Protein AF-A0A538R4C5-F1 (afdb_monomer)

Mean predicted aligned error: 5.04 Å

Sequence (490 aa):
MTSPDLPAESLTAAAAGTTAGPIAASTIDDRAAACARDPRVVVGAVTVDTCVGADLFFREPFGGNGRTCATCHRVERNLTIDPAFIATLPSTDPLFIAENDTALQLLEKPPQMHQFSLILENVDGLEDPTHKFVLRTVPHTLSLSTSVTRPPNGVNPPADRTGWSGDGAPGAGALRDFMNGAIRQHYTQQLRRKAGVDFVFATDTELDRIDQFMRRVGRSNELTLTSVAMSDAGASAGRATFLAVGCNGCHGNGGANVGGGNRNFNTGVESSRNPALAAFPVDGGFGTTPANPDGSFGDGTFNVPPLIESADTGPFFHTATSIVGASGHNTATATTIEEAIAFYDTAAFHNAPDGFLINLSATDIDNVGRFLRGLNAAFNAAIAIKRIDAELAIIPQFHNTQIAIQLQLIRLANVEVGDAIRVLSEVPGLDASSLSSFQQASTLLTNAQSVVSETSRTSALTAARQLLSQGAAAIGTNLTFNIGEGSVMF

Foldseek 3Di:
DDDPPDDPPDPPPDPDDDPDDDDPDQDLVNQLVVLCPPLLCVLPLDPSLLQLLLCQQCAPLQLFPRDHQCLAQPLLQLGGDFLVRVVPDDCPRLVNCLVVDPQCVQLADVVCCNHGVWGWAQQLDLPPSSARTDTWGTDRLAQQLQAFCAAPPHDWPVRTQDDWFLTQFPDRSDPLSNQQSCSQSRRFPHSNSDDPPRGHGDDPSNSVSNVVLSNQFFFNDAFDLVPWAFLDPLLNLLSVLCVPQCVCVQQVSQYQDDNGHWDWDQQLQQVQAQPVCVVGDGAQGDANDDADPSRHGHPNITTGHRLLQPQSRDPDDTHQGAQPAFLDQGGSGRGGQLVVLSNLCHPSRCVTPRHNHGHAHSSSSVSNLLNSLLSNLLRLLVLLLSLLVSLLSSCVPCPCVPVVLNLVSLVSSLSSLVSSLVSQVVDPPRLVLLNVLSVQLSVLSVVLNPDPDSVSNSVSSVSSNVSSVVSSVSRTPSSDGDRGSSSSRD

Solvent-accessible surface area (backbone atoms only — not comparable to full-atom values): 25001 Å² total; per-residue (Å²): 132,84,76,84,81,72,80,83,78,70,90,72,76,81,88,71,94,66,96,69,70,86,74,77,79,81,48,72,66,56,39,39,60,50,25,60,65,33,60,54,31,67,64,64,51,30,53,42,57,35,44,38,7,37,49,45,38,54,66,44,31,44,74,28,59,64,29,32,56,34,59,54,32,24,81,88,45,68,24,17,51,25,32,76,60,55,72,69,55,61,87,84,40,52,75,42,40,34,82,74,33,84,65,28,47,66,63,43,49,67,72,46,30,53,70,51,24,28,44,58,37,48,65,65,38,73,92,47,55,81,76,42,41,31,59,32,38,49,70,55,52,57,21,41,61,56,29,20,44,43,30,89,86,50,72,75,65,30,55,19,34,38,72,64,36,27,57,53,26,48,90,58,9,33,65,42,36,30,53,50,29,47,42,50,70,67,13,32,57,35,83,82,49,44,76,81,72,17,24,44,74,73,48,73,71,52,29,54,22,32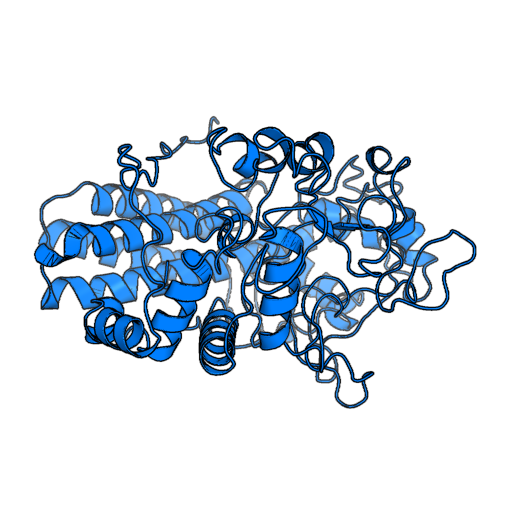,37,52,14,42,39,20,17,37,35,66,64,80,56,56,57,92,68,41,42,51,60,39,67,50,20,36,49,8,48,53,48,39,66,69,64,47,53,40,70,53,26,27,52,41,28,4,32,40,92,75,9,24,49,65,44,27,47,28,59,75,80,32,49,24,74,94,47,71,92,50,61,59,73,18,46,31,54,55,71,68,66,43,98,86,68,21,31,30,76,49,22,27,37,42,68,48,42,43,74,39,49,84,56,35,49,34,69,54,53,34,27,28,28,69,75,29,71,36,60,63,35,75,49,20,59,47,50,37,28,50,51,22,40,54,40,9,66,51,18,40,72,18,92,68,30,52,90,37,91,50,51,44,66,48,32,50,13,35,30,44,26,35,27,48,44,19,28,37,48,27,34,48,51,19,40,53,19,47,53,43,40,67,52,32,42,85,76,49,50,84,77,50,46,69,63,46,40,47,35,42,49,53,19,36,43,28,32,49,50,25,36,48,50,32,65,77,40,90,78,45,44,55,68,21,42,52,26,29,53,54,20,37,53,27,33,57,46,31,58,72,48,86,49,65,71,58,24,53,52,26,48,55,51,19,44,51,28,32,54,51,15,38,56,51,40,28,45,72,80,76,75,51,64,30,48,33,59,71,62,128

Secondary structure (DSSP, 8-state):
----------------------PPPPPHHHHHHHHTTSHHHHTTSS-HHHHHHHHHHHH--TTSSS--GGGTSBGGGTTB--HHHHTTS-TTSGGGHHHH-GGGTTTS-HHHHHHH-EEEE-TT-SSSTTTS-EEEE----TTGGGT-BPPTT--SS-SB--TTTS-S--TT--HHHHHHHHHHHHS-SSTT--BTTTB-PPPHHHHHHHHHHHHTSSBSS---TTT-EESSHHHHHHHHHHHHSSHHHHSGGGSSEETTEE-EE--SGGGG--GGGTTS-----S--SSBPTTS-BS-S-EEPPPSTT-TTSPSPTTTT--B-S-SS--BSS--SHHHHHHGGGSHHHHTSTT-------HHHHHHHHHHHHHHHHHHHHHHHHHHHHHHHHHHHHHGGGGHHHHHHHHHHHHHHHHHHHHHHHTSTTTTHHHHHHHHHHHHHHHHHHH---HHHHHHHHHHHHHHHHHHHHHHEES----B-GGGG--

pLDDT: mean 92.87, std 14.34, range [24.12, 98.94]

Radius of gyration: 22.08 Å; Cα contacts (8 Å, |Δi|>4): 992; chains: 1; bounding box: 49×56×57 Å

Nearest PDB structures (foldseek):
  6w2r-assembly1_A  TM=3.570E-01  e=3.923E+00  synthetic construct

Structure (mmCIF, N/CA/C/O backbone):
data_AF-A0A538R4C5-F1
#
_entry.id   AF-A0A538R4C5-F1
#
loop_
_atom_site.group_PDB
_atom_site.id
_atom_site.type_symbol
_atom_site.label_atom_id
_atom_site.label_alt_id
_atom_site.label_comp_id
_atom_site.label_asym_id
_atom_site.label_entity_id
_atom_site.label_seq_id
_atom_site.pdbx_PDB_ins_code
_atom_site.Cartn_x
_atom_site.Cartn_y
_atom_site.Cartn_z
_atom_site.occupancy
_atom_site.B_iso_or_equiv
_atom_site.auth_seq_id
_atom_site.auth_comp_id
_atom_site.auth_asym_id
_atom_site.auth_atom_id
_atom_site.pdbx_PDB_model_num
ATOM 1 N N . MET A 1 1 ? 15.405 20.121 10.638 1.00 29.28 1 MET A N 1
ATOM 2 C CA . MET A 1 1 ? 14.429 20.217 11.741 1.00 29.28 1 MET A CA 1
ATOM 3 C C . MET A 1 1 ? 14.078 18.792 12.102 1.00 29.28 1 MET A C 1
ATOM 5 O O . MET A 1 1 ? 13.650 18.059 11.226 1.00 29.28 1 MET A O 1
ATOM 9 N N . THR A 1 2 ? 14.429 18.374 13.312 1.00 24.12 2 THR A N 1
ATOM 10 C CA . THR A 1 2 ? 14.217 17.016 13.822 1.00 24.12 2 THR A CA 1
ATOM 11 C C . THR A 1 2 ? 12.723 16.711 13.845 1.00 24.12 2 THR A C 1
ATOM 13 O O . THR A 1 2 ? 11.956 17.488 14.416 1.00 24.12 2 THR A O 1
ATOM 16 N N . SER A 1 3 ? 12.333 15.624 13.179 1.00 26.75 3 SER A N 1
ATOM 17 C CA . SER A 1 3 ? 10.982 15.063 13.214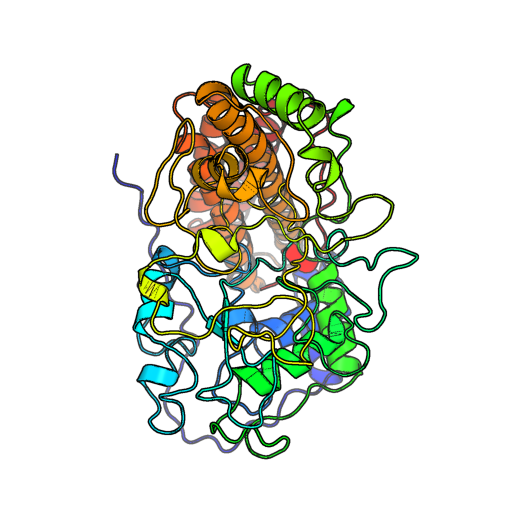 1.00 26.75 3 SER A CA 1
ATOM 18 C C . SER A 1 3 ? 10.529 14.920 14.672 1.00 26.75 3 SER A C 1
ATOM 20 O O . SER A 1 3 ? 11.344 14.507 15.502 1.00 26.75 3 SER A O 1
ATOM 22 N N . PRO A 1 4 ? 9.290 15.277 15.043 1.00 27.91 4 PRO A N 1
ATOM 23 C CA . PRO A 1 4 ? 8.762 14.847 16.322 1.00 27.91 4 PRO A CA 1
ATOM 24 C C . PRO A 1 4 ? 8.531 13.337 16.224 1.00 27.91 4 PRO A C 1
ATOM 26 O O . PRO A 1 4 ? 7.523 12.894 15.679 1.00 27.91 4 PRO A O 1
ATOM 29 N N . ASP A 1 5 ? 9.495 12.561 16.720 1.00 31.14 5 ASP A N 1
ATOM 30 C CA . ASP A 1 5 ? 9.318 11.144 17.020 1.00 31.14 5 ASP A CA 1
ATOM 31 C C . ASP A 1 5 ? 8.115 11.015 17.959 1.00 31.14 5 ASP A C 1
ATOM 33 O O . ASP A 1 5 ? 8.176 11.337 19.149 1.00 31.14 5 ASP A O 1
ATOM 37 N N . LEU A 1 6 ? 6.981 10.599 17.398 1.00 32.38 6 LEU A N 1
ATOM 38 C CA . LEU A 1 6 ? 5.849 10.144 18.186 1.00 32.38 6 LEU A CA 1
ATOM 39 C C . LEU A 1 6 ? 6.261 8.803 18.806 1.00 32.38 6 LEU A C 1
ATOM 41 O O . LEU A 1 6 ? 6.697 7.913 18.073 1.00 32.38 6 LEU A O 1
ATOM 45 N N . PRO A 1 7 ? 6.170 8.638 20.136 1.00 25.58 7 PRO A N 1
ATOM 46 C CA . PRO A 1 7 ? 6.628 7.424 20.787 1.00 25.58 7 PRO A CA 1
ATOM 47 C C . PRO A 1 7 ? 5.826 6.226 20.274 1.00 25.58 7 PRO A C 1
ATOM 49 O O . PRO A 1 7 ? 4.594 6.224 20.288 1.00 25.58 7 PRO A O 1
ATOM 52 N N . ALA A 1 8 ? 6.545 5.196 19.832 1.00 28.94 8 ALA A N 1
ATOM 53 C CA . ALA A 1 8 ? 5.992 3.878 19.581 1.00 28.94 8 ALA A CA 1
ATOM 54 C C . ALA A 1 8 ? 5.547 3.269 20.921 1.00 28.94 8 ALA A C 1
ATOM 56 O O . ALA A 1 8 ? 6.294 2.542 21.574 1.00 28.94 8 ALA A O 1
ATOM 57 N N . GLU A 1 9 ? 4.326 3.574 21.364 1.00 29.33 9 GLU A N 1
ATOM 58 C CA . GLU A 1 9 ? 3.658 2.745 22.364 1.00 29.33 9 GLU A CA 1
ATOM 59 C C . GLU A 1 9 ? 3.281 1.415 21.708 1.00 29.33 9 GLU A C 1
ATOM 61 O O . GLU A 1 9 ? 2.247 1.254 21.065 1.00 29.33 9 GLU A O 1
ATOM 66 N N . SER A 1 10 ? 4.232 0.492 21.818 1.00 28.77 10 SER A N 1
ATOM 67 C CA . SER A 1 10 ? 4.066 -0.944 21.988 1.00 28.77 10 SER A CA 1
ATOM 68 C C . SER A 1 10 ? 2.610 -1.426 22.020 1.00 28.77 10 SER A C 1
ATOM 70 O O . SER A 1 10 ? 1.915 -1.298 23.032 1.00 28.77 10 SER A O 1
ATOM 72 N N . LEU A 1 11 ? 2.189 -2.113 20.956 1.00 30.11 11 LEU A N 1
ATOM 73 C CA . LEU A 1 11 ? 1.094 -3.084 21.003 1.00 30.11 11 LEU A CA 1
ATOM 74 C C . LEU A 1 11 ? 1.527 -4.305 21.840 1.00 30.11 11 LEU A C 1
ATOM 76 O O . LEU A 1 11 ? 1.581 -5.431 21.359 1.00 30.11 11 LEU A O 1
ATOM 80 N N . THR A 1 12 ? 1.855 -4.107 23.117 1.00 28.66 12 THR A N 1
ATOM 81 C CA . THR A 1 12 ? 2.011 -5.202 24.078 1.00 28.66 12 THR A CA 1
ATOM 82 C C . THR A 1 12 ? 0.650 -5.532 24.660 1.00 28.66 12 THR A C 1
ATOM 84 O O . THR A 1 12 ? 0.307 -5.125 25.770 1.00 28.66 12 THR A O 1
ATOM 87 N N . ALA A 1 13 ? -0.120 -6.321 23.917 1.00 27.92 13 ALA A N 1
ATOM 88 C CA . ALA A 1 13 ? -1.037 -7.245 24.558 1.00 27.92 13 ALA A CA 1
ATOM 89 C C . ALA A 1 13 ? -0.188 -8.348 25.218 1.00 27.92 13 ALA A C 1
ATOM 91 O O . ALA A 1 13 ? 0.501 -9.114 24.554 1.00 27.92 13 ALA A O 1
ATOM 92 N N . ALA A 1 14 ? -0.190 -8.328 26.550 1.00 27.14 14 ALA A N 1
ATOM 93 C CA . ALA A 1 14 ? 0.381 -9.277 27.500 1.00 27.14 14 ALA A CA 1
ATOM 94 C C . ALA A 1 14 ? 0.807 -10.660 26.952 1.00 27.14 14 ALA A C 1
ATOM 96 O O . ALA A 1 14 ? 0.008 -11.591 26.891 1.00 27.14 14 ALA A O 1
ATOM 97 N N . ALA A 1 15 ? 2.110 -10.841 26.724 1.00 31.12 15 ALA A N 1
ATOM 98 C CA . ALA A 1 15 ? 2.752 -12.152 26.790 1.00 31.12 15 ALA A CA 1
ATOM 99 C C . ALA A 1 15 ? 3.261 -12.381 28.225 1.00 31.12 15 ALA A C 1
ATOM 101 O O . ALA A 1 15 ? 4.442 -12.221 28.525 1.00 31.12 15 ALA A O 1
ATOM 102 N N . ALA A 1 16 ? 2.348 -12.708 29.143 1.00 28.19 16 ALA A N 1
ATOM 103 C CA . ALA A 1 16 ? 2.717 -13.234 30.454 1.00 28.19 16 ALA A CA 1
ATOM 104 C C . ALA A 1 16 ? 2.730 -14.765 30.378 1.00 28.19 16 ALA A C 1
ATOM 106 O O . ALA A 1 16 ? 1.705 -15.398 30.122 1.00 28.19 16 ALA A O 1
ATOM 107 N N . GLY A 1 17 ? 3.914 -15.345 30.581 1.00 34.44 17 GLY A N 1
ATOM 108 C CA . GLY A 1 17 ? 4.168 -16.777 30.512 1.00 34.44 17 GLY A CA 1
ATOM 109 C C . GLY A 1 17 ? 3.229 -17.594 31.395 1.00 34.44 17 GLY A C 1
ATOM 110 O O . GLY A 1 17 ? 3.3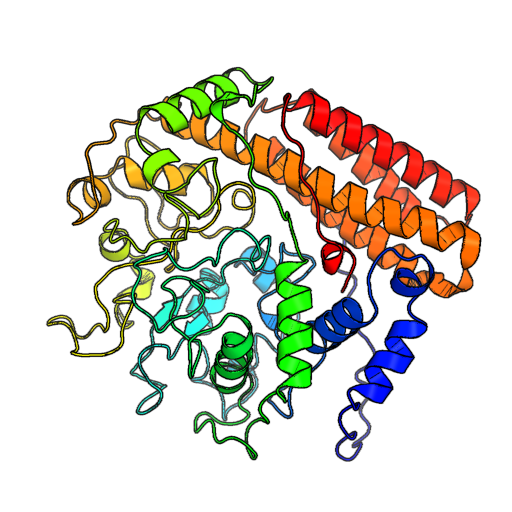60 -17.633 32.614 1.00 34.44 17 GLY A O 1
ATOM 111 N N . THR A 1 18 ? 2.326 -18.314 30.744 1.00 27.72 18 THR A N 1
ATOM 112 C CA . THR A 1 18 ? 1.765 -19.568 31.235 1.00 27.72 18 THR A CA 1
ATOM 113 C C . THR A 1 18 ? 1.811 -20.538 30.065 1.00 27.72 18 THR A C 1
ATOM 115 O O . THR A 1 18 ? 1.466 -20.179 28.942 1.00 27.72 18 THR A O 1
ATOM 118 N N . THR A 1 19 ? 2.298 -21.755 30.298 1.00 33.59 19 THR A N 1
ATOM 119 C CA . THR A 1 19 ? 2.242 -22.857 29.333 1.00 33.59 19 THR A CA 1
ATOM 120 C C . THR A 1 19 ? 0.782 -23.261 29.145 1.00 33.59 19 THR A C 1
ATOM 122 O O . THR A 1 19 ? 0.307 -24.226 29.742 1.00 33.59 19 THR A O 1
ATOM 125 N N . ALA A 1 20 ? 0.046 -22.464 28.376 1.00 32.09 20 ALA A N 1
ATOM 126 C CA . ALA A 1 20 ? -1.267 -22.813 27.879 1.00 32.09 20 ALA A CA 1
ATOM 127 C C . ALA A 1 20 ? -1.074 -23.861 26.778 1.00 32.09 20 ALA A C 1
ATOM 129 O O . ALA A 1 20 ? -0.279 -23.669 25.857 1.00 32.09 20 ALA A O 1
ATOM 130 N N . GLY A 1 21 ? -1.784 -24.987 26.887 1.00 31.00 21 GLY A N 1
ATOM 131 C CA . GLY A 1 21 ? -1.967 -25.888 25.749 1.00 31.00 21 GLY A CA 1
ATOM 132 C C . GLY A 1 21 ? -2.546 -25.126 24.547 1.00 31.00 21 GLY A C 1
ATOM 133 O O . GLY A 1 21 ? -3.007 -23.996 24.720 1.00 31.00 21 GLY A O 1
ATOM 134 N N . PRO A 1 22 ? -2.523 -25.710 23.336 1.00 38.34 22 PRO A N 1
ATOM 135 C CA . PRO A 1 22 ? -2.946 -25.015 22.125 1.00 38.34 22 PRO A CA 1
ATOM 136 C C . PRO A 1 22 ? -4.341 -24.416 22.330 1.00 38.34 22 PRO A C 1
ATOM 138 O O . PRO A 1 22 ? -5.315 -25.145 22.528 1.00 38.34 22 PRO A O 1
ATOM 141 N N . ILE A 1 23 ? -4.419 -23.083 22.344 1.00 48.19 23 ILE A N 1
ATOM 142 C CA . ILE A 1 23 ? -5.690 -22.364 22.328 1.00 48.19 23 ILE A CA 1
ATOM 143 C C . ILE A 1 23 ? -6.349 -22.771 21.013 1.00 48.19 23 ILE A C 1
ATOM 145 O O . ILE A 1 23 ? -5.758 -22.588 19.949 1.00 48.19 23 ILE A O 1
ATOM 149 N N . ALA A 1 24 ? -7.521 -23.402 21.082 1.00 59.47 24 ALA A N 1
ATOM 150 C CA . ALA A 1 24 ? -8.258 -23.765 19.881 1.00 59.47 24 ALA A CA 1
ATOM 151 C C . ALA A 1 24 ? -8.491 -22.497 19.045 1.00 59.47 24 ALA A C 1
ATOM 153 O O . ALA A 1 24 ? -8.929 -21.480 19.586 1.00 59.47 24 ALA A O 1
ATOM 154 N N . ALA A 1 25 ? -8.164 -22.554 17.752 1.00 74.12 25 ALA A N 1
ATOM 155 C CA . ALA A 1 25 ? -8.387 -21.435 16.846 1.00 74.12 25 ALA A CA 1
ATOM 156 C C . ALA A 1 25 ? -9.874 -21.043 16.862 1.00 74.12 25 ALA A C 1
ATOM 158 O O . ALA A 1 25 ? -10.751 -21.910 16.845 1.00 74.12 25 ALA A O 1
ATOM 159 N N . SER A 1 26 ? -10.145 -19.737 16.918 1.00 85.94 26 SER A N 1
ATOM 160 C CA . SER A 1 26 ? -11.507 -19.195 16.898 1.00 85.94 26 SER A CA 1
ATOM 161 C C . SER A 1 26 ? -12.205 -19.589 15.596 1.00 85.94 26 SER A C 1
ATOM 163 O O . SER A 1 26 ? -11.645 -19.372 14.515 1.00 85.94 26 SER A O 1
ATOM 165 N N . THR A 1 27 ? -13.412 -20.154 15.687 1.00 93.44 27 THR A N 1
ATOM 166 C CA . THR A 1 27 ? -14.183 -20.541 14.498 1.00 93.44 27 THR A CA 1
ATOM 167 C C . THR A 1 27 ? -14.683 -19.308 13.738 1.00 93.44 27 THR A C 1
ATOM 169 O O . THR A 1 27 ? -14.744 -18.204 14.284 1.00 93.44 27 THR A O 1
ATOM 172 N N . ILE A 1 28 ? -15.086 -19.474 12.474 1.00 95.31 28 ILE A N 1
ATOM 173 C CA . ILE A 1 28 ? -15.712 -18.386 11.702 1.00 95.31 28 ILE A CA 1
ATOM 174 C C . ILE A 1 28 ? -16.949 -17.822 12.414 1.00 95.31 28 ILE A C 1
ATOM 176 O O . ILE A 1 28 ? -17.121 -16.604 12.441 1.00 95.31 28 ILE A O 1
ATOM 180 N N . ASP A 1 29 ? -17.775 -18.672 13.027 1.00 96.25 29 ASP A N 1
ATOM 181 C CA . ASP A 1 29 ? -18.979 -18.232 13.738 1.00 96.25 29 ASP A CA 1
ATOM 182 C C . ASP A 1 29 ? -18.625 -17.425 14.995 1.00 96.25 29 ASP A C 1
ATOM 184 O O . ASP A 1 29 ? -19.238 -16.386 15.257 1.00 96.25 29 ASP A O 1
ATOM 188 N N . ASP A 1 30 ? -17.588 -17.839 15.731 1.00 96.75 30 ASP A N 1
ATOM 189 C CA . ASP A 1 30 ? -17.083 -17.094 16.889 1.00 96.75 30 ASP A CA 1
ATOM 190 C C . ASP A 1 30 ? -16.567 -15.708 16.475 1.00 96.75 30 ASP A C 1
ATOM 192 O O . ASP A 1 30 ? -16.888 -14.700 17.116 1.00 96.75 30 ASP A O 1
ATOM 196 N N . ARG A 1 31 ? -15.815 -15.632 15.367 1.00 97.69 31 ARG A N 1
ATOM 197 C CA . ARG A 1 31 ? -15.328 -14.361 14.805 1.00 97.69 31 ARG A CA 1
ATOM 198 C C . ARG A 1 31 ? -16.469 -13.481 14.328 1.00 97.69 31 ARG A C 1
ATOM 200 O O . ARG A 1 31 ? -16.487 -12.297 14.649 1.00 97.69 31 ARG A O 1
ATOM 207 N N . ALA A 1 32 ? -17.446 -14.037 13.616 1.00 98.38 32 ALA A N 1
ATOM 208 C CA . ALA A 1 32 ? -18.614 -13.293 13.160 1.00 98.38 32 ALA A CA 1
ATOM 209 C C . ALA A 1 32 ? -19.414 -12.733 14.347 1.00 98.38 32 ALA A C 1
ATOM 211 O O . ALA A 1 32 ? -19.791 -11.561 14.338 1.00 98.38 32 ALA A O 1
ATOM 212 N N . ALA A 1 33 ? -19.606 -13.522 15.409 1.00 98.25 33 ALA A N 1
ATOM 213 C CA . ALA A 1 33 ? -20.272 -13.083 16.633 1.00 98.25 33 ALA A CA 1
ATOM 214 C C . ALA A 1 33 ? -19.467 -12.024 17.412 1.00 98.25 33 ALA A C 1
ATOM 216 O O . ALA A 1 33 ? -20.045 -11.140 18.054 1.00 98.25 33 ALA A O 1
ATOM 217 N N . ALA A 1 34 ? -18.133 -12.090 17.387 1.00 97.75 34 ALA A N 1
ATOM 218 C CA . ALA A 1 34 ? -17.273 -11.036 17.920 1.00 97.75 34 ALA A CA 1
ATOM 219 C C . ALA A 1 34 ? -17.387 -9.749 17.085 1.00 97.75 34 ALA A C 1
ATOM 221 O O . ALA A 1 34 ? -17.692 -8.693 17.636 1.00 97.75 34 ALA A O 1
ATOM 222 N N . CYS A 1 35 ? -17.254 -9.849 15.763 1.00 98.44 35 CYS A N 1
ATOM 223 C CA . CYS A 1 35 ? -17.353 -8.730 14.830 1.00 98.44 35 CYS A CA 1
ATOM 224 C C . CYS A 1 35 ? -18.725 -8.055 14.834 1.00 98.44 35 CYS A C 1
ATOM 226 O O . CYS A 1 35 ? -18.798 -6.836 14.763 1.00 98.44 35 CYS A O 1
ATOM 228 N N . ALA A 1 36 ? -19.819 -8.797 15.009 1.00 98.56 36 ALA A N 1
ATOM 229 C CA . ALA A 1 36 ? -21.157 -8.217 15.153 1.00 98.56 36 ALA A CA 1
ATOM 230 C C . ALA A 1 36 ? -21.291 -7.275 16.369 1.00 98.56 36 ALA A C 1
ATOM 232 O O . ALA A 1 36 ? -22.227 -6.480 16.430 1.00 98.56 36 ALA A O 1
ATOM 233 N N . ARG A 1 37 ? -20.369 -7.366 17.338 1.00 97.81 37 ARG A N 1
ATOM 234 C CA . ARG A 1 37 ? -20.290 -6.497 18.520 1.00 97.81 37 ARG A CA 1
ATOM 235 C C . ARG A 1 37 ? -19.191 -5.437 18.414 1.00 97.81 37 ARG A C 1
ATOM 237 O O . ARG A 1 37 ? -19.086 -4.610 19.318 1.00 97.81 37 ARG A O 1
ATOM 244 N N . ASP A 1 38 ? -18.378 -5.453 17.356 1.00 98.44 38 ASP A N 1
ATOM 245 C CA . ASP A 1 38 ? -17.358 -4.429 17.131 1.00 98.44 38 ASP A CA 1
ATOM 246 C C . ASP A 1 38 ? -18.050 -3.070 16.914 1.00 98.44 38 ASP A C 1
ATOM 248 O O . ASP A 1 38 ? -18.951 -2.976 16.075 1.00 98.44 38 ASP A O 1
ATOM 252 N N . PRO A 1 39 ? -17.656 -2.003 17.633 1.00 98.44 39 PRO A N 1
ATOM 253 C CA . PRO A 1 39 ? -18.271 -0.686 17.500 1.00 98.44 39 PRO A CA 1
ATOM 254 C C . PRO A 1 39 ? -18.321 -0.175 16.062 1.00 98.44 39 PRO A C 1
ATOM 256 O O . PRO A 1 39 ? -19.323 0.412 15.664 1.00 98.44 39 PRO A O 1
ATOM 259 N N . ARG A 1 40 ? -17.290 -0.450 15.253 1.00 98.50 40 ARG A N 1
ATOM 260 C CA . ARG A 1 40 ? -17.236 -0.040 13.841 1.00 98.50 40 ARG A CA 1
ATOM 261 C C . ARG A 1 40 ? -18.313 -0.741 13.016 1.00 98.50 40 ARG A C 1
ATOM 263 O O . ARG A 1 40 ? -18.876 -0.131 12.110 1.00 98.50 40 ARG A O 1
ATOM 270 N N . VAL A 1 41 ? -18.623 -1.997 13.336 1.00 98.75 41 VAL A N 1
ATOM 271 C CA . VAL A 1 41 ? -19.700 -2.752 12.683 1.00 98.75 41 VAL A CA 1
ATOM 272 C C . VAL A 1 41 ? -21.064 -2.252 13.140 1.00 98.75 41 VAL A C 1
ATOM 274 O O . VAL A 1 41 ? -21.937 -2.006 12.310 1.00 98.75 41 VAL A O 1
ATOM 277 N N . VAL A 1 42 ? -21.244 -2.044 14.446 1.00 98.69 42 VAL A N 1
ATOM 278 C CA . VAL A 1 42 ? -22.521 -1.595 15.022 1.00 98.69 42 VAL A CA 1
ATOM 279 C C . VAL A 1 42 ? -22.948 -0.234 14.470 1.00 98.69 42 VAL A C 1
ATOM 281 O O . VAL A 1 42 ? -24.122 -0.045 14.157 1.00 98.69 42 VAL A O 1
ATOM 284 N N . VAL A 1 43 ? -22.007 0.697 14.281 1.00 98.44 43 VAL A N 1
ATOM 285 C CA . VAL A 1 43 ? -22.311 2.004 13.670 1.00 98.44 43 VAL A CA 1
ATOM 286 C C . VAL A 1 43 ? -22.406 1.966 12.141 1.00 98.44 43 VAL A C 1
ATOM 288 O O . VAL A 1 43 ? -22.646 2.999 11.520 1.00 98.44 43 VAL A O 1
ATOM 291 N N . GLY A 1 44 ? -22.211 0.799 11.520 1.00 98.38 44 GLY A N 1
ATOM 292 C CA . GLY A 1 44 ? -22.273 0.623 10.070 1.00 98.38 44 GLY A CA 1
ATOM 293 C C . GLY A 1 44 ? -21.075 1.193 9.307 1.00 98.38 44 GLY A C 1
ATOM 294 O O . GLY A 1 44 ? -21.177 1.418 8.103 1.00 98.38 44 GLY A O 1
ATOM 295 N N . ALA A 1 45 ? -19.941 1.438 9.974 1.00 98.38 45 ALA A N 1
ATOM 296 C CA . ALA A 1 45 ? -18.717 1.893 9.311 1.00 98.38 45 ALA A CA 1
ATOM 297 C C . ALA A 1 45 ? -18.029 0.772 8.512 1.00 98.38 45 ALA A C 1
ATOM 299 O O . ALA A 1 45 ? -17.287 1.070 7.574 1.00 98.38 45 ALA A O 1
ATOM 300 N N . VAL A 1 46 ? -18.280 -0.488 8.885 1.00 98.50 46 VAL A N 1
ATOM 301 C CA . VAL A 1 46 ? -17.747 -1.695 8.243 1.00 98.50 46 VAL A CA 1
ATOM 302 C C . VAL A 1 46 ? -18.734 -2.859 8.364 1.00 98.50 46 VAL A C 1
ATOM 304 O O . VAL A 1 46 ? -19.482 -2.953 9.335 1.00 98.50 46 VAL A O 1
ATOM 307 N N . THR A 1 47 ? -18.758 -3.766 7.389 1.00 98.75 47 THR A N 1
ATOM 308 C CA . THR A 1 47 ? -19.567 -4.993 7.474 1.00 98.75 47 THR A CA 1
ATOM 309 C C . THR A 1 47 ? -18.935 -6.052 8.388 1.00 98.75 47 THR A C 1
ATOM 311 O O . THR A 1 47 ? -17.719 -6.075 8.585 1.00 98.75 47 THR A O 1
ATOM 314 N N . VAL A 1 48 ? -19.754 -6.980 8.909 1.00 98.75 48 VAL A N 1
ATOM 315 C CA . VAL A 1 48 ? -19.272 -8.137 9.696 1.00 98.75 48 VAL A CA 1
ATOM 316 C C . VAL A 1 48 ? -18.232 -8.934 8.911 1.00 98.75 48 VAL A C 1
ATOM 318 O O . VAL A 1 48 ? -17.182 -9.259 9.451 1.00 98.75 48 VAL A O 1
ATOM 321 N N . ASP A 1 49 ? -18.487 -9.202 7.631 1.00 98.56 49 ASP A N 1
ATOM 322 C CA . ASP A 1 49 ? -17.601 -10.018 6.801 1.00 98.56 49 ASP A CA 1
ATOM 323 C C . ASP A 1 49 ? -16.231 -9.360 6.583 1.00 98.56 49 ASP A C 1
ATOM 325 O O . ASP A 1 49 ? -15.200 -10.018 6.719 1.00 98.56 49 ASP A O 1
ATOM 329 N N . THR A 1 50 ? -16.203 -8.048 6.329 1.00 98.69 50 THR A N 1
ATOM 330 C CA . THR A 1 50 ? -14.949 -7.284 6.251 1.00 98.69 50 THR A CA 1
ATOM 331 C C . THR A 1 50 ? -14.219 -7.271 7.599 1.00 98.69 50 THR A C 1
ATOM 333 O O . THR A 1 50 ? -12.995 -7.373 7.627 1.00 98.69 50 THR A O 1
ATOM 336 N N . CYS A 1 51 ? -14.947 -7.188 8.719 1.00 98.81 51 CYS A N 1
ATOM 337 C CA . CYS A 1 51 ? -14.347 -7.274 10.050 1.00 98.81 51 CYS A CA 1
ATOM 338 C C . CYS A 1 51 ? -13.708 -8.646 10.311 1.00 98.81 51 CYS A C 1
ATOM 340 O O . CYS A 1 51 ? -12.578 -8.703 10.790 1.00 98.81 51 CYS A O 1
ATOM 342 N N . VAL A 1 52 ? -14.386 -9.743 9.950 1.00 98.75 52 VAL A N 1
ATOM 343 C CA . VAL A 1 52 ? -13.839 -11.105 10.081 1.00 98.75 52 VAL A CA 1
ATOM 344 C C . VAL A 1 52 ? -12.594 -11.266 9.210 1.00 98.75 52 VAL A C 1
ATOM 346 O O . VAL A 1 52 ? -11.594 -11.813 9.666 1.00 98.75 52 VAL A O 1
ATOM 349 N N . GLY A 1 53 ? -12.627 -10.745 7.982 1.00 98.62 53 GLY A N 1
ATOM 350 C CA . GLY A 1 53 ? -11.471 -10.737 7.088 1.00 98.62 53 GLY A CA 1
ATOM 351 C C . GLY A 1 53 ? -10.268 -10.003 7.670 1.00 98.62 53 GLY A C 1
ATOM 352 O O . GLY A 1 53 ? -9.155 -10.518 7.622 1.00 98.62 53 GLY A O 1
ATOM 353 N N . ALA A 1 54 ? -10.498 -8.834 8.271 1.00 98.69 54 ALA A N 1
ATOM 354 C CA . ALA A 1 54 ? -9.450 -8.083 8.947 1.00 98.69 54 ALA A CA 1
ATOM 355 C C . ALA A 1 54 ? -8.900 -8.833 10.169 1.00 98.69 54 ALA A C 1
ATOM 357 O O . ALA A 1 54 ? -7.690 -8.910 10.345 1.00 98.69 54 ALA A O 1
ATOM 358 N N . ASP A 1 55 ? -9.763 -9.421 10.999 1.00 98.56 55 ASP A N 1
ATOM 359 C CA . ASP A 1 55 ? -9.339 -10.203 12.165 1.00 98.56 55 ASP A CA 1
ATOM 360 C C . ASP A 1 55 ? -8.432 -11.379 11.763 1.00 98.56 55 ASP A C 1
ATOM 362 O O . ASP A 1 55 ? -7.369 -11.571 12.354 1.00 98.56 55 ASP A O 1
ATOM 366 N N . LEU A 1 56 ? -8.790 -12.103 10.698 1.00 98.31 56 LEU A N 1
ATOM 367 C CA . LEU A 1 56 ? -7.948 -13.153 10.121 1.00 98.31 56 LEU A CA 1
ATOM 368 C C . LEU A 1 56 ? -6.623 -12.592 9.580 1.00 98.31 56 LEU A C 1
ATOM 370 O O . LEU A 1 56 ? -5.559 -13.122 9.887 1.00 98.31 56 LEU A O 1
ATOM 374 N N . PHE A 1 57 ? -6.670 -11.498 8.817 1.00 98.50 57 PHE A N 1
ATOM 375 C CA . PHE A 1 57 ? -5.484 -10.872 8.227 1.00 98.50 57 PHE A CA 1
ATOM 376 C C . PHE A 1 57 ? -4.477 -10.405 9.290 1.00 98.50 57 PHE A C 1
ATOM 378 O O . PHE A 1 57 ? -3.277 -10.674 9.185 1.00 98.50 57 PHE A O 1
ATOM 385 N N . PHE A 1 58 ? -4.959 -9.712 10.324 1.00 98.00 58 PHE A N 1
ATOM 386 C CA . PHE A 1 58 ? -4.103 -9.097 11.335 1.00 98.00 58 PHE A CA 1
ATOM 387 C C . PHE A 1 58 ? -3.646 -10.081 12.414 1.00 98.00 58 PHE A C 1
ATOM 389 O O . PHE A 1 58 ? -2.535 -9.929 12.928 1.00 98.00 58 PHE A O 1
ATOM 396 N N . ARG A 1 59 ? -4.467 -11.079 12.769 1.00 96.81 59 ARG A N 1
ATOM 397 C CA . ARG A 1 59 ? -4.288 -11.821 14.029 1.00 96.81 59 ARG A CA 1
ATOM 398 C C . ARG A 1 59 ? -4.190 -13.331 13.895 1.00 96.81 59 ARG A C 1
ATOM 400 O O . ARG A 1 59 ? -3.781 -13.952 14.869 1.00 96.81 59 ARG A O 1
ATOM 407 N N . GLU A 1 60 ? -4.552 -13.933 12.763 1.00 97.19 60 GLU A N 1
ATOM 408 C CA . GLU A 1 60 ? -4.544 -15.394 12.646 1.00 97.19 60 GLU A CA 1
ATOM 409 C C . GLU A 1 60 ? -3.171 -15.923 12.188 1.00 97.19 60 GLU A C 1
ATOM 411 O O . GLU A 1 60 ? -2.756 -15.640 11.062 1.00 97.19 60 GLU A O 1
ATOM 416 N N . PRO A 1 61 ? -2.458 -16.706 13.025 1.00 96.38 61 PRO A N 1
ATOM 417 C CA . PRO A 1 61 ? -1.166 -17.286 12.667 1.00 96.38 61 PRO A CA 1
ATOM 418 C C . PRO A 1 61 ? -1.291 -18.626 11.936 1.00 96.38 61 PRO A C 1
ATOM 420 O O . PRO A 1 61 ? -0.269 -19.226 11.608 1.00 96.38 61 PRO A O 1
ATOM 423 N N . PHE A 1 62 ? -2.504 -19.159 11.748 1.00 97.19 62 PHE A N 1
ATOM 424 C CA . PHE A 1 62 ? -2.772 -20.396 11.013 1.00 97.19 62 PHE A CA 1
ATOM 425 C C . PHE A 1 62 ? -1.898 -21.578 11.470 1.00 97.19 62 PHE A C 1
ATOM 427 O O . PHE A 1 62 ? -1.339 -22.330 10.671 1.00 97.19 62 PHE A O 1
ATOM 434 N N . GLY A 1 63 ? -1.736 -21.725 12.790 1.00 96.12 63 GLY A N 1
ATOM 435 C CA . GLY A 1 63 ? -0.910 -22.774 13.405 1.00 96.12 63 GLY A CA 1
ATOM 436 C C . GLY A 1 63 ? 0.594 -22.671 13.116 1.00 96.12 63 GLY A C 1
ATOM 437 O O . GLY A 1 63 ? 1.312 -23.646 13.321 1.00 96.12 63 GLY A O 1
ATOM 438 N N . GLY A 1 64 ? 1.054 -21.528 12.612 1.00 97.12 64 GLY A N 1
ATOM 439 C CA . GLY A 1 64 ? 2.422 -21.291 12.181 1.00 97.12 64 GLY A CA 1
ATOM 440 C C . GLY A 1 64 ? 3.379 -20.816 13.276 1.00 97.12 64 GLY A C 1
ATOM 441 O O . GLY A 1 64 ? 3.213 -21.084 14.466 1.00 97.12 64 GLY A O 1
ATOM 442 N N . ASN A 1 65 ? 4.413 -20.101 12.846 1.00 97.25 65 ASN A N 1
ATOM 443 C CA . ASN A 1 65 ? 5.530 -19.583 13.640 1.00 97.25 65 ASN A CA 1
ATOM 444 C C . ASN A 1 65 ? 5.238 -18.243 14.351 1.00 97.25 65 ASN A C 1
ATOM 446 O O . ASN A 1 65 ? 6.154 -17.598 14.855 1.00 97.25 65 ASN A O 1
ATOM 450 N N . GLY A 1 66 ? 3.973 -17.817 14.383 1.00 96.44 66 GLY A N 1
ATOM 451 C CA . GLY A 1 66 ? 3.535 -16.562 15.000 1.00 96.44 66 GLY A CA 1
ATOM 452 C C . GLY A 1 66 ? 3.478 -15.360 14.053 1.00 96.44 66 GLY A C 1
ATOM 453 O O . GLY A 1 66 ? 2.966 -14.317 14.456 1.00 96.44 66 GLY A O 1
ATOM 454 N N . ARG A 1 67 ? 3.948 -15.484 12.804 1.00 98.19 67 ARG A N 1
ATOM 455 C CA . ARG A 1 67 ? 3.691 -14.472 11.769 1.00 98.19 67 ARG A CA 1
ATOM 456 C C . ARG A 1 67 ? 2.206 -14.431 11.389 1.00 98.19 67 ARG A C 1
ATOM 458 O O . ARG A 1 67 ? 1.518 -15.447 11.433 1.00 98.19 67 ARG A O 1
ATOM 465 N N . THR A 1 68 ? 1.747 -13.251 10.987 1.00 98.06 68 THR A N 1
ATOM 466 C CA . THR A 1 68 ? 0.438 -12.997 10.359 1.00 98.06 68 THR A CA 1
ATOM 467 C C . THR A 1 68 ? 0.646 -12.141 9.104 1.00 98.06 68 THR A C 1
ATOM 469 O O . THR A 1 68 ? 1.780 -11.770 8.787 1.00 98.06 68 THR A O 1
ATOM 472 N N . CYS A 1 69 ? -0.411 -11.792 8.356 1.00 98.19 69 CYS A N 1
ATOM 473 C CA . CYS A 1 69 ? -0.253 -10.956 7.156 1.00 98.19 69 CYS A CA 1
ATOM 474 C C . CYS A 1 69 ? 0.298 -9.591 7.562 1.00 98.19 69 CYS A C 1
ATOM 476 O O . CYS A 1 69 ? 1.157 -9.014 6.897 1.00 98.19 69 CYS A O 1
ATOM 478 N N . ALA A 1 70 ? -0.144 -9.130 8.730 1.00 97.50 70 ALA A N 1
ATOM 479 C CA . ALA A 1 70 ? 0.290 -7.893 9.336 1.00 97.50 70 ALA A CA 1
ATOM 480 C C . ALA A 1 70 ? 1.750 -7.883 9.777 1.00 97.50 70 ALA A C 1
ATOM 482 O O . ALA A 1 70 ? 2.239 -6.809 10.098 1.00 97.50 70 ALA A O 1
ATOM 483 N N . THR A 1 71 ? 2.466 -9.015 9.776 1.00 98.19 71 THR A N 1
ATOM 484 C CA . THR A 1 71 ? 3.917 -9.009 10.011 1.00 98.19 71 THR A CA 1
ATOM 485 C C . THR A 1 71 ? 4.656 -8.188 8.948 1.00 98.19 71 THR A C 1
ATOM 487 O O . THR A 1 71 ? 5.565 -7.430 9.286 1.00 98.19 71 THR A O 1
ATOM 490 N N . CYS A 1 72 ? 4.225 -8.295 7.687 1.00 98.31 72 CYS A N 1
ATOM 491 C CA . CYS A 1 72 ? 4.812 -7.575 6.553 1.00 98.31 72 CYS A CA 1
ATOM 492 C C . CYS A 1 72 ? 3.894 -6.468 6.006 1.00 98.31 72 CYS A C 1
ATOM 494 O O . CYS A 1 72 ? 4.367 -5.546 5.352 1.00 98.31 72 CYS A O 1
ATOM 496 N N . HIS A 1 73 ? 2.591 -6.524 6.288 1.00 98.00 73 HIS A N 1
ATOM 497 C CA . HIS A 1 73 ? 1.607 -5.541 5.831 1.00 98.00 73 HIS A CA 1
ATOM 498 C C . HIS A 1 73 ? 1.036 -4.750 7.012 1.00 98.00 73 HIS A C 1
ATOM 500 O O . HIS A 1 73 ? -0.090 -4.981 7.458 1.00 98.00 73 HIS A O 1
ATOM 506 N N . ARG A 1 74 ? 1.835 -3.825 7.551 1.00 97.50 74 ARG A N 1
ATOM 507 C CA . ARG A 1 74 ? 1.550 -3.109 8.805 1.00 97.50 74 ARG A CA 1
ATOM 508 C C . ARG A 1 74 ? 0.558 -1.971 8.584 1.00 97.50 74 ARG A C 1
ATOM 510 O O . ARG A 1 74 ? 0.764 -1.122 7.720 1.00 97.50 74 ARG A O 1
ATOM 517 N N . VAL A 1 75 ? -0.522 -1.925 9.364 1.00 96.88 75 VAL A N 1
ATOM 518 C CA . VAL A 1 75 ? -1.592 -0.919 9.187 1.00 96.88 75 VAL A CA 1
ATOM 519 C C . VAL A 1 75 ? -1.106 0.506 9.455 1.00 96.88 75 VAL A C 1
ATOM 521 O O . VAL A 1 75 ? -1.588 1.449 8.841 1.00 96.88 75 VAL A O 1
ATOM 524 N N . GLU A 1 76 ? -0.122 0.655 10.336 1.00 95.19 76 GLU A N 1
ATOM 525 C CA . GLU A 1 76 ? 0.560 1.904 10.666 1.00 95.19 76 GLU A CA 1
ATOM 526 C C . GLU A 1 76 ? 1.684 2.275 9.683 1.00 95.19 76 GLU A C 1
ATOM 528 O O . GLU A 1 76 ? 2.399 3.250 9.912 1.00 95.19 76 GLU A O 1
ATOM 533 N N . ARG A 1 77 ? 1.872 1.480 8.624 1.00 96.62 77 ARG A N 1
ATOM 534 C CA . ARG A 1 77 ? 2.880 1.708 7.588 1.00 96.62 77 ARG A CA 1
ATOM 535 C C . ARG A 1 77 ? 2.342 1.369 6.199 1.00 96.62 77 ARG A C 1
ATOM 537 O O . ARG A 1 77 ? 2.945 0.595 5.466 1.00 96.62 77 ARG A O 1
ATOM 544 N N . ASN A 1 78 ? 1.168 1.903 5.857 1.00 96.50 78 ASN A N 1
ATOM 545 C CA . ASN A 1 78 ? 0.547 1.757 4.531 1.00 96.50 78 ASN A CA 1
ATOM 546 C C . ASN A 1 78 ? 0.408 0.308 4.039 1.00 96.50 78 ASN A C 1
ATOM 548 O O . ASN A 1 78 ? 0.423 0.037 2.840 1.00 96.50 78 ASN A O 1
ATOM 552 N N . LEU A 1 79 ? 0.268 -0.646 4.963 1.00 97.69 79 LEU A N 1
ATOM 553 C CA . LEU A 1 79 ? 0.242 -2.078 4.674 1.00 97.69 79 LEU A CA 1
ATOM 554 C C . LEU A 1 79 ? 1.465 -2.571 3.883 1.00 97.69 79 LEU A C 1
ATOM 556 O O . LEU A 1 79 ? 1.350 -3.458 3.035 1.00 97.69 79 LEU A O 1
ATOM 560 N N . THR A 1 80 ? 2.632 -2.022 4.203 1.00 97.38 80 THR A N 1
ATOM 561 C CA . THR A 1 80 ? 3.958 -2.460 3.754 1.00 97.38 80 THR A CA 1
ATOM 562 C C . THR A 1 80 ? 4.958 -2.373 4.925 1.00 97.38 80 THR A C 1
ATOM 564 O O . THR A 1 80 ? 4.565 -2.162 6.078 1.00 97.38 80 THR A O 1
ATOM 567 N N . ILE A 1 81 ? 6.244 -2.576 4.644 1.00 97.62 81 ILE A N 1
ATOM 568 C CA . ILE A 1 81 ? 7.388 -2.367 5.528 1.00 97.62 81 ILE A CA 1
ATOM 569 C C . ILE A 1 81 ? 8.537 -1.753 4.728 1.00 97.62 81 ILE A C 1
ATOM 571 O O . ILE A 1 81 ? 8.707 -2.029 3.545 1.00 97.62 81 ILE A O 1
ATOM 575 N N . ASP A 1 82 ? 9.370 -0.982 5.414 1.00 96.50 82 ASP A N 1
ATOM 576 C CA . ASP A 1 82 ? 10.606 -0.423 4.872 1.00 96.50 82 ASP A CA 1
ATOM 577 C C . ASP A 1 82 ? 11.718 -0.458 5.933 1.00 96.50 82 ASP A C 1
ATOM 579 O O . ASP A 1 82 ? 11.432 -0.730 7.107 1.00 96.50 82 ASP A O 1
ATOM 583 N N . PRO A 1 83 ? 12.987 -0.187 5.571 1.00 96.56 83 PRO A N 1
ATOM 584 C CA . PRO A 1 83 ? 14.109 -0.299 6.501 1.00 96.56 83 PRO A CA 1
ATOM 585 C C . PRO A 1 83 ? 13.958 0.586 7.743 1.00 96.56 83 PRO A C 1
ATOM 587 O O . PRO A 1 83 ? 14.331 0.180 8.844 1.00 96.56 83 PRO A O 1
ATOM 590 N N . ALA A 1 84 ? 13.386 1.785 7.587 1.00 95.81 84 ALA A N 1
ATOM 591 C CA . ALA A 1 84 ? 13.206 2.708 8.699 1.00 95.81 84 ALA A CA 1
ATOM 592 C C . ALA A 1 84 ? 12.167 2.172 9.688 1.00 95.81 84 ALA A C 1
ATOM 594 O O . ALA A 1 84 ? 12.402 2.224 10.892 1.00 95.81 84 ALA A O 1
ATOM 595 N N . PHE A 1 85 ? 11.058 1.610 9.199 1.00 97.31 85 PHE A N 1
ATOM 596 C CA . PHE A 1 85 ? 10.061 0.966 10.050 1.00 97.31 85 PHE A CA 1
ATOM 597 C C . PHE A 1 85 ? 10.608 -0.298 10.726 1.00 97.31 85 PHE A C 1
ATOM 599 O O . PHE A 1 85 ? 10.449 -0.454 11.937 1.00 97.31 85 PHE A O 1
ATOM 606 N N . ILE A 1 86 ? 11.295 -1.171 9.980 1.00 98.44 86 ILE A N 1
ATOM 607 C CA . ILE A 1 86 ? 11.880 -2.414 10.513 1.00 98.44 86 ILE A CA 1
ATOM 608 C C . ILE A 1 86 ? 12.815 -2.115 11.690 1.00 98.44 86 ILE A C 1
ATOM 610 O O . ILE A 1 86 ? 12.739 -2.788 12.715 1.00 98.44 86 ILE A O 1
ATOM 614 N N . ALA A 1 87 ? 13.625 -1.057 11.597 1.00 98.25 87 ALA A N 1
ATOM 615 C CA . ALA A 1 87 ? 14.532 -0.641 12.666 1.00 98.25 87 ALA A CA 1
ATOM 616 C C . ALA A 1 87 ? 13.829 -0.224 13.978 1.00 98.25 87 ALA A C 1
ATOM 618 O O . ALA A 1 87 ? 14.483 -0.145 15.018 1.00 98.25 87 ALA A O 1
ATOM 619 N N . THR A 1 88 ? 12.517 0.045 13.951 1.00 97.62 88 THR A N 1
ATOM 620 C CA . THR A 1 88 ? 11.726 0.384 15.150 1.00 97.62 88 THR A CA 1
ATOM 621 C C . THR A 1 88 ? 11.132 -0.833 15.858 1.00 97.62 88 THR A C 1
ATOM 623 O O . THR A 1 88 ? 10.669 -0.712 16.995 1.00 97.62 88 THR A O 1
ATOM 626 N N . LEU A 1 89 ? 11.120 -1.998 15.205 1.00 97.81 89 LEU A N 1
ATOM 627 C CA . LEU A 1 89 ? 10.472 -3.191 15.735 1.00 97.81 89 LEU A CA 1
ATOM 628 C C . LEU A 1 89 ? 11.287 -3.805 16.884 1.00 97.81 89 LEU A C 1
ATOM 630 O O . LEU A 1 89 ? 12.521 -3.819 16.841 1.00 97.81 89 LEU A O 1
ATOM 634 N N . PRO A 1 90 ? 10.626 -4.355 17.920 1.00 97.44 90 PRO A N 1
ATOM 635 C CA . PRO A 1 90 ? 11.327 -5.080 18.970 1.00 97.44 90 PRO A CA 1
ATOM 636 C C . PRO A 1 90 ? 11.965 -6.346 18.395 1.00 97.44 90 PRO A C 1
ATOM 638 O O . PRO A 1 90 ? 11.395 -6.989 17.519 1.00 97.44 90 PRO A O 1
ATOM 641 N N . SER A 1 91 ? 13.096 -6.782 18.952 1.00 96.50 91 SER A N 1
ATOM 642 C CA . SER A 1 91 ? 13.775 -8.010 18.504 1.00 96.50 91 SER A CA 1
ATOM 643 C C . SER A 1 91 ? 12.917 -9.277 18.621 1.00 96.50 91 SER A C 1
ATOM 645 O O . SER A 1 91 ? 13.227 -10.282 17.992 1.00 96.50 91 SER A O 1
ATOM 647 N N . THR A 1 92 ? 11.835 -9.245 19.405 1.00 96.38 92 THR A N 1
ATOM 648 C CA . THR A 1 92 ? 10.854 -10.333 19.540 1.00 96.38 92 THR A CA 1
ATOM 649 C C . THR A 1 92 ? 9.742 -10.302 18.489 1.00 96.38 92 THR A C 1
ATOM 651 O O . THR A 1 92 ? 8.852 -11.148 18.545 1.00 96.38 92 THR A O 1
ATOM 654 N N . ASP A 1 93 ? 9.722 -9.320 17.584 1.00 98.12 93 ASP A N 1
ATOM 655 C CA . ASP A 1 93 ? 8.713 -9.253 16.527 1.00 98.12 93 ASP A CA 1
ATOM 656 C C . ASP A 1 93 ? 8.798 -10.501 15.616 1.00 98.12 93 ASP A C 1
ATOM 658 O O . ASP A 1 93 ? 9.906 -10.905 15.243 1.00 98.12 93 ASP A O 1
ATOM 662 N N . PRO A 1 94 ? 7.664 -11.122 15.226 1.00 97.94 94 PRO A N 1
ATOM 663 C CA . PRO A 1 94 ? 7.653 -12.288 14.336 1.00 97.94 94 PRO A CA 1
ATOM 664 C C . PRO A 1 94 ? 8.344 -12.082 12.978 1.00 97.94 94 PRO A C 1
ATOM 666 O O . PRO A 1 94 ? 8.718 -13.061 12.324 1.00 97.94 94 PRO A O 1
ATOM 669 N N . LEU A 1 95 ? 8.558 -10.839 12.534 1.00 98.31 95 LEU A N 1
ATOM 670 C CA . LEU A 1 95 ? 9.382 -10.546 11.363 1.00 98.31 95 LEU A CA 1
ATOM 671 C C . LEU A 1 95 ? 10.806 -11.101 11.537 1.00 98.31 95 LEU A C 1
ATOM 673 O O . LEU A 1 95 ? 11.357 -11.668 10.597 1.00 98.31 95 LEU A O 1
ATOM 677 N N . PHE A 1 96 ? 11.356 -11.062 12.752 1.00 98.50 96 PHE A N 1
ATOM 678 C CA . PHE A 1 96 ? 12.715 -11.510 13.072 1.00 98.50 96 PHE A CA 1
ATOM 679 C C . PHE A 1 96 ? 12.812 -12.999 13.430 1.00 98.50 96 PHE A C 1
ATOM 681 O O . PHE A 1 96 ? 13.801 -13.443 14.010 1.00 98.50 96 PHE A O 1
ATOM 688 N N . ILE A 1 97 ? 11.812 -13.815 13.079 1.00 97.62 97 ILE A N 1
ATOM 689 C CA . ILE A 1 97 ? 11.806 -15.243 13.433 1.00 97.62 97 ILE A CA 1
ATOM 690 C C . ILE A 1 97 ? 13.047 -15.999 12.923 1.00 97.62 97 ILE A C 1
ATOM 692 O O . ILE A 1 97 ? 13.553 -16.871 13.622 1.00 97.62 97 ILE A O 1
ATOM 696 N N . ALA A 1 98 ? 13.600 -15.624 11.764 1.00 97.62 98 ALA A N 1
ATOM 697 C CA . ALA A 1 98 ? 14.826 -16.225 11.230 1.00 97.62 98 ALA A CA 1
ATOM 698 C C . ALA A 1 98 ? 16.080 -15.913 12.074 1.00 97.62 98 ALA A C 1
ATOM 700 O O . ALA A 1 98 ? 17.066 -16.642 12.020 1.00 97.62 98 ALA A O 1
ATOM 701 N N . GLU A 1 99 ? 16.060 -14.845 12.870 1.00 97.94 99 GLU A N 1
ATOM 702 C CA . GLU A 1 99 ? 17.150 -14.495 13.790 1.00 97.94 99 GLU A CA 1
ATOM 703 C C . GLU A 1 99 ? 17.014 -15.234 15.126 1.00 97.94 99 GLU A C 1
ATOM 705 O O . GLU A 1 99 ? 18.010 -15.530 15.786 1.00 97.94 99 GLU A O 1
ATOM 710 N N . ASN A 1 100 ? 15.775 -15.563 15.497 1.00 95.75 100 ASN A N 1
ATOM 711 C CA . ASN A 1 100 ? 15.422 -16.051 16.826 1.00 95.75 100 ASN A CA 1
ATOM 712 C C . ASN A 1 100 ? 15.184 -17.568 16.891 1.00 95.75 100 ASN A C 1
ATOM 714 O O . ASN A 1 100 ? 15.292 -18.150 17.971 1.00 95.75 100 ASN A O 1
ATOM 718 N N . ASP A 1 101 ? 14.885 -18.224 15.766 1.00 97.00 101 ASP A N 1
ATOM 719 C CA . ASP A 1 101 ? 14.637 -19.665 15.693 1.00 97.00 101 ASP A CA 1
ATOM 720 C C . 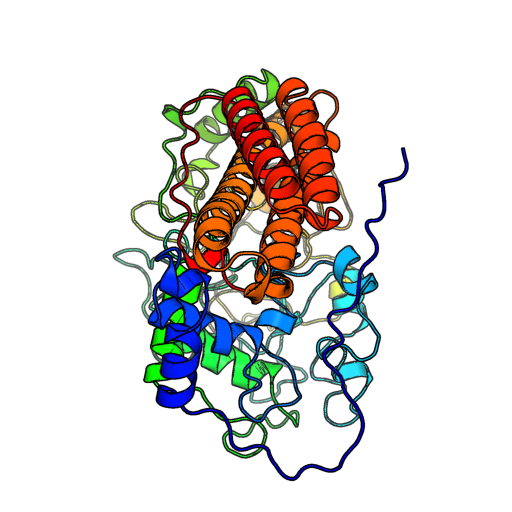ASP A 1 101 ? 15.649 -20.371 14.780 1.00 97.00 101 ASP A C 1
ATOM 722 O O . ASP A 1 101 ? 15.694 -20.182 13.563 1.00 97.00 101 ASP A O 1
ATOM 726 N N . THR A 1 102 ? 16.438 -21.268 15.377 1.00 96.00 102 THR A N 1
ATOM 727 C CA . THR A 1 102 ? 17.426 -22.099 14.673 1.00 96.00 102 THR A CA 1
ATOM 728 C C . THR A 1 102 ? 16.837 -22.941 13.538 1.00 96.00 102 THR A C 1
ATOM 730 O O . THR A 1 102 ? 17.517 -23.164 12.538 1.00 96.00 102 THR A O 1
ATOM 733 N N . ALA A 1 103 ? 15.579 -23.382 13.648 1.00 96.25 103 ALA A N 1
ATOM 734 C CA . ALA A 1 103 ? 14.907 -24.166 12.614 1.00 96.25 103 ALA A CA 1
ATOM 735 C C . ALA A 1 103 ? 14.522 -23.326 11.385 1.00 96.25 103 ALA A C 1
ATOM 737 O O . ALA A 1 103 ? 14.220 -23.893 10.332 1.00 96.25 103 ALA A O 1
ATOM 738 N N . LEU A 1 104 ? 14.543 -21.994 11.512 1.00 97.50 104 LEU A N 1
ATOM 739 C CA . LEU A 1 104 ? 14.084 -21.032 10.511 1.00 97.50 104 LEU A CA 1
ATOM 740 C C . LEU A 1 104 ? 15.168 -20.029 10.093 1.00 97.50 104 LEU A C 1
ATOM 742 O O . LEU A 1 104 ? 14.867 -19.080 9.378 1.00 97.50 104 LEU A O 1
ATOM 746 N N . GLN A 1 105 ? 16.438 -20.262 10.437 1.00 96.94 105 GLN A N 1
ATOM 747 C CA . GLN A 1 105 ? 17.554 -19.360 10.095 1.00 96.94 105 GLN A CA 1
ATOM 748 C C . GLN A 1 105 ? 17.714 -19.058 8.601 1.00 96.94 105 GLN A C 1
ATOM 750 O O . GLN A 1 105 ? 18.330 -18.061 8.234 1.00 96.94 105 GLN A O 1
ATOM 755 N N . LEU A 1 106 ? 17.179 -19.918 7.732 1.00 96.38 106 LEU A N 1
ATOM 756 C CA . LEU A 1 106 ? 17.209 -19.735 6.279 1.00 96.38 106 LEU A CA 1
ATOM 757 C C . LEU A 1 106 ? 15.840 -19.366 5.692 1.00 96.38 106 LEU A C 1
ATOM 759 O O . LEU A 1 106 ? 15.692 -19.407 4.473 1.00 96.38 106 LEU A O 1
ATOM 763 N N . LEU A 1 107 ? 14.853 -19.033 6.533 1.00 97.19 107 LEU A N 1
ATOM 764 C CA . LEU A 1 107 ? 13.545 -18.547 6.088 1.00 97.19 107 LEU A CA 1
ATOM 765 C C . LEU A 1 107 ? 13.666 -17.152 5.466 1.00 97.19 107 LEU A C 1
ATOM 767 O O . LEU A 1 107 ? 12.963 -16.863 4.512 1.00 97.19 107 LEU A O 1
ATOM 771 N N . GLU A 1 108 ? 14.589 -16.334 5.976 1.00 97.44 108 GLU A N 1
ATOM 772 C CA . GLU A 1 108 ? 14.877 -14.983 5.490 1.00 97.44 108 GLU A CA 1
ATOM 773 C C . GLU A 1 108 ? 16.381 -14.753 5.337 1.00 97.44 108 GLU A C 1
ATOM 775 O O . GLU A 1 108 ? 17.211 -15.580 5.732 1.00 97.44 108 GLU A O 1
ATOM 780 N N . LYS A 1 109 ? 16.742 -13.589 4.792 1.00 97.50 109 LYS A N 1
ATOM 781 C CA . LYS A 1 109 ? 18.113 -13.068 4.783 1.00 97.50 109 LYS A CA 1
ATOM 782 C C . LYS A 1 109 ? 18.167 -11.788 5.627 1.00 97.50 109 LYS A C 1
ATOM 784 O O . LYS A 1 109 ? 17.955 -10.709 5.075 1.00 97.50 109 LYS A O 1
ATOM 789 N N . PRO A 1 110 ? 18.451 -11.873 6.945 1.00 97.50 110 PRO A N 1
ATOM 790 C CA . PRO A 1 110 ? 18.355 -10.722 7.842 1.00 97.50 110 PRO A CA 1
ATOM 791 C C . PRO A 1 110 ? 19.076 -9.456 7.356 1.00 97.50 110 PRO A C 1
ATOM 793 O O . PRO A 1 110 ? 18.453 -8.399 7.382 1.00 97.50 110 PRO A O 1
ATOM 796 N N . PRO A 1 111 ? 20.312 -9.505 6.813 1.00 97.31 111 PRO A N 1
ATOM 797 C CA . PRO A 1 111 ? 20.950 -8.293 6.295 1.00 97.31 111 PRO A CA 1
ATOM 798 C C . PRO A 1 111 ? 20.140 -7.598 5.188 1.00 97.31 111 PRO A C 1
ATOM 800 O O . PRO A 1 111 ? 20.008 -6.378 5.200 1.00 97.31 111 PRO A O 1
ATOM 803 N N . GLN A 1 112 ? 19.557 -8.360 4.257 1.00 97.50 112 GLN A N 1
ATOM 804 C CA . GLN A 1 112 ? 18.744 -7.826 3.160 1.00 97.50 112 GLN A CA 1
ATOM 805 C C . GLN A 1 112 ? 17.370 -7.347 3.645 1.00 97.50 112 GLN A C 1
ATOM 807 O O . GLN A 1 112 ? 16.890 -6.311 3.186 1.00 97.50 112 GLN A O 1
ATOM 812 N N . MET A 1 113 ? 16.773 -8.048 4.609 1.00 97.81 113 MET A N 1
ATOM 813 C CA . MET A 1 113 ? 15.522 -7.642 5.247 1.00 97.81 113 MET A CA 1
ATOM 814 C C . MET A 1 113 ? 15.686 -6.318 6.005 1.00 97.81 113 MET A C 1
ATOM 816 O O . MET A 1 113 ? 14.925 -5.388 5.771 1.00 97.81 113 MET A O 1
ATOM 820 N N . HIS A 1 114 ? 16.710 -6.181 6.853 1.00 97.69 114 HIS A N 1
ATOM 821 C CA . HIS A 1 114 ? 16.948 -4.951 7.622 1.00 97.69 114 HIS A CA 1
ATOM 822 C C . HIS A 1 114 ? 17.355 -3.768 6.742 1.00 97.69 114 HIS A C 1
ATOM 824 O O . HIS A 1 114 ? 16.876 -2.660 6.952 1.00 97.69 114 HIS A O 1
ATOM 830 N N . GLN A 1 115 ? 18.241 -3.978 5.765 1.00 95.56 115 GLN A N 1
ATOM 831 C CA . GLN A 1 115 ? 18.805 -2.873 4.983 1.00 95.56 115 GLN A CA 1
ATOM 832 C C . GLN A 1 115 ? 17.899 -2.418 3.834 1.00 95.56 115 GLN A C 1
ATOM 834 O O . GLN A 1 115 ? 17.915 -1.242 3.476 1.00 95.56 115 GLN A O 1
ATOM 839 N N . PHE A 1 116 ? 17.135 -3.338 3.242 1.00 95.69 116 PHE A N 1
ATOM 840 C CA . PHE A 1 116 ? 16.397 -3.090 2.002 1.00 95.69 116 PHE A CA 1
ATOM 841 C C . PHE A 1 116 ? 14.931 -3.521 2.066 1.00 95.69 116 PHE A C 1
ATOM 843 O O . PHE A 1 116 ? 14.243 -3.435 1.049 1.00 95.69 116 PHE A O 1
ATOM 850 N N . SER A 1 117 ? 14.439 -3.992 3.223 1.00 96.38 117 SER A N 1
ATOM 851 C CA . SER A 1 117 ? 13.079 -4.542 3.379 1.00 96.38 117 SER A CA 1
ATOM 852 C C . SER A 1 117 ? 12.757 -5.639 2.358 1.00 96.38 117 SER A C 1
ATOM 854 O O . SER A 1 117 ? 11.626 -5.772 1.897 1.00 96.38 117 SER A O 1
ATOM 856 N N . LEU A 1 118 ? 13.778 -6.415 1.980 1.00 97.50 118 LEU A N 1
ATOM 857 C CA . LEU A 1 118 ? 13.633 -7.526 1.050 1.00 97.50 118 LEU A CA 1
ATOM 858 C C . LEU A 1 118 ? 13.315 -8.813 1.804 1.00 97.50 118 LEU A C 1
ATOM 860 O O . LEU A 1 118 ? 14.059 -9.217 2.700 1.00 97.50 118 LEU A O 1
ATOM 864 N N . ILE A 1 119 ? 12.240 -9.460 1.381 1.00 97.81 119 ILE A N 1
ATOM 865 C CA . ILE A 1 119 ? 11.736 -10.724 1.901 1.00 97.81 119 ILE A CA 1
ATOM 866 C C . ILE A 1 119 ? 12.090 -11.848 0.929 1.00 97.81 119 ILE A C 1
ATOM 868 O O . ILE A 1 119 ? 12.077 -11.665 -0.293 1.00 97.81 119 ILE A O 1
ATOM 872 N N . LEU A 1 120 ? 12.451 -13.008 1.475 1.00 97.69 120 LEU A N 1
ATOM 873 C CA . LEU A 1 120 ? 12.745 -14.201 0.693 1.00 97.69 120 LEU A CA 1
ATOM 874 C C . LEU A 1 120 ? 11.456 -14.851 0.196 1.00 97.69 120 LEU A C 1
ATOM 876 O O . LEU A 1 120 ? 10.608 -15.293 0.970 1.00 97.69 120 LEU A O 1
ATOM 880 N N . GLU A 1 121 ? 11.359 -14.998 -1.120 1.00 96.06 121 GLU A N 1
ATOM 881 C CA . GLU A 1 121 ? 10.188 -15.544 -1.794 1.00 96.06 121 GLU A CA 1
ATOM 882 C C . GLU A 1 121 ? 10.559 -16.783 -2.617 1.00 96.06 121 GLU A C 1
ATOM 884 O O . GLU A 1 121 ? 11.440 -16.747 -3.476 1.00 96.06 121 GLU A O 1
ATOM 889 N N . ASN A 1 122 ? 9.867 -17.901 -2.383 1.00 94.56 122 ASN A N 1
ATOM 890 C CA . ASN A 1 122 ? 10.018 -19.139 -3.157 1.00 94.56 122 ASN A CA 1
ATOM 891 C C . ASN A 1 122 ? 8.948 -19.250 -4.258 1.00 94.56 122 ASN A C 1
ATOM 893 O O . ASN A 1 122 ? 8.329 -20.301 -4.445 1.00 94.56 122 ASN A O 1
ATOM 897 N N . VAL A 1 123 ? 8.710 -18.149 -4.975 1.00 91.69 123 VAL A N 1
ATOM 898 C CA . VAL A 1 123 ? 7.710 -18.068 -6.058 1.00 91.69 123 VAL A CA 1
ATOM 899 C C . VAL A 1 123 ? 8.027 -18.999 -7.231 1.00 91.69 123 VAL A C 1
ATOM 901 O O . VAL A 1 123 ? 7.108 -19.478 -7.894 1.00 91.69 123 VAL A O 1
ATOM 904 N N . ASP A 1 124 ? 9.301 -19.357 -7.402 1.00 89.94 124 ASP A N 1
ATOM 905 C CA . ASP A 1 124 ? 9.760 -20.259 -8.462 1.00 89.94 124 ASP A CA 1
ATOM 906 C C . ASP A 1 124 ? 9.596 -21.744 -8.124 1.00 89.94 124 ASP A C 1
ATOM 908 O O . ASP A 1 124 ? 9.735 -22.601 -8.999 1.00 89.94 124 ASP A O 1
ATOM 912 N N . GLY A 1 125 ? 9.335 -22.086 -6.862 1.00 89.88 125 GLY A N 1
ATOM 913 C CA . GLY A 1 125 ? 9.243 -23.469 -6.401 1.00 89.88 125 GLY A CA 1
ATOM 914 C C . GLY A 1 125 ? 9.837 -23.688 -5.012 1.00 89.88 125 GLY A C 1
ATOM 915 O O . GLY A 1 125 ? 10.662 -22.918 -4.530 1.00 89.88 125 GLY A O 1
ATOM 916 N N . LEU A 1 126 ? 9.401 -24.767 -4.364 1.00 90.81 126 LEU A N 1
ATOM 917 C CA . LEU A 1 126 ? 9.725 -25.110 -2.972 1.00 90.81 126 LEU A CA 1
ATOM 918 C C . LEU A 1 126 ? 10.603 -26.362 -2.836 1.00 90.81 126 LEU A C 1
ATOM 920 O O . LEU A 1 126 ? 10.815 -26.843 -1.727 1.00 90.81 126 LEU A O 1
ATOM 924 N N . GLU A 1 127 ? 11.088 -26.918 -3.942 1.00 91.06 127 GLU A N 1
ATOM 925 C CA . GLU A 1 127 ? 11.910 -28.130 -3.962 1.00 91.06 127 GLU A CA 1
ATOM 926 C C . GLU A 1 127 ? 13.303 -27.937 -3.342 1.00 91.06 127 GLU A C 1
ATOM 928 O O . GLU A 1 127 ? 13.846 -28.880 -2.770 1.00 91.06 127 GLU A O 1
ATOM 933 N N . ASP A 1 128 ? 13.852 -26.722 -3.411 1.00 90.44 128 ASP A N 1
ATOM 934 C CA . ASP A 1 128 ? 15.109 -26.329 -2.766 1.00 90.44 128 ASP A CA 1
ATOM 935 C C . ASP A 1 128 ? 14.993 -24.892 -2.239 1.00 90.44 128 ASP A C 1
ATOM 937 O O . ASP A 1 128 ? 15.578 -23.957 -2.786 1.00 90.44 128 ASP A O 1
ATOM 941 N N . PRO A 1 129 ? 14.189 -24.663 -1.193 1.00 91.62 129 PRO A N 1
ATOM 942 C CA . PRO A 1 129 ? 13.725 -23.323 -0.872 1.00 91.62 129 PRO A CA 1
ATOM 943 C C . PRO A 1 129 ? 14.816 -22.421 -0.277 1.00 91.62 129 PRO A C 1
ATOM 945 O O . PRO A 1 129 ? 14.597 -21.226 -0.093 1.00 91.62 129 PRO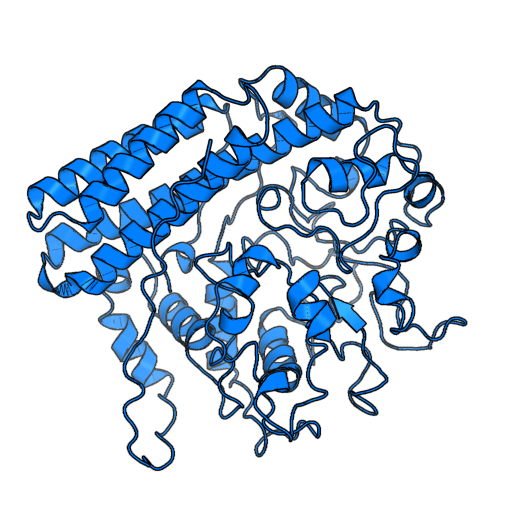 A O 1
ATOM 948 N N . THR A 1 130 ? 15.987 -22.974 0.042 1.00 91.75 130 THR A N 1
ATOM 949 C CA . THR A 1 130 ? 17.128 -22.214 0.566 1.00 91.75 130 THR A CA 1
ATOM 950 C C . THR A 1 130 ? 18.101 -21.762 -0.518 1.00 91.75 130 THR A C 1
ATOM 952 O O . THR A 1 130 ? 18.965 -20.938 -0.218 1.00 91.75 130 THR A O 1
ATOM 955 N N . HIS A 1 131 ? 17.968 -22.272 -1.750 1.00 90.19 131 HIS A N 1
ATOM 956 C CA . HIS A 1 131 ? 18.800 -21.892 -2.902 1.00 90.19 131 HIS A CA 1
ATOM 957 C C . HIS A 1 131 ? 17.978 -21.458 -4.126 1.00 90.19 131 HIS A C 1
ATOM 959 O O . HIS A 1 131 ? 18.458 -20.657 -4.923 1.00 90.19 131 HIS A O 1
ATOM 965 N N . LYS A 1 132 ? 16.734 -21.934 -4.254 1.00 91.56 132 LYS A N 1
ATOM 966 C CA . LYS A 1 132 ? 15.752 -21.530 -5.262 1.00 91.56 132 LYS A CA 1
ATOM 967 C C . LYS A 1 132 ? 14.777 -20.513 -4.666 1.00 91.56 132 LYS A C 1
ATOM 969 O O . LYS A 1 132 ? 13.703 -20.870 -4.182 1.00 91.56 132 LYS A O 1
ATOM 974 N N . PHE A 1 133 ? 15.188 -19.253 -4.641 1.00 94.62 133 PHE A N 1
ATOM 975 C CA . PHE A 1 133 ? 14.399 -18.142 -4.114 1.00 94.62 133 PHE A CA 1
ATOM 976 C C . PHE A 1 133 ? 14.763 -16.840 -4.820 1.00 94.62 133 PHE A C 1
ATOM 978 O O . PHE A 1 133 ? 15.854 -16.716 -5.371 1.00 94.62 133 PHE A O 1
ATOM 985 N N . VAL A 1 134 ? 13.892 -15.848 -4.696 1.00 95.38 134 VAL A N 1
ATOM 986 C CA . VAL A 1 134 ? 14.170 -14.450 -5.031 1.00 95.38 134 VAL A CA 1
ATOM 987 C C . VAL A 1 134 ? 14.043 -13.590 -3.776 1.00 95.38 134 VAL A C 1
ATOM 989 O O . VAL A 1 134 ? 13.553 -14.040 -2.738 1.00 95.38 134 VAL A O 1
ATOM 992 N N . LEU A 1 135 ? 14.527 -12.354 -3.850 1.00 96.69 135 LEU A N 1
ATOM 993 C CA . LEU A 1 135 ? 14.383 -11.363 -2.789 1.00 96.69 135 LEU A CA 1
ATOM 994 C C . LEU A 1 135 ? 13.524 -10.226 -3.320 1.00 96.69 135 LEU A C 1
ATOM 996 O O . LEU A 1 135 ? 13.945 -9.560 -4.265 1.00 96.69 135 LEU A O 1
ATOM 1000 N N . ARG A 1 136 ? 12.351 -10.008 -2.722 1.00 96.81 136 ARG A N 1
ATOM 1001 C CA . ARG A 1 136 ? 11.408 -8.977 -3.164 1.00 96.81 136 ARG A CA 1
ATOM 1002 C C . ARG A 1 136 ? 11.066 -7.998 -2.051 1.00 96.81 136 ARG A C 1
ATOM 1004 O O . ARG A 1 136 ? 10.967 -8.386 -0.890 1.00 96.81 136 ARG A O 1
ATOM 1011 N N . THR A 1 137 ? 10.874 -6.732 -2.402 1.00 95.94 137 THR A N 1
ATOM 1012 C CA . THR A 1 137 ? 10.263 -5.737 -1.508 1.00 95.94 137 THR A CA 1
ATOM 1013 C C . THR A 1 137 ? 8.812 -6.129 -1.229 1.00 95.94 137 THR A C 1
ATOM 1015 O O . THR A 1 137 ? 8.197 -6.868 -2.003 1.00 95.94 137 THR A O 1
ATOM 1018 N N . VAL A 1 138 ? 8.234 -5.636 -0.135 1.00 96.94 138 VAL A N 1
ATOM 1019 C CA . VAL A 1 138 ? 6.827 -5.905 0.188 1.00 96.94 138 VAL A CA 1
ATOM 1020 C C . VAL A 1 138 ? 5.941 -4.855 -0.491 1.00 96.94 138 VAL A C 1
ATOM 1022 O O . VAL A 1 138 ? 5.966 -3.694 -0.085 1.00 96.94 138 VAL A O 1
ATOM 1025 N N . PRO A 1 139 ? 5.132 -5.200 -1.509 1.00 95.62 139 PRO A N 1
ATOM 1026 C CA . PRO A 1 139 ? 4.211 -4.230 -2.084 1.00 95.62 139 PRO A CA 1
ATOM 1027 C C . PRO A 1 139 ? 3.113 -3.897 -1.066 1.00 95.62 139 PRO A C 1
ATOM 1029 O O . PRO A 1 139 ? 2.667 -4.766 -0.310 1.00 95.62 139 PRO A O 1
ATOM 1032 N N . HIS A 1 140 ? 2.641 -2.649 -1.054 1.00 96.56 140 HIS A N 1
ATOM 1033 C CA . HIS A 1 140 ? 1.475 -2.300 -0.247 1.00 96.56 140 HIS A CA 1
ATOM 1034 C C . HIS A 1 140 ? 0.239 -3.090 -0.709 1.00 96.56 140 HIS A C 1
ATOM 1036 O O . HIS A 1 140 ? 0.071 -3.383 -1.894 1.00 96.56 140 HIS A O 1
ATOM 1042 N N . THR A 1 141 ? -0.685 -3.382 0.207 1.00 96.56 141 THR A N 1
ATOM 1043 C CA . THR A 1 141 ? -1.973 -4.034 -0.127 1.00 96.56 141 THR A CA 1
ATOM 1044 C C . THR A 1 141 ? -3.147 -3.054 -0.206 1.00 96.56 141 THR A C 1
ATOM 1046 O O . THR A 1 141 ? -4.310 -3.454 -0.231 1.00 96.56 141 THR A O 1
ATOM 1049 N N . LEU A 1 142 ? -2.860 -1.753 -0.296 1.00 97.75 142 LEU A N 1
ATOM 1050 C CA . LEU A 1 142 ? -3.862 -0.722 -0.567 1.00 97.75 142 LEU A CA 1
ATOM 1051 C C . LEU A 1 142 ? -4.438 -0.850 -1.989 1.00 97.75 142 LEU A C 1
ATOM 1053 O O . LEU A 1 142 ? -3.710 -1.091 -2.953 1.00 97.75 142 LEU A O 1
ATOM 1057 N N . SER A 1 143 ? -5.749 -0.632 -2.110 1.00 97.81 143 SER A N 1
ATOM 1058 C CA . SER A 1 143 ? -6.459 -0.419 -3.381 1.00 97.81 143 SER A CA 1
ATOM 1059 C C . SER A 1 143 ? -6.422 -1.610 -4.344 1.00 97.81 143 SER A C 1
ATOM 1061 O O . SER A 1 143 ? -6.509 -1.453 -5.563 1.00 97.81 143 SER A O 1
ATOM 1063 N N . LEU A 1 144 ? -6.355 -2.832 -3.805 1.00 97.31 144 LEU A N 1
ATOM 1064 C CA . LEU A 1 144 ? -6.327 -4.062 -4.605 1.00 97.31 144 LEU A CA 1
ATOM 1065 C C . LEU A 1 144 ? -7.580 -4.243 -5.473 1.00 97.31 144 LEU A C 1
ATOM 1067 O O . LEU A 1 144 ? -7.504 -4.848 -6.539 1.00 97.31 144 LEU A O 1
ATOM 1071 N N . SER A 1 145 ? -8.721 -3.657 -5.091 1.00 96.12 145 SER A N 1
ATOM 1072 C CA . SER A 1 145 ? -9.936 -3.666 -5.925 1.00 96.12 145 SER A CA 1
ATOM 1073 C C . SER A 1 145 ? -9.758 -3.006 -7.294 1.00 96.12 145 SER A C 1
ATOM 1075 O O . SER A 1 145 ? -10.512 -3.324 -8.213 1.00 96.12 145 SER A O 1
ATOM 1077 N N . THR A 1 146 ? -8.764 -2.131 -7.453 1.00 95.44 146 THR A N 1
ATOM 1078 C CA . THR A 1 146 ? -8.482 -1.434 -8.710 1.00 95.44 146 THR A CA 1
ATOM 1079 C C . THR A 1 146 ? -7.099 -1.744 -9.274 1.00 95.44 146 THR A C 1
ATOM 1081 O O . THR A 1 146 ? -6.736 -1.150 -10.285 1.00 95.44 146 THR A O 1
ATOM 1084 N N . SER A 1 147 ? -6.328 -2.664 -8.682 1.00 95.94 147 SER A N 1
ATOM 1085 C CA . SER A 1 147 ? -4.948 -2.924 -9.120 1.00 95.94 147 SER A CA 1
ATOM 1086 C C . SER A 1 147 ? -4.623 -4.367 -9.492 1.00 95.94 147 SER A C 1
ATOM 1088 O O . SER A 1 147 ? -3.616 -4.580 -10.154 1.00 95.94 147 SER A O 1
ATOM 1090 N N . VAL A 1 148 ? -5.468 -5.351 -9.171 1.00 96.38 148 VAL A N 1
ATOM 1091 C CA . VAL A 1 148 ? -5.162 -6.770 -9.465 1.00 96.38 148 VAL A CA 1
ATOM 1092 C C . VAL A 1 148 ? -5.956 -7.355 -10.634 1.00 96.38 148 VAL A C 1
ATOM 1094 O O . VAL A 1 148 ? -5.881 -8.549 -10.907 1.00 96.38 148 VAL A O 1
ATOM 1097 N N . THR A 1 149 ? -6.741 -6.551 -11.348 1.00 94.56 149 THR A N 1
ATOM 1098 C CA . THR A 1 149 ? -7.609 -7.054 -12.420 1.00 94.56 149 THR A CA 1
ATOM 1099 C C . THR A 1 149 ? -6.791 -7.708 -13.530 1.00 94.56 149 THR A C 1
ATOM 1101 O O . THR A 1 149 ? -5.979 -7.050 -14.176 1.00 94.56 149 THR A O 1
ATOM 1104 N N . ARG A 1 150 ? -7.032 -8.988 -13.830 1.00 94.88 150 ARG A N 1
ATOM 1105 C CA . ARG A 1 150 ? -6.410 -9.635 -14.993 1.00 94.88 150 ARG A CA 1
ATOM 1106 C C . ARG A 1 150 ? -6.883 -8.976 -16.302 1.00 94.88 150 ARG A C 1
ATOM 1108 O O . ARG A 1 150 ? -8.086 -8.771 -16.471 1.00 94.88 150 ARG A O 1
ATOM 1115 N N . PRO A 1 151 ? -5.990 -8.717 -17.277 1.00 93.25 151 PRO A N 1
ATOM 1116 C CA . PRO A 1 151 ? -6.385 -8.201 -18.583 1.00 93.25 151 PRO A CA 1
ATOM 1117 C C . PRO A 1 151 ? -7.377 -9.146 -19.287 1.00 93.25 151 PRO A C 1
ATOM 1119 O O . PRO A 1 151 ? -7.215 -10.365 -19.177 1.00 93.25 151 PRO A O 1
ATOM 1122 N N . PRO A 1 152 ? -8.350 -8.637 -20.072 1.00 90.62 152 PRO A N 1
ATOM 1123 C CA . PRO A 1 152 ? -9.390 -9.459 -20.708 1.00 90.62 152 PRO A CA 1
ATOM 1124 C C . PRO A 1 152 ? -8.888 -10.654 -21.537 1.00 90.62 152 PRO A C 1
ATOM 1126 O O . PRO A 1 152 ? -9.571 -11.669 -21.610 1.00 90.62 152 PRO A O 1
ATOM 1129 N N . ASN A 1 153 ? -7.683 -10.555 -22.112 1.00 88.06 153 ASN A N 1
ATOM 1130 C CA . ASN A 1 153 ? -7.029 -11.612 -22.898 1.00 88.06 153 ASN A CA 1
ATOM 1131 C C . ASN A 1 153 ? -5.683 -12.053 -22.289 1.00 88.06 153 ASN A C 1
ATOM 1133 O O . ASN A 1 153 ? -4.811 -12.547 -23.001 1.00 88.06 153 ASN A O 1
ATOM 1137 N N . GLY A 1 154 ? -5.467 -11.789 -20.999 1.00 87.25 154 GLY A N 1
ATOM 1138 C CA . GLY A 1 154 ? -4.238 -12.157 -20.301 1.00 87.25 154 GLY A CA 1
ATOM 1139 C C . GLY A 1 154 ? -4.164 -13.654 -20.003 1.00 87.25 154 GLY A C 1
ATOM 1140 O O . GLY A 1 154 ? -5.189 -14.331 -19.907 1.00 87.25 154 GLY A O 1
ATOM 1141 N N . VAL A 1 155 ? -2.940 -14.154 -19.809 1.00 89.00 155 VAL A N 1
ATOM 1142 C CA . VAL A 1 155 ? -2.688 -15.533 -19.358 1.00 89.00 155 VAL A CA 1
ATOM 1143 C C . VAL A 1 155 ? -3.451 -15.800 -18.055 1.00 89.00 155 VAL A C 1
ATOM 1145 O O . VAL A 1 155 ? -3.504 -14.930 -17.180 1.00 89.00 155 VAL A O 1
ATOM 1148 N N . ASN A 1 156 ? -4.059 -16.984 -17.961 1.00 90.19 156 ASN A N 1
ATOM 1149 C CA . ASN A 1 156 ? -4.781 -17.473 -16.792 1.00 90.19 156 ASN A CA 1
ATOM 1150 C C . ASN A 1 156 ? -4.453 -18.966 -16.582 1.00 90.19 156 ASN A C 1
ATOM 1152 O O . ASN A 1 156 ? -4.748 -19.754 -17.488 1.00 90.19 156 ASN A O 1
ATOM 1156 N N . PRO A 1 157 ? -3.889 -19.377 -15.432 1.00 91.25 157 PRO A N 1
ATOM 1157 C CA . PRO A 1 157 ? -3.553 -18.558 -14.257 1.00 91.25 157 PRO A CA 1
ATOM 1158 C C . PRO A 1 157 ? -2.468 -17.486 -14.524 1.00 91.25 157 PRO A C 1
ATOM 1160 O O . PRO A 1 157 ? -1.708 -17.629 -15.482 1.00 91.25 157 PRO A O 1
ATOM 1163 N N . PRO A 1 158 ? -2.402 -16.413 -13.707 1.00 93.88 158 PRO A N 1
ATOM 1164 C CA . PRO A 1 158 ? -3.207 -16.176 -12.507 1.00 93.88 158 PRO A CA 1
ATOM 1165 C C . PRO A 1 158 ? -4.561 -15.520 -12.814 1.00 93.88 158 PRO A C 1
ATOM 1167 O O . PRO A 1 158 ? -4.732 -14.843 -13.832 1.00 93.88 158 PRO A O 1
ATOM 1170 N N . ALA A 1 159 ? -5.532 -15.717 -11.922 1.00 95.44 159 ALA A N 1
ATOM 1171 C CA . ALA A 1 159 ? -6.850 -15.102 -11.998 1.00 95.44 159 ALA A CA 1
ATOM 1172 C C . ALA A 1 159 ? -6.842 -13.614 -11.623 1.00 95.44 159 ALA A C 1
ATOM 1174 O O . ALA A 1 159 ? -7.573 -12.839 -12.241 1.00 95.44 159 ALA A O 1
ATOM 1175 N N . ASP A 1 160 ? -5.975 -13.231 -10.686 1.00 95.69 160 ASP A N 1
ATOM 1176 C CA . ASP A 1 160 ? -5.695 -11.856 -10.283 1.00 95.69 160 ASP A CA 1
ATOM 1177 C C . ASP A 1 160 ? -4.184 -11.578 -10.395 1.00 95.69 160 ASP A C 1
ATOM 1179 O O . ASP A 1 160 ? -3.343 -12.432 -10.126 1.00 95.69 160 ASP A O 1
ATOM 1183 N N . ARG A 1 161 ? -3.815 -10.362 -10.787 1.00 94.88 161 ARG A N 1
ATOM 1184 C CA . ARG A 1 161 ? -2.433 -9.887 -10.942 1.00 94.88 161 ARG A CA 1
ATOM 1185 C C . ARG A 1 161 ? -1.908 -9.351 -9.610 1.00 94.88 161 ARG A C 1
ATOM 1187 O O . ARG A 1 161 ? -1.652 -8.163 -9.457 1.00 94.88 161 ARG A O 1
ATOM 1194 N N . THR A 1 162 ? -1.821 -10.235 -8.625 1.00 94.12 162 THR A N 1
ATOM 1195 C CA . THR A 1 162 ? -1.367 -9.906 -7.266 1.00 94.12 162 THR A CA 1
ATOM 1196 C C . THR A 1 162 ? 0.160 -9.877 -7.180 1.00 94.12 162 THR A C 1
ATOM 1198 O O . THR A 1 162 ? 0.842 -10.645 -7.856 1.00 94.12 162 THR A O 1
ATOM 1201 N N . GLY A 1 163 ? 0.710 -9.017 -6.320 1.00 93.50 163 GLY A N 1
ATOM 1202 C CA . GLY A 1 163 ? 2.152 -8.942 -6.077 1.00 93.50 163 GLY A CA 1
ATOM 1203 C C . GLY A 1 163 ? 2.935 -8.366 -7.259 1.00 93.50 163 GLY A C 1
ATOM 1204 O O . GLY A 1 163 ? 2.370 -7.708 -8.133 1.00 93.50 163 GLY A O 1
ATOM 1205 N N . TRP A 1 164 ? 4.244 -8.613 -7.282 1.00 95.56 164 TRP A N 1
ATOM 1206 C CA . TRP A 1 164 ? 5.154 -7.994 -8.249 1.00 95.56 164 TRP A CA 1
ATOM 1207 C C . TRP A 1 164 ? 5.058 -8.542 -9.670 1.00 95.56 164 TRP A C 1
ATOM 1209 O O . TRP A 1 164 ? 5.401 -7.827 -10.594 1.00 95.56 164 TRP A O 1
ATOM 1219 N N . SER A 1 165 ? 4.582 -9.765 -9.884 1.00 93.44 165 SER A N 1
ATOM 1220 C CA . SER A 1 165 ? 4.558 -10.403 -11.217 1.00 93.44 165 SER A CA 1
ATOM 1221 C C . SER A 1 165 ? 3.284 -11.216 -11.481 1.00 93.44 165 SER A C 1
ATOM 1223 O O . SER A 1 165 ? 3.102 -11.735 -12.582 1.00 93.44 165 SER A O 1
ATOM 1225 N N . GLY A 1 166 ? 2.370 -11.323 -10.508 1.00 92.12 166 GLY A N 1
ATOM 1226 C CA . GLY A 1 166 ? 1.177 -12.169 -10.612 1.00 92.12 166 GLY A CA 1
ATOM 1227 C C . GLY A 1 166 ? 1.442 -13.626 -10.227 1.00 92.12 166 GLY A C 1
ATOM 1228 O O . GLY A 1 166 ? 0.636 -14.496 -10.545 1.00 92.12 166 GLY A O 1
ATOM 1229 N N . ASP A 1 167 ? 2.574 -13.911 -9.587 1.00 89.88 167 ASP A N 1
ATOM 1230 C CA . ASP A 1 167 ? 2.931 -15.231 -9.072 1.00 89.88 167 ASP A CA 1
ATOM 1231 C C . ASP A 1 167 ? 2.583 -15.380 -7.572 1.00 89.88 167 ASP A C 1
ATOM 1233 O O . ASP A 1 167 ? 1.787 -14.626 -7.008 1.00 89.88 167 ASP A O 1
ATOM 1237 N N . GLY A 1 168 ? 3.109 -16.428 -6.930 1.00 85.88 168 GLY A N 1
ATOM 1238 C CA . GLY A 1 168 ? 2.962 -16.679 -5.490 1.00 85.88 168 GLY A CA 1
ATOM 1239 C C . GLY A 1 168 ? 1.611 -17.264 -5.064 1.00 85.88 168 GLY A C 1
ATOM 1240 O O . GLY A 1 168 ? 1.560 -18.077 -4.138 1.00 85.88 168 GLY A O 1
ATOM 1241 N N . ALA A 1 169 ? 0.527 -16.941 -5.771 1.00 92.12 169 ALA A N 1
ATOM 1242 C CA . ALA A 1 169 ? -0.784 -17.531 -5.529 1.00 92.12 169 ALA A CA 1
ATOM 1243 C C . ALA A 1 169 ? -0.882 -18.960 -6.121 1.00 92.12 169 ALA A C 1
ATOM 1245 O O . ALA A 1 169 ? -0.692 -19.147 -7.325 1.00 92.12 169 ALA A O 1
ATOM 1246 N N . PRO A 1 170 ? -1.180 -19.994 -5.309 1.00 91.38 170 PRO A N 1
ATOM 1247 C CA . PRO A 1 170 ? -1.416 -21.351 -5.790 1.00 91.38 170 PRO A CA 1
ATOM 1248 C C . PRO A 1 170 ? -2.724 -21.466 -6.592 1.00 91.38 170 PRO A C 1
ATOM 1250 O O . PRO A 1 170 ? -3.560 -20.565 -6.619 1.00 91.38 170 PRO A O 1
ATOM 1253 N N . GLY A 1 171 ? -2.933 -22.631 -7.212 1.00 90.19 171 GLY A N 1
ATOM 1254 C CA . GLY A 1 171 ? -4.209 -22.979 -7.836 1.00 90.19 171 GLY A CA 1
ATOM 1255 C C . GLY A 1 171 ? -4.546 -22.090 -9.032 1.00 90.19 171 GLY A C 1
ATOM 1256 O O . GLY A 1 171 ? -3.800 -22.056 -10.009 1.00 90.19 171 GLY A O 1
ATOM 1257 N N . ALA A 1 172 ? -5.691 -21.405 -8.968 1.00 92.19 172 ALA A N 1
ATOM 1258 C CA . ALA A 1 172 ? -6.131 -20.495 -10.024 1.00 92.19 172 ALA A CA 1
ATOM 1259 C C . ALA A 1 172 ? -5.364 -19.162 -10.014 1.00 92.19 172 ALA A C 1
ATOM 1261 O O . ALA A 1 172 ? -5.480 -18.391 -10.965 1.00 92.19 172 ALA A O 1
ATOM 1262 N N . GLY A 1 173 ? -4.589 -18.884 -8.963 1.00 93.50 173 GLY A N 1
ATOM 1263 C CA . GLY A 1 173 ? -3.867 -17.630 -8.810 1.00 93.50 173 GLY A CA 1
ATOM 1264 C C . GLY A 1 173 ? -4.798 -16.448 -8.538 1.00 93.50 173 GLY A C 1
ATOM 1265 O O . GLY A 1 173 ? -4.583 -15.369 -9.082 1.00 93.50 173 GLY A O 1
ATOM 1266 N N . ALA A 1 174 ? -5.890 -16.656 -7.798 1.00 95.81 174 ALA A N 1
ATOM 1267 C CA . ALA A 1 174 ? -6.752 -15.559 -7.364 1.00 95.81 174 ALA A CA 1
ATOM 1268 C C . ALA A 1 174 ? -6.147 -14.836 -6.150 1.00 95.81 174 ALA A C 1
ATOM 1270 O O . ALA A 1 174 ? -5.326 -15.398 -5.421 1.00 95.81 174 ALA A O 1
ATOM 1271 N N . LEU A 1 175 ? -6.592 -13.607 -5.884 1.00 96.06 175 LEU A N 1
ATOM 1272 C CA . LEU A 1 175 ? -6.146 -12.819 -4.732 1.00 96.06 175 LEU A CA 1
ATOM 1273 C C . LEU A 1 175 ? -6.380 -13.568 -3.413 1.00 96.06 175 LEU A C 1
ATOM 1275 O O . LEU A 1 175 ? -5.479 -13.635 -2.581 1.00 96.06 175 LEU A O 1
ATOM 1279 N N . ARG A 1 176 ? -7.541 -14.217 -3.270 1.00 95.25 176 ARG A N 1
ATOM 1280 C CA . ARG A 1 176 ? -7.835 -15.110 -2.141 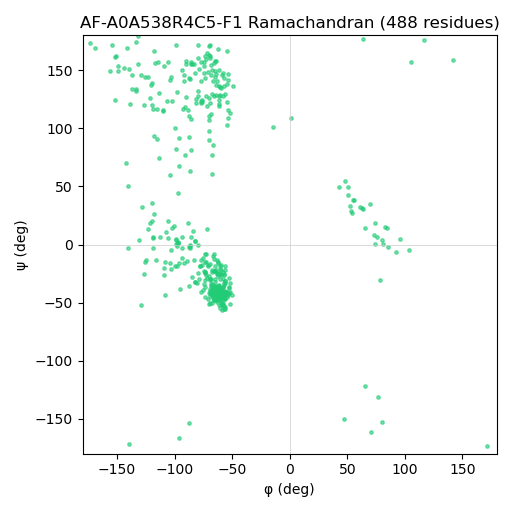1.00 95.25 176 ARG A CA 1
ATOM 1281 C C . ARG A 1 176 ? -6.788 -16.218 -1.977 1.00 95.25 176 ARG A C 1
ATOM 1283 O O . ARG A 1 176 ? -6.374 -16.502 -0.862 1.00 95.25 176 ARG A O 1
ATOM 1290 N N . ASP A 1 177 ? -6.316 -16.821 -3.069 1.00 94.31 177 ASP A N 1
ATOM 1291 C CA . ASP A 1 177 ? -5.404 -17.969 -3.016 1.00 94.31 177 ASP A CA 1
ATOM 1292 C C . ASP A 1 177 ? -4.008 -17.544 -2.556 1.00 94.31 177 ASP A C 1
ATOM 1294 O O . ASP A 1 177 ? -3.308 -18.327 -1.906 1.00 94.31 177 ASP A O 1
ATOM 1298 N N . PHE A 1 178 ? -3.625 -16.290 -2.830 1.00 93.19 178 PHE A N 1
ATOM 1299 C CA . PHE A 1 178 ? -2.356 -15.702 -2.399 1.00 93.19 178 PHE A CA 1
ATOM 1300 C C . PHE A 1 178 ? -2.125 -15.874 -0.895 1.00 93.19 178 PHE A C 1
ATOM 1302 O O . PHE A 1 178 ? -0.997 -16.130 -0.478 1.00 93.19 178 PHE A O 1
ATOM 1309 N N . MET A 1 179 ? -3.193 -15.854 -0.090 1.00 94.12 179 MET A N 1
ATOM 1310 C CA . MET A 1 179 ? -3.115 -16.113 1.345 1.00 94.12 179 MET A CA 1
ATOM 1311 C C . MET A 1 179 ? -2.495 -17.479 1.660 1.00 94.12 179 MET A C 1
ATOM 1313 O O . MET A 1 179 ? -1.577 -17.576 2.468 1.00 94.12 179 MET A O 1
ATOM 1317 N N . ASN A 1 180 ? -2.932 -18.547 0.990 1.00 95.69 180 ASN A N 1
ATOM 1318 C CA . ASN A 1 180 ? -2.353 -19.875 1.198 1.00 95.69 180 ASN A CA 1
ATOM 1319 C C . ASN A 1 180 ? -0.914 -19.963 0.663 1.00 95.69 180 ASN A C 1
ATOM 1321 O O . ASN A 1 180 ? -0.096 -20.695 1.225 1.00 95.69 180 ASN A O 1
ATOM 1325 N N . GLY A 1 181 ? -0.579 -19.194 -0.378 1.00 95.31 181 GLY A N 1
ATOM 1326 C CA . GLY A 1 181 ? 0.807 -18.987 -0.804 1.00 95.31 181 GLY A CA 1
ATOM 1327 C C . GLY A 1 181 ? 1.665 -18.413 0.327 1.00 95.31 181 GLY A C 1
ATOM 1328 O O . GLY A 1 181 ? 2.665 -19.027 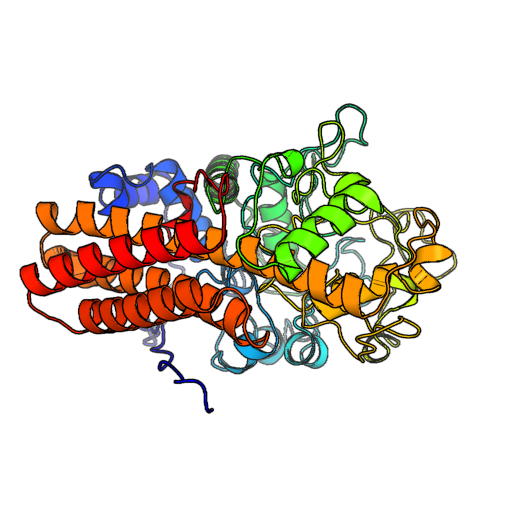0.707 1.00 95.31 181 GLY A O 1
ATOM 1329 N N . ALA A 1 182 ? 1.213 -17.306 0.922 1.00 96.31 182 ALA A N 1
ATOM 1330 C CA . ALA A 1 182 ? 1.883 -16.612 2.017 1.00 96.31 182 ALA A CA 1
ATOM 1331 C C . ALA A 1 182 ? 1.975 -17.458 3.298 1.00 96.31 182 ALA A C 1
ATOM 1333 O O . ALA A 1 182 ? 3.051 -17.535 3.884 1.00 96.31 182 ALA A O 1
ATOM 1334 N N . ILE A 1 183 ? 0.905 -18.156 3.704 1.00 97.31 183 ILE A N 1
ATOM 1335 C CA . ILE A 1 183 ? 0.926 -19.071 4.861 1.00 97.31 183 ILE A CA 1
ATOM 1336 C C . ILE A 1 183 ? 2.025 -20.118 4.671 1.00 97.31 183 ILE A C 1
ATOM 1338 O O . ILE A 1 183 ? 2.901 -20.283 5.520 1.00 97.31 183 ILE A O 1
ATOM 1342 N N . ARG A 1 184 ? 2.016 -20.818 3.530 1.00 96.50 184 ARG A N 1
ATOM 1343 C CA . ARG A 1 184 ? 3.009 -21.861 3.256 1.00 96.50 184 ARG A CA 1
ATOM 1344 C C . ARG A 1 184 ? 4.426 -21.300 3.217 1.00 96.50 184 ARG A C 1
ATOM 1346 O O . ARG A 1 184 ? 5.344 -21.967 3.692 1.00 96.50 184 ARG A O 1
ATOM 1353 N N . GLN A 1 185 ? 4.606 -20.122 2.625 1.00 95.81 185 GLN A N 1
ATOM 1354 C CA . GLN A 1 185 ? 5.915 -19.505 2.463 1.00 95.81 185 GLN A CA 1
ATOM 1355 C C . GLN A 1 185 ? 6.488 -19.031 3.800 1.00 95.81 185 GLN A C 1
ATOM 1357 O O . GLN A 1 185 ? 7.617 -19.398 4.132 1.00 95.81 185 GLN A O 1
ATOM 1362 N N . HIS A 1 186 ? 5.694 -18.272 4.558 1.00 97.31 186 HIS A N 1
ATOM 1363 C CA . HIS A 1 186 ? 6.166 -17.396 5.632 1.00 97.31 186 HIS A CA 1
ATOM 1364 C C . HIS A 1 186 ? 5.807 -17.879 7.034 1.00 97.31 186 HIS A C 1
ATOM 1366 O O . HIS A 1 186 ? 6.518 -17.559 7.983 1.00 97.31 186 HIS A O 1
ATOM 1372 N N . TYR A 1 187 ? 4.728 -18.647 7.199 1.00 97.81 187 TYR A N 1
ATOM 1373 C CA . TYR A 1 187 ? 4.209 -18.987 8.534 1.00 97.81 187 TYR A CA 1
ATOM 1374 C C . TYR A 1 187 ? 4.775 -20.311 9.035 1.00 97.81 187 TYR A C 1
ATOM 1376 O O . TYR A 1 187 ? 4.496 -20.739 10.148 1.00 97.81 187 TYR A O 1
ATOM 1384 N N . THR A 1 188 ? 5.569 -20.984 8.213 1.00 97.25 188 THR A N 1
ATOM 1385 C CA . THR A 1 188 ? 6.069 -22.315 8.509 1.00 97.25 188 THR A CA 1
ATOM 1386 C C . THR A 1 188 ? 6.900 -22.358 9.791 1.00 97.25 188 THR A C 1
ATOM 1388 O O . THR A 1 188 ? 7.791 -21.538 10.004 1.00 97.25 188 THR A O 1
ATOM 1391 N N . GLN A 1 189 ? 6.650 -23.358 10.632 1.00 97.44 189 GLN A N 1
ATOM 1392 C CA . GLN A 1 189 ? 7.473 -23.653 11.810 1.00 97.44 189 GLN A CA 1
ATOM 1393 C C . GLN A 1 189 ? 8.800 -24.345 11.459 1.00 97.44 189 GLN A C 1
ATOM 1395 O O . GLN A 1 189 ? 9.721 -24.373 12.269 1.00 97.44 189 GLN A O 1
ATOM 1400 N N . GLN A 1 190 ? 8.922 -24.920 10.257 1.00 95.56 190 GLN A N 1
ATOM 1401 C CA . GLN A 1 190 ? 10.152 -25.554 9.766 1.00 95.56 190 GLN A CA 1
ATOM 1402 C C . GLN A 1 190 ? 10.328 -25.324 8.261 1.00 95.56 190 GLN A C 1
ATOM 1404 O O . GLN A 1 190 ? 9.351 -25.266 7.517 1.00 95.56 190 GLN A O 1
ATOM 1409 N N . LEU A 1 191 ? 11.564 -25.293 7.753 1.00 94.56 191 LEU A N 1
ATOM 1410 C CA . LEU A 1 191 ? 11.830 -25.022 6.325 1.00 94.56 191 LEU A CA 1
ATOM 1411 C C . LEU A 1 191 ? 11.236 -26.053 5.346 1.00 94.56 191 LEU A C 1
ATOM 1413 O O . LEU A 1 191 ? 11.113 -25.762 4.156 1.00 94.56 191 LEU A O 1
ATOM 1417 N N . ARG A 1 192 ? 10.816 -27.229 5.839 1.00 91.88 192 ARG A N 1
ATOM 1418 C CA . ARG A 1 192 ? 10.142 -28.265 5.037 1.00 91.88 192 ARG A CA 1
ATOM 1419 C C . ARG A 1 192 ? 8.715 -27.902 4.605 1.00 91.88 192 ARG A C 1
ATOM 1421 O O . ARG A 1 192 ? 8.199 -28.559 3.708 1.00 91.88 192 ARG A O 1
ATOM 1428 N N . ARG A 1 193 ? 8.079 -26.907 5.242 1.00 94.56 193 ARG A N 1
ATOM 1429 C CA . ARG A 1 193 ? 6.785 -26.322 4.833 1.00 94.56 193 ARG A CA 1
ATOM 1430 C C . ARG A 1 193 ? 5.669 -27.341 4.575 1.00 94.56 193 ARG A C 1
ATOM 1432 O O . ARG A 1 193 ? 4.983 -27.306 3.552 1.00 94.56 193 ARG A O 1
ATOM 1439 N N . LYS A 1 194 ? 5.458 -28.262 5.512 1.00 95.75 194 LYS A N 1
ATOM 1440 C CA . LYS A 1 194 ? 4.419 -29.293 5.411 1.00 95.75 194 LYS A CA 1
ATOM 1441 C C . LYS A 1 194 ? 3.112 -28.817 6.044 1.00 95.75 194 LYS A C 1
ATOM 1443 O O . LYS A 1 194 ? 3.029 -28.638 7.261 1.00 95.75 194 LYS A O 1
ATOM 1448 N N . ALA A 1 195 ? 2.068 -28.736 5.227 1.00 96.69 195 ALA A N 1
ATOM 1449 C CA . ALA A 1 195 ? 0.711 -28.465 5.688 1.00 96.69 195 ALA A CA 1
ATOM 1450 C C . ALA A 1 195 ? 0.237 -29.492 6.737 1.00 96.69 195 ALA A C 1
ATOM 1452 O O . ALA A 1 195 ? 0.562 -30.681 6.661 1.00 96.69 195 ALA A O 1
ATOM 1453 N N . GLY A 1 196 ? -0.528 -29.018 7.721 1.00 96.44 196 GLY A N 1
ATOM 1454 C CA . GLY A 1 196 ? -1.024 -29.795 8.861 1.00 96.44 196 GLY A CA 1
ATOM 1455 C C . GLY A 1 196 ? 0.037 -30.119 9.916 1.00 96.44 196 GLY A C 1
ATOM 1456 O O . GLY A 1 196 ? -0.275 -30.798 10.891 1.00 96.44 196 GLY A O 1
ATOM 1457 N N . VAL A 1 197 ? 1.283 -29.675 9.721 1.00 97.00 197 VAL A N 1
ATOM 1458 C CA . VAL A 1 197 ? 2.365 -29.859 10.694 1.00 97.00 197 VAL A CA 1
ATOM 1459 C C . VAL A 1 197 ? 3.069 -28.544 10.991 1.00 97.00 197 VAL A C 1
ATOM 1461 O O . VAL A 1 197 ? 3.206 -28.205 12.155 1.00 97.00 197 VAL A O 1
ATOM 1464 N N . ASP A 1 198 ? 3.507 -27.818 9.960 1.00 97.38 198 ASP A N 1
ATOM 1465 C CA . ASP A 1 198 ? 4.245 -26.559 10.135 1.00 97.38 198 ASP A CA 1
ATOM 1466 C C . ASP A 1 198 ? 3.347 -25.319 10.051 1.00 97.38 198 ASP A C 1
ATOM 1468 O O . ASP A 1 198 ? 3.784 -24.227 10.398 1.00 97.38 198 ASP A O 1
ATOM 1472 N N . PHE A 1 199 ? 2.135 -25.495 9.522 1.00 97.62 199 PHE A N 1
ATOM 1473 C CA . PHE A 1 199 ? 1.070 -24.507 9.368 1.00 97.62 199 PHE A CA 1
ATOM 1474 C C . PHE A 1 199 ? -0.224 -25.233 8.961 1.00 97.62 199 PHE A C 1
ATOM 1476 O O . PHE A 1 199 ? -0.204 -26.407 8.568 1.00 97.62 199 PHE A O 1
ATOM 1483 N N . VAL A 1 200 ? -1.348 -24.528 8.984 1.00 97.06 200 VAL A N 1
ATOM 1484 C CA . VAL A 1 200 ? -2.658 -24.965 8.486 1.00 97.06 200 VAL A CA 1
ATOM 1485 C C . VAL A 1 200 ? -3.098 -24.002 7.387 1.00 97.06 200 VAL A C 1
ATOM 1487 O O . VAL A 1 200 ? -2.887 -22.807 7.499 1.00 97.06 200 VAL A O 1
ATOM 1490 N N . PHE A 1 201 ? -3.674 -24.494 6.293 1.00 96.88 201 PHE A N 1
ATOM 1491 C CA . PHE A 1 201 ? -4.230 -23.592 5.282 1.00 96.88 201 PHE A CA 1
ATOM 1492 C C . PHE A 1 201 ? -5.537 -22.973 5.765 1.00 96.88 201 PHE A C 1
ATOM 1494 O O . PHE A 1 201 ? -6.315 -23.634 6.455 1.00 96.88 201 PHE A O 1
ATOM 1501 N N . ALA A 1 202 ? -5.795 -21.739 5.342 1.00 96.81 202 ALA A N 1
ATOM 1502 C CA . ALA A 1 202 ? -7.096 -21.124 5.530 1.00 96.81 202 ALA A CA 1
ATOM 1503 C C . ALA A 1 202 ? -8.167 -21.917 4.764 1.00 96.81 202 ALA A C 1
ATOM 1505 O O . ALA A 1 202 ? -7.942 -22.396 3.646 1.00 96.81 202 ALA A O 1
ATOM 1506 N N . THR A 1 203 ? -9.336 -22.056 5.379 1.00 96.69 203 THR A N 1
ATOM 1507 C CA . THR A 1 203 ? -10.538 -22.628 4.765 1.00 96.69 203 THR A CA 1
ATOM 1508 C C . THR A 1 203 ? -11.103 -21.696 3.694 1.00 96.69 203 THR A C 1
ATOM 1510 O O . THR A 1 203 ? -10.861 -20.491 3.721 1.00 96.69 203 THR A O 1
ATOM 1513 N N . ASP A 1 204 ? -11.925 -22.216 2.778 1.00 96.69 204 ASP A N 1
ATOM 1514 C CA . ASP A 1 204 ? -12.526 -21.390 1.721 1.00 96.69 204 ASP A CA 1
ATOM 1515 C C . ASP A 1 204 ? -13.300 -20.187 2.280 1.00 96.69 204 ASP A C 1
ATOM 1517 O O . ASP A 1 204 ? -13.161 -19.075 1.775 1.00 96.69 204 ASP A O 1
ATOM 1521 N N . THR A 1 205 ? -14.049 -20.378 3.367 1.00 97.12 205 THR A N 1
ATOM 1522 C CA . THR A 1 205 ? -14.782 -19.286 4.015 1.00 97.12 205 THR A CA 1
ATOM 1523 C C . THR A 1 205 ? -13.842 -18.220 4.581 1.00 97.12 205 THR A C 1
ATOM 1525 O O . THR A 1 205 ? -14.120 -17.032 4.439 1.00 97.12 205 THR A O 1
ATOM 1528 N N . GLU A 1 206 ? -12.725 -18.611 5.201 1.00 98.00 206 GLU A N 1
ATOM 1529 C CA . GLU A 1 206 ? -11.715 -17.663 5.693 1.00 98.00 206 GLU A CA 1
ATOM 1530 C C . GLU A 1 206 ? -11.073 -16.892 4.535 1.00 98.00 206 GLU A C 1
ATOM 1532 O O . GLU A 1 206 ? -10.981 -15.666 4.593 1.00 98.00 206 GLU A O 1
ATOM 1537 N N . LEU A 1 207 ? -10.712 -17.590 3.454 1.00 97.81 207 LEU A N 1
ATOM 1538 C CA . LEU A 1 207 ? -10.150 -16.985 2.246 1.00 97.81 207 LEU A CA 1
ATOM 1539 C C . LEU A 1 207 ? -11.093 -15.942 1.626 1.00 97.81 207 LEU A C 1
ATOM 1541 O O . LEU A 1 207 ? -10.640 -14.862 1.252 1.00 97.81 207 LEU A O 1
ATOM 1545 N N . ASP A 1 208 ? -12.398 -16.226 1.557 1.00 98.12 208 ASP A N 1
ATOM 1546 C CA . ASP A 1 208 ? -13.401 -15.279 1.047 1.00 98.12 208 ASP A CA 1
ATOM 1547 C C . ASP A 1 208 ? -13.480 -14.004 1.895 1.00 98.12 208 ASP A C 1
ATOM 1549 O O . ASP A 1 208 ? -13.617 -12.899 1.368 1.00 98.12 208 ASP A O 1
ATOM 1553 N N . ARG A 1 209 ? -13.387 -14.139 3.223 1.00 98.31 209 ARG A N 1
ATOM 1554 C CA . ARG A 1 209 ? -13.424 -12.990 4.138 1.00 98.31 209 ARG A CA 1
ATOM 1555 C C . ARG A 1 209 ? -12.160 -12.147 4.034 1.00 98.31 209 ARG A C 1
ATOM 1557 O O . ARG A 1 209 ? -12.258 -10.921 3.994 1.00 98.31 209 ARG A O 1
ATOM 1564 N N . ILE A 1 210 ? -10.994 -12.783 3.940 1.00 98.31 210 ILE A N 1
ATOM 1565 C CA . ILE A 1 210 ? -9.712 -12.089 3.763 1.00 98.31 210 ILE A CA 1
ATOM 1566 C C . ILE A 1 210 ? -9.685 -11.337 2.422 1.00 98.31 210 ILE A C 1
ATOM 1568 O O . ILE A 1 210 ? -9.346 -10.154 2.407 1.00 98.31 210 ILE A O 1
ATOM 1572 N N . ASP A 1 211 ? -10.112 -11.963 1.318 1.00 97.94 211 ASP A N 1
ATOM 1573 C CA . ASP A 1 211 ? -10.207 -11.307 0.002 1.00 97.94 211 ASP A CA 1
ATOM 1574 C C . ASP A 1 211 ? -11.145 -10.094 0.035 1.00 97.94 211 ASP A C 1
ATOM 1576 O O . ASP A 1 211 ? -10.782 -9.007 -0.427 1.00 97.94 211 ASP A O 1
ATOM 1580 N N . GLN A 1 212 ? -12.317 -10.240 0.663 1.00 97.94 212 GLN A N 1
ATOM 1581 C CA . GLN A 1 212 ? -13.247 -9.130 0.848 1.00 97.94 212 GLN A CA 1
ATOM 1582 C C . GLN A 1 212 ? -12.607 -7.971 1.618 1.00 97.94 212 GLN A C 1
ATOM 1584 O O . GLN A 1 212 ? -12.782 -6.815 1.222 1.00 97.94 212 GLN A O 1
ATOM 1589 N N . PHE A 1 213 ? -11.887 -8.258 2.707 1.00 98.75 213 PHE A N 1
ATOM 1590 C CA . PHE A 1 213 ? -11.171 -7.234 3.460 1.00 98.75 213 PHE A CA 1
ATOM 1591 C C . PHE A 1 213 ? -10.132 -6.535 2.583 1.00 98.75 213 PHE A C 1
ATOM 1593 O O . PHE A 1 213 ? -10.213 -5.319 2.414 1.00 98.75 213 PHE A O 1
ATOM 1600 N N . MET A 1 214 ? -9.230 -7.290 1.956 1.00 98.25 214 MET A N 1
ATOM 1601 C CA . MET A 1 214 ? -8.140 -6.755 1.136 1.00 98.25 214 MET A CA 1
ATOM 1602 C C . MET A 1 214 ? -8.641 -5.876 -0.018 1.00 98.25 214 MET A C 1
ATOM 1604 O O . MET A 1 214 ? -8.097 -4.802 -0.266 1.00 98.25 214 MET A O 1
ATOM 1608 N N . ARG A 1 215 ? -9.734 -6.259 -0.691 1.00 97.94 215 ARG A N 1
ATOM 1609 C CA . ARG A 1 215 ? -10.343 -5.442 -1.760 1.00 97.94 215 ARG A CA 1
ATOM 1610 C C . ARG A 1 215 ? -11.035 -4.180 -1.240 1.00 97.94 215 ARG A C 1
ATOM 1612 O O . ARG A 1 215 ? -11.283 -3.258 -2.017 1.00 97.94 215 ARG A O 1
ATOM 1619 N N . ARG A 1 216 ? -11.363 -4.123 0.053 1.00 98.19 216 ARG A N 1
ATOM 1620 C CA . ARG A 1 216 ? -12.013 -2.978 0.706 1.00 98.19 216 ARG A CA 1
ATOM 1621 C C . ARG A 1 216 ? -11.034 -2.067 1.445 1.00 98.19 216 ARG A C 1
ATOM 1623 O O . ARG A 1 216 ? -11.503 -1.108 2.055 1.00 98.19 216 ARG A O 1
ATOM 1630 N N . VAL A 1 217 ? -9.725 -2.312 1.388 1.00 98.19 217 VAL A N 1
ATOM 1631 C CA . VAL A 1 217 ? -8.719 -1.360 1.879 1.00 98.19 217 VAL A CA 1
ATOM 1632 C C . VAL A 1 217 ? -8.257 -0.431 0.753 1.00 98.19 217 VAL A C 1
ATOM 1634 O O . VAL A 1 217 ? -8.057 -0.858 -0.381 1.00 98.19 217 VAL A O 1
ATOM 1637 N N . GLY A 1 218 ? -8.059 0.848 1.072 1.00 98.19 218 GLY A N 1
ATOM 1638 C CA . GLY A 1 218 ? -7.639 1.873 0.115 1.00 98.19 218 GLY A CA 1
ATOM 1639 C C . GLY A 1 218 ? -8.805 2.392 -0.726 1.00 98.19 218 GLY A C 1
ATOM 1640 O O . GLY A 1 218 ? -9.954 2.400 -0.270 1.00 98.19 218 GLY A O 1
ATOM 1641 N N . ARG A 1 219 ? -8.523 2.872 -1.940 1.00 97.75 219 ARG A N 1
ATOM 1642 C CA . ARG A 1 219 ? -9.555 3.395 -2.851 1.00 97.75 219 ARG A CA 1
ATOM 1643 C C . ARG A 1 219 ? -10.199 2.271 -3.660 1.00 97.75 219 ARG A C 1
ATOM 1645 O O . ARG A 1 219 ? -9.609 1.226 -3.904 1.00 97.75 219 ARG A O 1
ATOM 1652 N N . SER A 1 220 ? -11.424 2.535 -4.101 1.00 96.75 220 SER A N 1
ATOM 1653 C CA . SER A 1 220 ? -12.240 1.640 -4.937 1.00 96.75 220 SER A CA 1
ATOM 1654 C C . SER A 1 220 ? -12.599 2.240 -6.301 1.00 96.75 220 SER A C 1
ATOM 1656 O O . SER A 1 220 ? -13.379 1.670 -7.060 1.00 96.75 220 SER A O 1
ATOM 1658 N N . ASN A 1 221 ? -12.047 3.410 -6.621 1.00 96.25 221 ASN A N 1
ATOM 1659 C CA . ASN A 1 221 ? -12.228 4.098 -7.893 1.00 96.25 221 ASN A CA 1
ATOM 1660 C C . ASN A 1 221 ? -10.882 4.553 -8.457 1.00 96.25 221 ASN A C 1
ATOM 1662 O O . ASN A 1 221 ? -9.936 4.791 -7.710 1.00 96.25 221 ASN A O 1
ATOM 1666 N N . GLU A 1 222 ? -10.831 4.725 -9.774 1.00 94.88 222 GLU A N 1
ATOM 1667 C CA . GLU A 1 222 ? -9.744 5.426 -10.457 1.00 94.88 222 GLU A CA 1
ATOM 1668 C C . GLU A 1 222 ? -10.054 6.922 -10.580 1.00 94.88 222 GLU A C 1
ATOM 1670 O O . GLU A 1 222 ? -11.220 7.338 -10.582 1.00 94.88 222 GLU A O 1
ATOM 1675 N N . LEU A 1 223 ? -9.002 7.730 -10.700 1.00 96.62 223 LEU A N 1
ATOM 1676 C CA . LEU A 1 223 ? -9.128 9.128 -11.103 1.00 96.62 223 LEU A CA 1
ATOM 1677 C C . LEU A 1 223 ? -9.288 9.238 -12.626 1.00 96.62 223 LEU A C 1
ATOM 1679 O O . LEU A 1 223 ? -9.135 8.277 -13.375 1.00 96.62 223 LEU A O 1
ATOM 1683 N N . THR A 1 224 ? -9.586 10.444 -13.106 1.00 96.75 224 THR A N 1
ATOM 1684 C CA . THR A 1 224 ? -9.447 10.804 -14.524 1.00 96.75 224 THR A CA 1
ATOM 1685 C C . THR A 1 224 ? -8.420 11.922 -14.619 1.00 96.75 224 THR A C 1
ATOM 1687 O O . THR A 1 224 ? -8.758 13.099 -14.468 1.00 96.75 224 THR A O 1
ATOM 1690 N N . LEU A 1 225 ? -7.151 11.567 -14.838 1.00 97.44 225 LEU A N 1
ATOM 1691 C CA . LEU A 1 225 ? -6.036 12.512 -14.718 1.00 97.44 225 LEU A CA 1
ATOM 1692 C C . LEU A 1 225 ? -6.106 13.658 -15.728 1.00 97.44 225 LEU A C 1
ATOM 1694 O O . LEU A 1 225 ? -5.634 14.753 -15.446 1.00 97.44 225 LEU A O 1
ATOM 1698 N N . THR A 1 226 ? -6.757 13.480 -16.876 1.00 97.50 226 THR A N 1
ATOM 1699 C CA . THR A 1 226 ? -6.999 14.581 -17.826 1.00 97.50 226 THR A CA 1
ATOM 1700 C C . THR A 1 226 ? -7.901 15.679 -17.253 1.00 97.50 226 THR A C 1
ATOM 1702 O O . THR A 1 226 ? -7.809 16.817 -17.704 1.00 97.50 226 THR A O 1
ATOM 1705 N N . SER A 1 227 ? -8.705 15.380 -16.229 1.00 97.56 227 SER A N 1
ATOM 1706 C CA . SER A 1 227 ? -9.581 16.341 -15.545 1.00 97.56 227 SER A CA 1
ATOM 1707 C C . SER A 1 227 ? -9.013 16.883 -14.229 1.00 97.56 227 SER A C 1
ATOM 1709 O O . SER A 1 227 ? -9.460 17.928 -13.765 1.00 97.56 227 SER A O 1
ATOM 1711 N N . VAL A 1 228 ? -8.030 16.203 -13.633 1.00 98.25 228 VAL A N 1
ATOM 1712 C CA . VAL A 1 228 ? -7.348 16.660 -12.412 1.00 98.25 228 VAL A CA 1
ATOM 1713 C C . VAL A 1 228 ? -6.670 18.002 -12.670 1.00 98.25 228 VAL A C 1
ATOM 1715 O O . VAL A 1 228 ? -6.012 18.169 -13.691 1.00 98.25 228 VAL A O 1
ATOM 1718 N N . ALA A 1 229 ? -6.793 18.958 -11.755 1.00 98.25 229 ALA A N 1
ATOM 1719 C CA . ALA A 1 229 ? -6.036 20.207 -11.820 1.00 98.25 229 ALA A CA 1
ATOM 1720 C C . ALA A 1 229 ? -5.305 20.432 -10.499 1.00 98.25 229 ALA A C 1
ATOM 1722 O O . ALA A 1 229 ? -5.951 20.523 -9.456 1.00 98.25 229 ALA A O 1
ATOM 1723 N N . MET A 1 230 ? -3.975 20.510 -10.566 1.00 98.56 230 MET A N 1
ATOM 1724 C CA . MET A 1 230 ? -3.105 20.718 -9.407 1.00 98.56 230 MET A CA 1
ATOM 1725 C C . MET A 1 230 ? -2.945 22.211 -9.121 1.00 98.56 230 MET A C 1
ATOM 1727 O O . MET A 1 230 ? -2.843 23.008 -10.058 1.00 98.56 230 MET A O 1
ATOM 1731 N N . SER A 1 231 ? -2.898 22.573 -7.841 1.00 98.19 231 SER A N 1
ATOM 1732 C CA . SER A 1 231 ? -2.653 23.947 -7.395 1.00 98.19 231 SER A CA 1
ATOM 1733 C C . SER A 1 231 ? -1.174 24.331 -7.501 1.00 98.19 231 SER A C 1
ATOM 1735 O O . SER A 1 231 ? -0.866 25.442 -7.938 1.00 98.19 231 SER A O 1
ATOM 1737 N N . ASP A 1 232 ? -0.254 23.427 -7.141 1.00 98.56 232 ASP A N 1
ATOM 1738 C CA . ASP A 1 232 ? 1.185 23.626 -7.343 1.00 98.56 232 ASP A CA 1
ATOM 1739 C C . ASP A 1 232 ? 1.535 23.618 -8.841 1.00 98.56 232 ASP A C 1
ATOM 1741 O O . ASP A 1 232 ? 1.160 22.717 -9.598 1.00 98.56 232 ASP A O 1
ATOM 1745 N N . ALA A 1 233 ? 2.274 24.639 -9.284 1.00 98.31 233 ALA A N 1
ATOM 1746 C CA . ALA A 1 233 ? 2.632 24.798 -10.692 1.00 98.31 233 ALA A CA 1
ATOM 1747 C C . ALA A 1 233 ? 3.550 23.669 -11.195 1.00 98.31 233 ALA A C 1
ATOM 1749 O O . ALA A 1 233 ? 3.400 23.233 -12.338 1.00 98.31 233 ALA A O 1
ATOM 1750 N N . GLY A 1 234 ? 4.458 23.176 -10.347 1.00 98.50 234 GLY A N 1
ATOM 1751 C CA . GLY A 1 234 ? 5.338 22.052 -10.662 1.00 98.50 234 GLY A CA 1
ATOM 1752 C C . GLY A 1 234 ? 4.565 20.739 -10.760 1.00 98.50 234 GLY A C 1
ATOM 1753 O O . GLY A 1 234 ? 4.713 20.020 -11.740 1.00 98.50 234 GLY A O 1
ATOM 1754 N N . ALA A 1 235 ? 3.650 20.470 -9.827 1.00 98.75 235 ALA A N 1
ATOM 1755 C CA . ALA A 1 235 ? 2.741 19.326 -9.898 1.00 98.75 235 ALA A CA 1
ATOM 1756 C C . ALA A 1 235 ? 1.821 19.391 -11.132 1.00 98.75 235 ALA A C 1
ATOM 1758 O O . ALA A 1 235 ? 1.554 18.377 -11.776 1.00 98.75 235 ALA A O 1
ATOM 1759 N N . SER A 1 236 ? 1.352 20.584 -11.511 1.00 98.75 236 SER A N 1
ATOM 1760 C CA . SER A 1 236 ? 0.556 20.776 -12.729 1.00 98.75 236 SER A CA 1
ATOM 1761 C C . SER A 1 236 ? 1.370 20.472 -13.992 1.00 98.75 236 SER A C 1
ATOM 1763 O O . SER A 1 236 ? 0.890 19.762 -14.882 1.00 98.75 236 SER A O 1
ATOM 1765 N N . ALA A 1 237 ? 2.626 20.930 -14.043 1.00 98.69 237 ALA A N 1
ATOM 1766 C CA . ALA A 1 237 ? 3.564 20.576 -15.105 1.00 98.69 237 ALA A CA 1
ATOM 1767 C C . ALA A 1 237 ? 3.860 19.066 -15.119 1.00 98.69 237 ALA A C 1
ATOM 1769 O O . ALA A 1 237 ? 3.793 18.441 -16.172 1.00 98.69 237 ALA A O 1
ATOM 1770 N N . GLY A 1 238 ? 4.081 18.458 -13.953 1.00 98.62 238 GLY A N 1
ATOM 1771 C CA . GLY A 1 238 ? 4.345 17.029 -13.799 1.00 98.62 238 GLY A CA 1
ATOM 1772 C C . GLY A 1 238 ? 3.205 16.153 -14.283 1.00 98.62 238 GLY A C 1
ATOM 1773 O O . GLY A 1 238 ? 3.428 15.194 -15.014 1.00 98.62 238 GLY A O 1
ATOM 1774 N N . ARG A 1 239 ? 1.963 16.524 -13.963 1.00 98.62 239 ARG A N 1
ATOM 1775 C CA . ARG A 1 239 ? 0.768 15.878 -14.512 1.00 98.62 239 ARG A CA 1
ATOM 1776 C C . ARG A 1 239 ? 0.752 15.939 -16.042 1.00 98.62 239 ARG A C 1
ATOM 1778 O O . ARG A 1 239 ? 0.444 14.941 -16.691 1.00 98.62 239 ARG A O 1
ATOM 1785 N N . ALA A 1 240 ? 1.040 17.106 -16.623 1.00 98.44 240 ALA A N 1
ATOM 1786 C CA . ALA A 1 240 ? 1.068 17.268 -18.074 1.00 98.44 240 ALA A CA 1
ATOM 1787 C C . ALA A 1 240 ? 2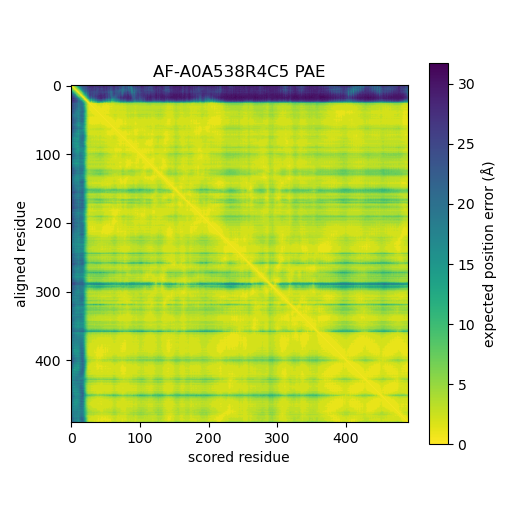.155 16.386 -18.710 1.00 98.44 240 ALA A C 1
ATOM 1789 O O . ALA A 1 240 ? 1.867 15.675 -19.673 1.00 98.44 240 ALA A O 1
ATOM 1790 N N . THR A 1 241 ? 3.355 16.359 -18.124 1.00 98.31 241 THR A N 1
ATOM 1791 C CA . THR A 1 241 ? 4.451 15.474 -18.534 1.00 98.31 241 THR A CA 1
ATOM 1792 C C . THR A 1 241 ? 4.038 14.004 -18.440 1.00 98.31 241 THR A C 1
ATOM 1794 O O . THR A 1 241 ? 4.122 13.294 -19.438 1.00 98.31 241 THR A O 1
ATOM 1797 N N . PHE A 1 242 ? 3.486 13.560 -17.307 1.00 98.00 242 PHE A N 1
ATOM 1798 C CA . PHE A 1 242 ? 3.024 12.182 -17.086 1.00 98.00 242 PHE A CA 1
ATOM 1799 C C . PHE A 1 242 ? 2.053 11.696 -18.176 1.00 98.00 242 PHE A C 1
ATOM 1801 O O . PHE A 1 242 ? 2.142 10.562 -18.656 1.00 98.00 242 PHE A O 1
ATOM 1808 N N . LEU A 1 243 ? 1.122 12.562 -18.588 1.00 97.06 243 LEU A N 1
ATOM 1809 C CA . LEU A 1 243 ? 0.149 12.263 -19.640 1.00 97.06 243 LEU A CA 1
ATOM 1810 C C . LEU A 1 243 ? 0.765 12.268 -21.047 1.00 97.06 243 LEU A C 1
ATOM 1812 O O . LEU A 1 243 ? 0.276 11.549 -21.917 1.00 97.06 243 LEU A O 1
ATOM 1816 N N . ALA A 1 244 ? 1.803 13.072 -21.279 1.00 96.31 244 ALA A N 1
ATOM 1817 C CA . ALA A 1 244 ? 2.387 13.282 -22.601 1.00 96.31 244 ALA A CA 1
ATOM 1818 C C . ALA A 1 244 ? 3.473 12.262 -22.966 1.00 96.31 244 ALA A C 1
ATOM 1820 O O . ALA A 1 244 ? 3.590 11.890 -24.131 1.00 96.31 244 ALA A O 1
ATOM 1821 N N . VAL A 1 245 ? 4.270 11.819 -21.992 1.00 93.31 245 VAL A N 1
ATOM 1822 C CA . VAL A 1 245 ? 5.521 11.083 -22.256 1.00 93.31 245 VAL A CA 1
ATOM 1823 C C . VAL A 1 245 ? 5.395 9.562 -22.139 1.00 93.31 245 VAL A C 1
ATOM 1825 O O . VAL A 1 245 ? 6.380 8.850 -22.278 1.00 93.31 245 VAL A O 1
ATOM 1828 N N . GLY A 1 246 ? 4.182 9.052 -21.911 1.00 90.12 246 GLY A N 1
ATOM 1829 C CA . GLY A 1 246 ? 3.887 7.617 -21.953 1.00 90.12 246 GLY A CA 1
ATOM 1830 C C . GLY A 1 246 ? 3.723 6.932 -20.596 1.00 90.12 246 GLY A C 1
ATOM 1831 O O . GLY A 1 246 ? 3.292 5.782 -20.583 1.00 90.12 246 GLY A O 1
ATOM 1832 N N . CYS A 1 247 ? 3.943 7.613 -19.462 1.00 95.88 247 CYS A N 1
ATOM 1833 C CA . CYS A 1 247 ? 3.707 7.037 -18.126 1.00 95.88 247 CYS A CA 1
ATOM 1834 C C . CYS A 1 247 ? 2.270 6.500 -17.992 1.00 95.88 247 CYS A C 1
ATOM 1836 O O . CYS A 1 247 ? 2.049 5.378 -17.538 1.00 95.88 247 CYS A O 1
ATOM 1838 N N . ASN A 1 248 ? 1.294 7.265 -18.495 1.00 94.94 248 ASN A N 1
ATOM 1839 C CA . ASN A 1 248 ? -0.121 6.885 -18.522 1.00 94.94 248 ASN A CA 1
ATOM 1840 C C . ASN A 1 248 ? -0.436 5.676 -19.435 1.00 94.94 248 ASN A C 1
ATOM 1842 O O . ASN A 1 248 ? -1.541 5.141 -19.384 1.00 94.94 248 ASN A O 1
ATOM 1846 N N . GLY A 1 249 ? 0.506 5.260 -20.288 1.00 92.94 249 GLY A N 1
ATOM 1847 C CA . GLY A 1 249 ? 0.387 4.079 -21.144 1.00 92.94 249 GLY A CA 1
ATOM 1848 C C . GLY A 1 249 ? 0.502 2.758 -20.380 1.00 92.94 249 GLY A C 1
ATOM 1849 O O . GLY A 1 249 ? -0.087 1.770 -20.809 1.00 92.94 249 GLY A O 1
ATOM 1850 N N . CYS A 1 250 ? 1.188 2.756 -19.234 1.00 95.12 250 CYS A N 1
ATOM 1851 C CA . CYS A 1 250 ? 1.244 1.613 -18.317 1.00 95.12 250 CYS A CA 1
ATOM 1852 C C . CYS A 1 250 ? 0.444 1.899 -17.040 1.00 95.12 250 CYS A C 1
ATOM 1854 O O . CYS A 1 250 ? -0.350 1.067 -16.609 1.00 95.12 250 CYS A O 1
ATOM 1856 N N . HIS A 1 251 ? 0.586 3.107 -16.488 1.00 96.62 251 HIS A N 1
ATOM 1857 C CA . HIS A 1 251 ? -0.088 3.551 -15.270 1.00 96.62 251 HIS A CA 1
ATOM 1858 C C . HIS A 1 251 ? -1.364 4.341 -15.595 1.00 96.62 251 HIS A C 1
ATOM 1860 O O . HIS A 1 251 ? -1.428 5.560 -15.400 1.00 96.62 251 HIS A O 1
ATOM 1866 N N . GLY A 1 252 ? -2.370 3.667 -16.157 1.00 95.50 252 GLY A N 1
ATOM 1867 C CA . GLY A 1 252 ? -3.619 4.292 -16.597 1.00 95.50 252 GLY A CA 1
ATOM 1868 C C . GLY A 1 252 ? -4.294 5.104 -15.487 1.00 95.50 252 GLY A C 1
ATOM 1869 O O . GLY A 1 252 ? -4.721 4.559 -14.475 1.00 95.50 252 GLY A O 1
ATOM 1870 N N . ASN A 1 253 ? -4.396 6.422 -15.682 1.00 96.19 253 ASN A N 1
ATOM 1871 C CA . ASN A 1 253 ? -4.870 7.390 -14.689 1.00 96.19 253 ASN A CA 1
ATOM 1872 C C . ASN A 1 253 ? -4.128 7.355 -13.332 1.00 96.19 253 ASN A C 1
ATOM 1874 O O . ASN A 1 253 ? -4.688 7.748 -12.309 1.00 96.19 253 ASN A O 1
ATOM 1878 N N . GLY A 1 254 ? -2.863 6.926 -13.318 1.00 95.06 254 GLY A N 1
ATOM 1879 C CA . GLY A 1 254 ? -2.073 6.756 -12.094 1.00 95.06 254 GLY A CA 1
ATOM 1880 C C . GLY A 1 254 ? -2.357 5.443 -11.355 1.00 95.06 254 GLY A C 1
ATOM 1881 O O . GLY A 1 254 ? -1.744 5.183 -10.323 1.00 95.06 254 GLY A O 1
ATOM 1882 N N . GLY A 1 255 ? -3.255 4.604 -11.872 1.00 90.75 255 GLY A N 1
ATOM 1883 C CA . GLY A 1 255 ? -3.522 3.256 -11.382 1.00 90.75 255 GLY A CA 1
ATOM 1884 C C . GLY A 1 255 ? -2.807 2.180 -12.199 1.00 90.75 255 GLY A C 1
ATOM 1885 O O . GLY A 1 255 ? -2.235 2.440 -13.254 1.00 90.75 255 GLY A O 1
ATOM 1886 N N . ALA A 1 256 ? -2.859 0.944 -11.709 1.00 94.69 256 ALA A N 1
ATOM 1887 C CA . ALA A 1 256 ? -2.142 -0.197 -12.285 1.00 94.69 256 ALA A CA 1
ATOM 1888 C C . ALA A 1 256 ? -2.775 -0.781 -13.566 1.00 94.69 256 ALA A C 1
ATOM 1890 O O . ALA A 1 256 ? -2.168 -1.599 -14.252 1.00 94.69 256 ALA A O 1
ATOM 1891 N N . ASN A 1 257 ? -4.018 -0.406 -13.883 1.00 93.06 257 ASN A N 1
ATOM 1892 C CA . ASN A 1 257 ? -4.778 -1.016 -14.970 1.00 93.06 257 ASN A CA 1
ATOM 1893 C C . ASN A 1 257 ? -4.711 -0.184 -16.259 1.00 93.06 257 ASN A C 1
ATOM 1895 O O . ASN A 1 257 ? -5.059 0.997 -16.268 1.00 93.06 257 ASN A O 1
ATOM 1899 N N . VAL A 1 258 ? -4.416 -0.837 -17.388 1.00 90.69 258 VAL A N 1
ATOM 1900 C CA . VAL A 1 258 ? -4.531 -0.246 -18.729 1.00 90.69 258 VAL A CA 1
ATOM 1901 C C . VAL A 1 258 ? -5.236 -1.188 -19.706 1.00 90.69 258 VAL A C 1
ATOM 1903 O O . VAL A 1 258 ? -4.971 -2.390 -19.785 1.00 90.69 258 VAL A O 1
ATOM 1906 N N . GLY A 1 259 ? -6.185 -0.643 -20.474 1.00 87.19 259 GLY A N 1
ATOM 1907 C CA . GLY A 1 259 ? -6.986 -1.438 -21.411 1.00 87.19 259 GLY A CA 1
ATOM 1908 C C . GLY A 1 259 ? -7.812 -2.532 -20.721 1.00 87.19 259 GLY A C 1
ATOM 1909 O O . GLY A 1 259 ? -8.006 -3.601 -21.296 1.00 87.19 259 GLY A O 1
ATOM 1910 N N . GLY A 1 260 ? -8.259 -2.278 -19.486 1.00 89.44 260 GLY A N 1
ATOM 1911 C CA . GLY A 1 260 ? -9.145 -3.163 -18.725 1.00 89.44 260 GLY A CA 1
ATOM 1912 C C . GLY A 1 260 ? -8.467 -4.116 -17.734 1.00 89.44 260 GLY A C 1
ATOM 1913 O O . GLY A 1 260 ? -9.177 -4.915 -17.135 1.00 89.44 260 GLY A O 1
ATOM 1914 N N . GLY A 1 261 ? -7.146 -4.053 -17.533 1.00 94.62 261 GLY A N 1
ATOM 1915 C CA . GLY A 1 261 ? -6.479 -4.826 -16.477 1.00 94.62 261 GLY A CA 1
ATOM 1916 C C . GLY A 1 261 ? -4.994 -4.505 -16.303 1.00 94.62 261 GLY A C 1
ATOM 1917 O O . GLY A 1 261 ? -4.425 -3.750 -17.092 1.00 94.62 261 GLY A O 1
ATOM 1918 N N . ASN A 1 262 ? -4.389 -5.085 -15.271 1.00 96.31 262 ASN A N 1
ATOM 1919 C CA . ASN A 1 262 ? -2.990 -4.940 -14.895 1.00 96.31 262 ASN A CA 1
ATOM 1920 C C . ASN A 1 262 ? -2.137 -5.871 -15.759 1.00 96.31 262 ASN A C 1
ATOM 1922 O O . ASN A 1 262 ? -2.380 -7.075 -15.839 1.00 96.31 262 ASN A O 1
ATOM 1926 N N . ARG A 1 263 ? -1.180 -5.298 -16.476 1.00 94.44 263 ARG A N 1
ATOM 1927 C CA . ARG A 1 263 ? -0.314 -6.026 -17.405 1.00 94.44 263 ARG A CA 1
ATOM 1928 C C . ARG A 1 263 ? 1.063 -6.182 -16.788 1.00 94.44 263 ARG A C 1
ATOM 1930 O O . ARG A 1 263 ? 1.464 -5.362 -15.970 1.00 94.44 263 ARG A O 1
ATOM 1937 N N . ASN A 1 264 ? 1.793 -7.188 -17.250 1.00 94.62 264 ASN A N 1
ATOM 1938 C CA . ASN A 1 264 ? 3.203 -7.293 -16.935 1.00 94.62 264 ASN A CA 1
ATOM 1939 C C . ASN A 1 264 ? 4.036 -6.610 -18.020 1.00 94.62 264 ASN A C 1
ATOM 1941 O O . ASN A 1 264 ? 3.679 -6.682 -19.198 1.00 94.62 264 ASN A O 1
ATOM 1945 N N . PHE A 1 265 ? 5.147 -6.000 -17.619 1.00 95.62 265 PHE A N 1
ATOM 1946 C CA . PHE A 1 265 ? 6.133 -5.414 -18.522 1.00 95.62 265 PHE A CA 1
ATOM 1947 C C . PHE A 1 265 ? 7.550 -5.755 -18.066 1.00 95.62 265 PHE A C 1
ATOM 1949 O O . PHE A 1 265 ? 7.829 -5.826 -16.868 1.00 95.62 265 PHE A O 1
ATOM 1956 N N . ASN A 1 266 ? 8.452 -5.926 -19.024 1.00 96.44 266 ASN A N 1
ATOM 1957 C CA . ASN A 1 266 ? 9.889 -5.943 -18.810 1.00 96.44 266 ASN A CA 1
ATOM 1958 C C . ASN A 1 266 ? 10.458 -4.550 -19.104 1.00 96.44 266 ASN A C 1
ATOM 1960 O O . ASN A 1 266 ? 10.838 -4.218 -20.229 1.00 96.44 266 ASN A O 1
ATOM 1964 N N . THR A 1 267 ? 10.525 -3.733 -18.057 1.00 96.12 267 THR A N 1
ATOM 1965 C CA . THR A 1 267 ? 11.074 -2.371 -18.104 1.00 96.12 267 THR A CA 1
ATOM 1966 C C . THR A 1 267 ? 12.600 -2.339 -17.990 1.00 96.12 267 THR A C 1
ATOM 1968 O O . THR A 1 267 ? 13.184 -1.264 -17.926 1.00 96.12 267 THR A O 1
ATOM 1971 N N . GLY A 1 268 ? 13.267 -3.497 -17.926 1.00 94.88 268 GLY A N 1
ATOM 1972 C CA . GLY A 1 268 ? 14.721 -3.586 -17.777 1.00 94.88 268 GLY A CA 1
ATOM 1973 C C . GLY A 1 268 ? 15.238 -3.233 -16.384 1.00 94.88 268 GLY A C 1
ATOM 1974 O O . GLY A 1 268 ? 16.452 -3.170 -16.198 1.00 94.88 268 GLY A O 1
ATOM 1975 N N . VAL A 1 269 ? 14.359 -3.035 -15.395 1.00 94.88 269 VAL A N 1
ATOM 1976 C CA . VAL A 1 269 ? 14.748 -2.657 -14.025 1.00 94.88 269 VAL A CA 1
ATOM 1977 C C . VAL A 1 269 ? 15.694 -3.672 -13.370 1.00 94.88 269 VAL A C 1
ATOM 1979 O O . VAL A 1 269 ? 16.591 -3.287 -12.623 1.00 94.88 269 VAL A O 1
ATOM 1982 N N . GLU A 1 270 ? 15.592 -4.952 -13.740 1.00 91.56 270 GLU A N 1
ATOM 1983 C CA . GLU A 1 270 ? 16.509 -6.003 -13.281 1.00 91.56 270 GLU A CA 1
ATOM 1984 C C . GLU A 1 270 ? 17.954 -5.811 -13.765 1.00 91.56 270 GLU A C 1
ATOM 1986 O O . GLU A 1 270 ? 18.893 -6.267 -13.115 1.00 91.56 270 GLU A O 1
ATOM 1991 N N . SER A 1 271 ? 18.181 -5.069 -14.853 1.00 90.38 271 SER A N 1
ATOM 1992 C CA . SER A 1 271 ? 19.541 -4.693 -15.269 1.00 90.38 271 SER A CA 1
ATOM 1993 C C . SER A 1 271 ? 20.162 -3.605 -14.380 1.00 90.38 271 SER A C 1
ATOM 1995 O O . SER A 1 271 ? 21.377 -3.410 -14.392 1.00 90.38 271 SER A O 1
ATOM 1997 N N . SER A 1 272 ? 19.340 -2.928 -13.573 1.00 91.88 272 SER A N 1
ATOM 1998 C CA . SER A 1 272 ? 19.728 -1.912 -12.587 1.00 91.88 272 SER A CA 1
ATOM 1999 C C . SER A 1 272 ? 19.656 -2.433 -11.147 1.00 91.88 272 SER A C 1
ATOM 2001 O O . SER A 1 272 ? 19.583 -1.662 -10.185 1.00 91.88 272 SER A O 1
ATOM 2003 N N . ARG A 1 273 ? 19.679 -3.760 -10.984 1.00 87.50 273 ARG A N 1
ATOM 2004 C CA . ARG A 1 273 ? 19.626 -4.431 -9.686 1.00 87.50 273 ARG A CA 1
ATOM 2005 C C . ARG A 1 273 ? 20.701 -3.913 -8.731 1.00 87.50 273 ARG A C 1
ATOM 2007 O O . ARG A 1 273 ? 21.848 -3.677 -9.111 1.00 87.50 273 ARG A O 1
ATOM 2014 N N . ASN A 1 274 ? 20.325 -3.795 -7.461 1.00 89.62 274 ASN A N 1
ATOM 2015 C CA . ASN A 1 274 ? 21.217 -3.349 -6.402 1.00 89.62 274 ASN A CA 1
ATOM 2016 C C . ASN A 1 274 ? 22.463 -4.253 -6.292 1.00 89.62 274 ASN A C 1
ATOM 2018 O O . ASN A 1 274 ? 22.312 -5.470 -6.133 1.00 89.62 274 ASN A O 1
ATOM 2022 N N . PRO A 1 275 ? 23.694 -3.701 -6.312 1.00 90.44 275 PRO A N 1
ATOM 2023 C CA . PRO A 1 275 ? 24.922 -4.488 -6.194 1.00 90.44 275 PRO A CA 1
ATOM 2024 C C . PRO A 1 275 ? 25.004 -5.345 -4.925 1.00 90.44 275 PRO A C 1
ATOM 2026 O O . PRO A 1 275 ? 25.647 -6.395 -4.938 1.00 90.44 275 PRO A O 1
ATOM 2029 N N . ALA A 1 276 ? 24.325 -4.949 -3.841 1.00 91.75 276 ALA A N 1
ATOM 2030 C CA . ALA A 1 276 ? 24.235 -5.743 -2.614 1.00 91.75 276 ALA A CA 1
ATOM 2031 C C . ALA A 1 276 ? 23.522 -7.094 -2.817 1.00 91.75 276 ALA A C 1
ATOM 2033 O O . ALA A 1 276 ? 23.610 -7.976 -1.961 1.00 91.75 276 ALA A O 1
ATOM 2034 N N . LEU A 1 277 ? 22.839 -7.268 -3.952 1.00 92.44 277 LEU A N 1
ATOM 2035 C CA . LEU A 1 277 ? 22.127 -8.485 -4.313 1.00 92.44 277 LEU A CA 1
ATOM 2036 C C . LEU A 1 277 ? 22.915 -9.397 -5.264 1.00 92.44 277 LEU A C 1
ATOM 2038 O O . LEU A 1 277 ? 22.427 -10.467 -5.611 1.00 92.44 277 LEU A O 1
ATOM 2042 N N . ALA A 1 278 ? 24.141 -9.033 -5.655 1.00 91.25 278 ALA A N 1
ATOM 2043 C CA . ALA A 1 278 ? 24.925 -9.767 -6.655 1.00 91.25 278 ALA A CA 1
ATOM 2044 C C . ALA A 1 278 ? 25.175 -11.251 -6.313 1.00 91.25 278 ALA A C 1
ATOM 2046 O O . ALA A 1 278 ? 25.374 -12.062 -7.213 1.00 91.25 278 ALA A O 1
ATOM 2047 N N . ALA A 1 279 ? 25.161 -11.614 -5.026 1.00 92.38 279 ALA A N 1
ATOM 2048 C CA . ALA A 1 279 ? 25.346 -12.991 -4.559 1.00 92.38 279 ALA A CA 1
ATOM 2049 C C . ALA A 1 279 ? 24.043 -13.818 -4.489 1.00 92.38 279 ALA A C 1
ATOM 2051 O O . ALA A 1 279 ? 24.091 -14.988 -4.114 1.00 92.38 279 ALA A O 1
ATOM 2052 N N . PHE A 1 280 ? 22.889 -13.224 -4.805 1.00 93.25 280 PHE A N 1
ATOM 2053 C CA . PHE A 1 280 ? 21.574 -13.862 -4.716 1.00 93.25 280 PHE A CA 1
ATOM 2054 C C . PHE A 1 280 ? 21.001 -14.144 -6.110 1.00 93.25 280 PHE A C 1
ATOM 2056 O O . PHE A 1 280 ? 21.321 -13.396 -7.044 1.00 93.25 280 PHE A O 1
ATOM 2063 N N . PRO A 1 281 ? 20.124 -15.158 -6.263 1.00 92.25 281 PRO A N 1
ATOM 2064 C CA . PRO A 1 281 ? 19.489 -15.458 -7.546 1.00 92.25 281 PRO A CA 1
ATOM 2065 C C . PRO A 1 281 ? 18.790 -14.232 -8.142 1.00 92.25 281 PRO A C 1
ATOM 2067 O O . PRO A 1 281 ? 18.309 -13.366 -7.405 1.00 92.25 281 PRO A O 1
ATOM 2070 N N . VAL A 1 282 ? 18.795 -14.136 -9.470 1.00 91.88 282 VAL A N 1
ATOM 2071 C CA . VAL A 1 282 ? 18.118 -13.068 -10.220 1.00 91.88 282 VAL A CA 1
ATOM 2072 C C . VAL A 1 282 ? 16.621 -13.361 -10.264 1.00 91.88 282 VAL A C 1
ATOM 2074 O O . VAL A 1 282 ? 16.228 -14.517 -10.422 1.00 91.88 282 VAL A O 1
ATOM 2077 N N . ASP A 1 283 ? 15.802 -12.321 -10.125 1.00 93.75 283 ASP A N 1
ATOM 2078 C CA . ASP A 1 283 ? 14.351 -12.438 -10.213 1.00 93.75 283 ASP A CA 1
ATOM 2079 C C . ASP A 1 283 ? 13.920 -12.349 -11.677 1.00 93.75 283 ASP A C 1
ATOM 2081 O O . ASP A 1 283 ? 13.996 -11.291 -12.299 1.00 93.75 283 ASP A O 1
ATOM 2085 N N . GLY A 1 284 ? 13.499 -13.477 -12.245 1.00 93.50 284 GLY A N 1
ATOM 2086 C CA . GLY A 1 284 ? 13.071 -13.538 -13.640 1.00 93.50 284 GLY A CA 1
ATOM 2087 C C . GLY A 1 284 ? 11.599 -13.177 -13.846 1.00 93.50 284 GLY A C 1
ATOM 2088 O O . GLY A 1 284 ? 11.115 -13.283 -14.969 1.00 93.50 284 GLY A O 1
ATOM 2089 N N . GLY A 1 285 ? 10.875 -12.730 -12.816 1.00 94.31 285 GLY A N 1
ATOM 2090 C CA . GLY A 1 285 ? 9.502 -12.247 -12.951 1.00 94.31 285 GLY A CA 1
ATOM 2091 C C . GLY A 1 285 ? 8.472 -13.363 -13.099 1.00 94.31 285 GLY A C 1
ATOM 2092 O O . GLY A 1 285 ? 8.397 -14.269 -12.274 1.00 94.31 285 GLY A O 1
ATOM 2093 N N . PHE A 1 286 ? 7.582 -13.254 -14.085 1.00 93.56 286 PHE A N 1
ATOM 2094 C CA . PHE A 1 286 ? 6.418 -14.133 -14.178 1.00 93.56 286 PHE A CA 1
ATOM 2095 C C . PHE A 1 286 ? 6.724 -15.496 -14.813 1.00 93.56 286 PHE A C 1
ATOM 2097 O O . PHE A 1 286 ? 7.153 -15.590 -15.962 1.00 93.56 286 PHE A O 1
ATOM 2104 N N . GLY A 1 287 ? 6.391 -16.568 -14.087 1.00 88.94 287 GLY A N 1
ATOM 2105 C CA . GLY A 1 287 ? 6.471 -17.954 -14.555 1.00 88.94 287 GLY A CA 1
ATOM 2106 C C . GLY A 1 287 ? 7.653 -18.725 -13.966 1.00 88.94 287 GLY A C 1
ATOM 2107 O O . GLY A 1 287 ? 8.637 -18.149 -13.534 1.00 88.94 287 GLY A O 1
ATOM 2108 N N . THR A 1 288 ? 7.557 -20.057 -13.934 1.00 83.25 288 THR A N 1
ATOM 2109 C CA . THR A 1 288 ? 8.514 -20.902 -13.189 1.00 83.25 288 THR A CA 1
ATOM 2110 C C . THR A 1 288 ? 9.289 -21.892 -14.055 1.00 83.25 288 THR A C 1
ATOM 2112 O O . THR A 1 288 ? 10.134 -22.629 -13.547 1.00 83.25 288 THR A O 1
ATOM 2115 N N . THR A 1 289 ? 9.009 -21.954 -15.361 1.00 78.31 289 THR A N 1
ATOM 2116 C CA . THR A 1 289 ? 9.671 -22.883 -16.288 1.00 78.31 289 THR A CA 1
ATOM 2117 C C . THR A 1 289 ? 9.627 -22.399 -17.740 1.00 78.31 289 THR A C 1
ATOM 2119 O O . THR A 1 289 ? 8.595 -21.860 -18.149 1.00 78.31 289 THR A O 1
ATOM 2122 N N . PRO A 1 290 ? 10.643 -22.742 -18.558 1.00 78.94 290 PRO A N 1
ATOM 2123 C CA . PRO A 1 290 ? 11.940 -23.298 -18.149 1.00 78.94 290 PRO A CA 1
ATOM 2124 C C . PRO A 1 290 ? 12.797 -22.249 -17.419 1.00 78.94 290 PRO A C 1
ATOM 2126 O O . PRO A 1 290 ? 12.441 -21.077 -17.384 1.00 78.94 290 PRO A O 1
ATOM 2129 N N . ALA A 1 291 ? 13.916 -22.674 -16.829 1.00 83.00 291 ALA A N 1
ATOM 2130 C CA . ALA A 1 291 ? 14.926 -21.731 -16.355 1.00 83.00 291 ALA A CA 1
ATOM 2131 C C . ALA A 1 291 ? 15.548 -20.978 -17.541 1.00 83.00 291 ALA A C 1
ATOM 2133 O O . ALA A 1 291 ? 15.770 -21.560 -18.611 1.00 83.00 291 ALA A O 1
ATOM 2134 N N . ASN A 1 292 ? 15.868 -19.710 -17.325 1.00 86.56 292 ASN A N 1
ATOM 2135 C CA . ASN A 1 292 ? 16.607 -18.877 -18.259 1.00 86.56 292 ASN A CA 1
ATOM 2136 C C . ASN A 1 292 ? 18.096 -19.275 -18.292 1.00 86.56 292 ASN A C 1
ATOM 2138 O O . ASN A 1 292 ? 18.591 -19.924 -17.365 1.00 86.56 292 ASN A O 1
ATOM 2142 N N . PRO A 1 293 ? 18.856 -18.885 -19.337 1.00 85.75 293 PRO A N 1
ATOM 2143 C CA . PRO A 1 293 ? 20.291 -19.174 -19.422 1.00 85.75 293 PRO A CA 1
ATOM 2144 C C . PRO A 1 293 ? 21.128 -18.628 -18.255 1.00 85.75 293 PRO A C 1
ATOM 2146 O O . PRO A 1 293 ? 22.210 -19.148 -17.993 1.00 85.75 293 PRO A O 1
ATOM 2149 N N . ASP A 1 294 ? 20.642 -17.593 -17.568 1.00 82.88 294 ASP A N 1
ATOM 2150 C CA . ASP A 1 294 ? 21.259 -17.002 -16.375 1.00 82.88 294 ASP A CA 1
ATOM 2151 C C . ASP A 1 294 ? 20.848 -17.694 -15.059 1.00 82.88 294 ASP A C 1
ATOM 2153 O O . ASP A 1 294 ? 21.320 -17.317 -13.988 1.00 82.88 294 ASP A O 1
ATOM 2157 N N . GLY A 1 295 ? 19.997 -18.723 -15.133 1.00 84.88 295 GLY A N 1
ATOM 2158 C CA . GLY A 1 295 ? 19.499 -19.486 -13.992 1.00 84.88 295 GLY A CA 1
ATOM 2159 C C . GLY A 1 295 ? 18.274 -18.888 -13.294 1.00 84.88 295 GLY A C 1
ATOM 2160 O O . GLY A 1 295 ? 17.771 -19.521 -12.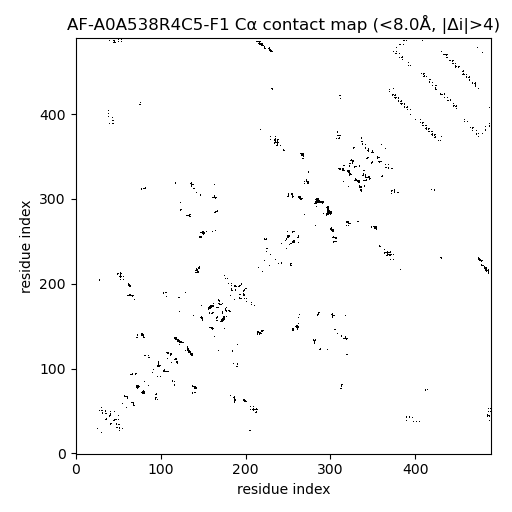368 1.00 84.88 295 GLY A O 1
ATOM 2161 N N . SER A 1 296 ? 17.781 -17.720 -13.724 1.00 90.25 296 SER A N 1
ATOM 2162 C CA . SER A 1 296 ? 16.507 -17.162 -13.247 1.00 90.25 296 SER A CA 1
ATOM 2163 C C . SER A 1 296 ? 15.306 -17.947 -13.789 1.00 90.25 296 SER A C 1
ATOM 2165 O O . SER A 1 296 ? 15.428 -18.725 -14.740 1.00 90.25 296 SER A O 1
ATOM 2167 N N . PHE A 1 297 ? 14.128 -17.742 -13.201 1.00 92.50 297 PHE A N 1
ATOM 2168 C CA . PHE A 1 297 ? 12.867 -18.307 -13.680 1.00 92.50 297 PHE A CA 1
ATOM 2169 C C . PHE A 1 297 ? 11.884 -17.187 -14.013 1.00 92.50 297 PHE A C 1
ATOM 2171 O O . PHE A 1 297 ? 11.779 -16.221 -13.265 1.00 92.50 297 PHE A O 1
ATOM 2178 N N . GLY A 1 298 ? 11.188 -17.329 -15.140 1.00 92.38 298 GLY A N 1
ATOM 2179 C CA . GLY A 1 298 ? 10.172 -16.382 -15.594 1.00 92.38 298 GLY A CA 1
ATOM 2180 C C . GLY A 1 298 ? 10.515 -15.701 -16.915 1.00 92.38 298 GLY A C 1
ATOM 2181 O O . GLY A 1 298 ? 11.567 -15.942 -17.508 1.00 92.38 298 GLY A O 1
ATOM 2182 N N . ASP A 1 299 ? 9.587 -14.889 -17.413 1.00 92.50 299 ASP A N 1
ATOM 2183 C CA . ASP A 1 299 ? 9.660 -14.225 -18.722 1.00 92.50 299 ASP A CA 1
ATOM 2184 C C . ASP A 1 299 ? 10.260 -12.803 -18.686 1.00 92.50 299 ASP A C 1
ATOM 2186 O O . ASP A 1 299 ? 10.283 -12.096 -19.696 1.00 92.50 299 ASP A O 1
ATOM 2190 N N . GLY A 1 300 ? 10.768 -12.383 -17.528 1.00 93.44 300 GLY A N 1
ATOM 2191 C CA . GLY A 1 300 ? 11.348 -11.068 -17.261 1.00 93.44 300 GLY A CA 1
ATOM 2192 C C . GLY A 1 300 ? 10.320 -9.967 -17.002 1.00 93.44 300 GLY A C 1
ATOM 2193 O O . GLY A 1 300 ? 10.708 -8.805 -16.875 1.00 93.44 300 GLY A O 1
ATOM 2194 N N . THR A 1 301 ? 9.023 -10.287 -16.961 1.00 95.25 301 THR A N 1
ATOM 2195 C CA . THR A 1 301 ? 7.956 -9.288 -16.841 1.00 95.25 301 THR A CA 1
ATOM 2196 C C . THR A 1 301 ? 7.373 -9.204 -15.426 1.00 95.25 301 THR A C 1
ATOM 2198 O O . THR A 1 301 ? 7.194 -10.212 -14.737 1.00 95.25 301 THR A O 1
ATOM 2201 N N . PHE A 1 302 ? 7.017 -7.985 -15.013 1.00 96.69 302 PHE A N 1
ATOM 2202 C CA . PHE A 1 302 ? 6.469 -7.657 -13.691 1.00 96.69 302 PHE A CA 1
ATOM 2203 C C . PHE A 1 302 ? 5.188 -6.824 -13.815 1.00 96.69 302 PHE A C 1
ATOM 2205 O O . PHE A 1 302 ? 5.063 -6.017 -14.737 1.00 96.69 302 PHE A O 1
ATOM 2212 N N . ASN A 1 303 ? 4.236 -7.024 -12.901 1.00 96.06 303 ASN A N 1
ATOM 2213 C CA . ASN A 1 303 ? 2.995 -6.260 -12.786 1.00 96.06 303 ASN A CA 1
ATOM 2214 C C . ASN A 1 303 ? 3.279 -4.767 -12.592 1.00 96.06 303 ASN A C 1
ATOM 2216 O O . ASN A 1 303 ? 4.219 -4.372 -11.900 1.00 96.06 303 ASN A O 1
ATOM 2220 N N . VAL A 1 304 ? 2.383 -3.932 -13.111 1.00 96.56 304 VAL A N 1
ATOM 2221 C CA . VAL A 1 304 ? 2.401 -2.492 -12.851 1.00 96.56 304 VAL A CA 1
ATOM 2222 C C . VAL A 1 304 ? 1.851 -2.213 -11.442 1.00 96.56 304 VAL A C 1
ATOM 2224 O O . VAL A 1 304 ? 0.714 -2.603 -11.163 1.00 96.56 304 VAL A O 1
ATOM 2227 N N . PRO A 1 305 ? 2.584 -1.526 -10.545 1.00 96.19 305 PRO A N 1
ATOM 2228 C CA . PRO A 1 305 ? 2.029 -1.050 -9.279 1.00 96.19 305 PRO A CA 1
ATOM 2229 C C . PRO A 1 305 ? 1.190 0.230 -9.482 1.00 96.19 305 PRO A C 1
ATOM 2231 O O . PRO A 1 305 ? 1.460 1.017 -10.400 1.00 96.19 305 PRO A O 1
ATOM 2234 N N . PRO A 1 306 ? 0.165 0.480 -8.647 1.00 96.88 306 PRO A N 1
ATOM 2235 C CA . PRO A 1 306 ? -0.541 1.758 -8.661 1.00 96.88 306 PRO A CA 1
ATOM 2236 C C . PRO A 1 306 ? 0.358 2.875 -8.093 1.00 96.88 306 PRO A C 1
ATOM 2238 O O . PRO A 1 306 ? 1.199 2.622 -7.237 1.00 96.88 306 PRO A O 1
ATOM 2241 N N . LEU A 1 307 ? 0.197 4.108 -8.587 1.00 98.00 307 LEU A N 1
ATOM 2242 C CA . LEU A 1 307 ? 1.053 5.254 -8.234 1.00 98.00 307 LEU A CA 1
ATOM 2243 C C . LEU A 1 307 ? 0.368 6.303 -7.354 1.00 98.00 307 LEU A C 1
ATOM 2245 O O . LEU A 1 307 ? 1.038 7.165 -6.792 1.00 98.00 307 LEU A O 1
ATOM 2249 N N . ILE A 1 308 ? -0.963 6.271 -7.243 1.00 98.31 308 ILE A N 1
ATOM 2250 C CA . ILE A 1 308 ? -1.707 7.208 -6.386 1.00 98.31 308 ILE A CA 1
ATOM 2251 C C . ILE A 1 308 ? -1.262 7.056 -4.925 1.00 98.31 308 ILE A C 1
ATOM 2253 O O . ILE A 1 308 ? -1.131 8.044 -4.214 1.00 98.31 308 ILE A O 1
ATOM 2257 N N . GLU A 1 309 ? -0.997 5.828 -4.492 1.00 96.50 309 GLU A N 1
ATOM 2258 C CA . GLU A 1 309 ? -0.642 5.468 -3.122 1.00 96.50 309 GLU A CA 1
ATOM 2259 C C . GLU A 1 309 ? 0.868 5.332 -2.899 1.00 96.50 309 GLU A C 1
ATOM 2261 O O . GLU A 1 309 ? 1.271 5.003 -1.797 1.00 96.50 309 GLU A O 1
ATOM 2266 N N . SER A 1 310 ? 1.718 5.557 -3.907 1.00 96.06 310 SER A N 1
ATOM 2267 C CA . SER A 1 310 ? 3.088 5.026 -3.860 1.00 96.06 310 SER A CA 1
ATOM 2268 C C . SER A 1 310 ? 4.142 5.954 -3.256 1.00 96.06 310 SER A C 1
ATOM 2270 O O . SER A 1 310 ? 5.255 5.509 -2.986 1.00 96.06 310 SER A O 1
ATOM 2272 N N . ALA A 1 311 ? 3.870 7.257 -3.116 1.00 97.69 311 ALA A N 1
ATOM 2273 C CA . ALA A 1 311 ? 4.919 8.238 -2.800 1.00 97.69 311 ALA A CA 1
ATOM 2274 C C . ALA A 1 311 ? 5.565 8.031 -1.415 1.00 97.69 311 ALA A C 1
ATOM 2276 O O . ALA A 1 311 ? 6.668 8.515 -1.175 1.00 97.69 311 ALA A O 1
ATOM 2277 N N . ASP A 1 312 ? 4.902 7.289 -0.533 1.00 95.75 312 ASP A N 1
ATOM 2278 C CA . ASP A 1 312 ? 5.310 6.963 0.829 1.00 95.75 312 ASP A CA 1
ATOM 2279 C C . ASP A 1 312 ? 5.434 5.452 1.093 1.00 95.75 312 ASP A C 1
ATOM 2281 O O . ASP A 1 312 ? 5.460 5.037 2.252 1.00 95.75 312 ASP A O 1
ATOM 2285 N N . THR A 1 313 ? 5.542 4.634 0.042 1.00 95.25 313 THR A N 1
ATOM 2286 C CA . THR A 1 313 ? 5.641 3.164 0.138 1.00 95.25 313 THR A CA 1
ATOM 2287 C C . THR A 1 313 ? 6.952 2.622 -0.429 1.00 95.25 313 THR A C 1
ATOM 2289 O O . THR A 1 313 ? 6.994 1.498 -0.929 1.00 95.25 313 THR A O 1
ATOM 2292 N N . GLY A 1 314 ? 8.007 3.441 -0.428 1.00 92.31 314 GLY A N 1
ATOM 2293 C CA . GLY A 1 314 ? 9.347 2.990 -0.794 1.00 92.31 314 GLY A CA 1
ATOM 2294 C C . GLY A 1 314 ? 9.875 1.907 0.169 1.00 92.31 314 GLY A C 1
ATOM 2295 O O . GLY A 1 314 ? 9.312 1.727 1.246 1.00 92.31 314 GLY A O 1
ATOM 2296 N N . PRO A 1 315 ? 10.983 1.220 -0.162 1.00 94.31 315 PRO A N 1
ATOM 2297 C CA . PRO A 1 315 ? 11.796 1.399 -1.364 1.00 94.31 315 PRO A CA 1
ATOM 2298 C C . PRO A 1 315 ? 11.072 0.958 -2.640 1.00 94.31 315 PRO A C 1
ATOM 2300 O O . PRO A 1 315 ? 10.154 0.143 -2.611 1.00 94.31 315 PRO A O 1
ATOM 2303 N N . PHE A 1 316 ? 11.476 1.532 -3.770 1.00 95.75 316 PHE A N 1
ATOM 2304 C CA . PHE A 1 316 ? 10.777 1.361 -5.040 1.00 95.75 316 PHE A CA 1
ATOM 2305 C C . PHE A 1 316 ? 11.297 0.172 -5.850 1.00 95.75 316 PHE A C 1
ATOM 2307 O O . PHE A 1 316 ? 12.443 -0.262 -5.696 1.00 95.75 316 PHE A O 1
ATOM 2314 N N . PHE A 1 317 ? 10.426 -0.294 -6.754 1.00 96.25 317 PHE A N 1
ATOM 2315 C CA . PHE A 1 317 ? 10.568 -1.518 -7.549 1.00 96.25 317 PHE A CA 1
ATOM 2316 C C . PHE A 1 317 ? 10.595 -2.793 -6.700 1.00 96.25 317 PHE A C 1
ATOM 2318 O O . PHE A 1 317 ? 10.547 -2.751 -5.469 1.00 96.25 317 PHE A O 1
ATOM 2325 N N . HIS A 1 318 ? 10.651 -3.949 -7.359 1.00 94.94 318 HIS A N 1
ATOM 2326 C CA . HIS A 1 318 ? 10.574 -5.236 -6.677 1.00 94.94 318 HIS A CA 1
ATOM 2327 C C . HIS A 1 318 ? 11.887 -5.646 -5.997 1.00 94.94 318 HIS A C 1
ATOM 2329 O O . HIS A 1 318 ? 11.835 -6.458 -5.084 1.00 94.94 318 HIS A O 1
ATOM 2335 N N . THR A 1 319 ? 13.047 -5.076 -6.355 1.00 91.25 319 THR A N 1
ATOM 2336 C CA . THR A 1 319 ? 14.378 -5.485 -5.836 1.00 91.25 319 THR A CA 1
ATOM 2337 C C . THR A 1 319 ? 15.237 -4.335 -5.274 1.00 91.25 319 THR A C 1
ATOM 2339 O O . THR A 1 319 ? 16.466 -4.397 -5.337 1.00 91.25 319 THR A O 1
ATOM 2342 N N . ALA A 1 320 ? 14.629 -3.293 -4.684 1.00 85.19 320 ALA A N 1
ATOM 2343 C CA . ALA A 1 320 ? 15.341 -2.153 -4.070 1.00 85.19 320 ALA A CA 1
ATOM 2344 C C . ALA A 1 320 ? 16.452 -1.572 -4.982 1.00 85.19 320 ALA A C 1
ATOM 2346 O O . ALA A 1 320 ? 17.630 -1.505 -4.615 1.00 85.19 320 ALA A O 1
ATOM 2347 N N . THR A 1 321 ? 16.058 -1.209 -6.203 1.00 93.19 321 THR A N 1
ATOM 2348 C CA . THR A 1 321 ? 16.896 -0.936 -7.385 1.00 93.19 321 THR A CA 1
ATOM 2349 C C . THR A 1 321 ? 17.838 0.266 -7.235 1.00 93.19 321 THR A C 1
ATOM 2351 O O . THR A 1 321 ? 17.495 1.264 -6.601 1.00 93.19 321 THR A O 1
ATOM 2354 N N . SER A 1 322 ? 19.018 0.202 -7.864 1.00 94.75 322 SER A N 1
ATOM 2355 C CA . SER A 1 322 ? 19.942 1.338 -7.995 1.00 94.75 322 SER A CA 1
ATOM 2356 C C . SER A 1 322 ? 19.630 2.171 -9.239 1.00 94.75 322 SER A C 1
ATOM 2358 O O . SER A 1 322 ? 19.330 1.626 -10.294 1.00 94.75 322 SER A O 1
ATOM 2360 N N . ILE A 1 323 ? 19.777 3.492 -9.163 1.00 96.38 323 ILE A N 1
ATOM 2361 C CA . ILE A 1 323 ? 19.533 4.399 -10.291 1.00 96.38 323 ILE A CA 1
ATOM 2362 C C . ILE A 1 323 ? 20.861 4.976 -10.763 1.00 96.38 323 ILE A C 1
ATOM 2364 O O . ILE A 1 323 ? 21.526 5.707 -10.027 1.00 96.38 323 ILE A O 1
ATOM 2368 N N . VAL A 1 324 ? 21.257 4.634 -11.991 1.00 94.62 324 VAL A N 1
ATOM 2369 C CA . VAL A 1 324 ? 22.532 5.050 -12.587 1.00 94.62 324 VAL A CA 1
ATOM 2370 C C . VAL A 1 324 ? 22.322 5.483 -14.035 1.00 94.62 324 VAL A C 1
ATOM 2372 O O . VAL A 1 324 ? 21.694 4.780 -14.821 1.00 94.62 324 VAL A O 1
ATOM 2375 N N . GLY A 1 325 ? 22.902 6.624 -14.402 1.00 94.50 325 GLY A N 1
ATOM 2376 C CA . GLY A 1 325 ? 22.835 7.183 -15.750 1.00 94.50 325 GLY A CA 1
ATOM 2377 C C . GLY A 1 325 ? 21.567 7.986 -16.047 1.00 94.50 325 GLY A C 1
ATOM 2378 O O . GLY A 1 325 ? 21.306 8.243 -17.216 1.00 94.50 325 GLY A O 1
ATOM 2379 N N . ALA A 1 326 ? 20.797 8.377 -15.028 1.00 96.50 326 ALA A N 1
ATOM 2380 C CA . ALA A 1 326 ? 19.628 9.243 -15.190 1.00 96.50 326 ALA A CA 1
ATOM 2381 C C . ALA A 1 326 ? 20.029 10.727 -15.242 1.00 96.50 326 ALA A C 1
ATOM 2383 O O . ALA A 1 326 ? 21.046 11.117 -14.650 1.00 96.50 326 ALA A O 1
ATOM 2384 N N . SER A 1 327 ? 19.199 11.572 -15.868 1.00 95.00 327 SER A N 1
ATOM 2385 C CA . SER A 1 327 ? 19.396 13.032 -15.895 1.00 95.00 327 SER A CA 1
ATOM 2386 C C . SER A 1 327 ? 19.383 13.698 -14.508 1.00 95.00 327 SER A C 1
ATOM 2388 O O . SER A 1 327 ? 19.921 14.793 -14.345 1.00 95.00 327 SER A O 1
ATOM 2390 N N . GLY A 1 328 ? 18.801 13.046 -13.497 1.00 94.94 328 GLY A N 1
ATOM 2391 C CA . GLY A 1 328 ? 18.798 13.457 -12.090 1.00 94.94 328 GLY A CA 1
ATOM 2392 C C . GLY A 1 328 ? 18.625 12.249 -11.163 1.00 94.94 328 GLY A C 1
ATOM 2393 O O . GLY A 1 328 ? 18.363 11.152 -11.640 1.00 94.94 328 GLY A O 1
ATOM 2394 N N . HIS A 1 329 ? 18.781 12.441 -9.847 1.00 96.50 329 HIS A N 1
ATOM 2395 C CA . HIS A 1 329 ? 18.470 11.424 -8.817 1.00 96.50 329 HIS A CA 1
ATOM 2396 C C . HIS A 1 329 ? 19.178 10.065 -8.966 1.00 96.50 329 HIS A C 1
ATOM 2398 O O . HIS A 1 329 ? 18.608 9.012 -8.691 1.00 96.50 329 HIS A O 1
ATOM 2404 N N . ASN A 1 330 ? 20.450 10.072 -9.376 1.00 96.38 330 ASN A N 1
ATOM 2405 C CA . ASN A 1 330 ? 21.271 8.861 -9.328 1.00 96.38 330 ASN A CA 1
ATOM 2406 C C . ASN A 1 330 ? 21.504 8.450 -7.867 1.00 96.38 330 ASN A C 1
ATOM 2408 O O . ASN A 1 330 ? 21.971 9.260 -7.064 1.00 96.38 330 ASN A O 1
ATOM 2412 N N . THR A 1 331 ? 21.210 7.197 -7.533 1.00 95.81 331 THR A N 1
ATOM 2413 C CA . THR A 1 331 ? 21.208 6.702 -6.153 1.00 95.81 331 THR A CA 1
ATOM 2414 C C . THR A 1 331 ? 21.576 5.222 -6.085 1.00 95.81 331 THR A C 1
ATOM 2416 O O . THR A 1 331 ? 21.364 4.461 -7.030 1.00 95.81 331 THR A O 1
ATOM 2419 N N . ALA A 1 332 ? 22.123 4.784 -4.951 1.00 92.88 332 ALA A N 1
ATOM 2420 C CA . ALA A 1 332 ? 22.419 3.370 -4.724 1.00 92.88 332 ALA A CA 1
ATOM 2421 C C . ALA A 1 332 ? 21.146 2.543 -4.474 1.00 92.88 332 ALA A C 1
ATOM 2423 O O . ALA A 1 332 ? 21.138 1.336 -4.714 1.00 92.88 332 ALA A O 1
ATOM 2424 N N . THR A 1 333 ? 20.069 3.167 -3.999 1.00 94.00 333 THR A N 1
ATOM 2425 C CA . THR A 1 333 ? 18.777 2.516 -3.756 1.00 94.00 333 THR A CA 1
ATOM 2426 C C . THR A 1 333 ? 17.672 3.553 -3.905 1.00 94.00 333 THR A C 1
ATOM 2428 O O . THR A 1 333 ? 17.711 4.575 -3.228 1.00 94.00 333 THR A O 1
ATOM 2431 N N . ALA A 1 334 ? 16.696 3.298 -4.775 1.00 95.69 334 ALA A N 1
ATOM 2432 C CA . ALA A 1 334 ? 15.538 4.165 -4.957 1.00 95.69 334 ALA A CA 1
ATOM 2433 C C . ALA A 1 334 ? 14.616 4.091 -3.732 1.00 95.69 334 ALA A C 1
ATOM 2435 O O . ALA A 1 334 ? 13.918 3.099 -3.511 1.00 95.69 334 ALA A O 1
ATOM 2436 N N . THR A 1 335 ? 14.618 5.150 -2.930 1.00 94.62 335 THR A N 1
ATOM 2437 C CA . THR A 1 335 ? 13.836 5.275 -1.688 1.00 94.62 335 THR A CA 1
ATOM 2438 C C . THR A 1 335 ? 12.802 6.394 -1.747 1.00 94.62 335 THR A C 1
ATOM 2440 O O . THR A 1 335 ? 11.884 6.419 -0.933 1.00 94.62 335 THR A O 1
ATOM 2443 N N . THR A 1 336 ? 12.908 7.276 -2.740 1.00 96.44 336 THR A N 1
ATOM 2444 C CA . THR A 1 336 ? 11.968 8.364 -3.027 1.00 96.44 336 THR A CA 1
ATOM 2445 C C . THR A 1 336 ? 11.312 8.181 -4.393 1.00 96.44 336 THR A C 1
ATOM 2447 O O . THR A 1 336 ? 11.852 7.515 -5.282 1.00 96.44 336 THR A O 1
ATOM 2450 N N . ILE A 1 337 ? 10.129 8.774 -4.574 1.00 97.75 337 ILE A N 1
ATOM 2451 C CA . ILE A 1 337 ? 9.386 8.639 -5.829 1.00 97.75 337 ILE A CA 1
ATOM 2452 C C . ILE A 1 337 ? 10.133 9.288 -7.004 1.00 97.75 337 ILE A C 1
ATOM 2454 O O . ILE A 1 337 ? 10.081 8.773 -8.115 1.00 97.75 337 ILE A O 1
ATOM 2458 N N . GLU A 1 338 ? 10.882 10.369 -6.770 1.00 98.25 338 GLU A N 1
ATOM 2459 C CA . GLU A 1 338 ? 11.725 11.021 -7.778 1.00 98.25 338 GLU A CA 1
ATOM 2460 C C . GLU A 1 338 ? 12.860 10.111 -8.261 1.00 98.25 338 GLU A C 1
ATOM 2462 O O . GLU A 1 338 ? 13.085 10.006 -9.467 1.00 98.25 338 GLU A O 1
ATOM 2467 N N . GLU A 1 339 ? 13.532 9.400 -7.348 1.00 97.75 339 GLU A N 1
ATOM 2468 C CA . GLU A 1 339 ? 14.533 8.388 -7.710 1.00 97.75 339 GLU A CA 1
ATOM 2469 C C . GLU A 1 339 ? 13.900 7.269 -8.554 1.00 97.75 339 GLU A C 1
ATOM 2471 O O . GLU A 1 339 ? 14.477 6.841 -9.552 1.00 97.75 339 GLU A O 1
ATOM 2476 N N . ALA A 1 340 ? 12.683 6.831 -8.218 1.00 97.50 340 ALA A N 1
ATOM 2477 C CA . ALA A 1 340 ? 11.969 5.834 -9.015 1.00 97.50 340 ALA A CA 1
ATOM 2478 C C . ALA A 1 340 ? 11.590 6.353 -10.414 1.00 97.50 340 ALA A C 1
ATOM 2480 O O . ALA A 1 340 ? 11.733 5.632 -11.400 1.00 97.50 340 ALA A O 1
ATOM 2481 N N . ILE A 1 341 ? 11.148 7.608 -10.531 1.00 98.06 341 ILE A N 1
ATOM 2482 C CA . ILE A 1 341 ? 10.846 8.244 -11.824 1.00 98.06 341 ILE A CA 1
ATOM 2483 C C . ILE A 1 341 ? 12.118 8.372 -12.673 1.00 98.06 341 ILE A C 1
ATOM 2485 O O . ILE A 1 341 ? 12.078 8.142 -13.882 1.00 98.06 341 ILE A O 1
ATOM 2489 N N . ALA A 1 342 ? 13.252 8.693 -12.050 1.00 97.81 342 ALA A N 1
ATOM 2490 C CA . ALA A 1 342 ? 14.525 8.865 -12.739 1.00 97.81 342 ALA A CA 1
ATOM 2491 C C . ALA A 1 342 ? 14.990 7.606 -13.488 1.00 97.81 342 ALA A C 1
ATOM 2493 O O . ALA A 1 342 ? 15.665 7.731 -14.510 1.00 97.81 342 ALA A O 1
ATOM 2494 N N . PHE A 1 343 ? 14.580 6.407 -13.054 1.00 97.38 343 PHE A N 1
ATOM 2495 C CA . PHE A 1 343 ? 14.847 5.157 -13.775 1.00 97.38 343 PHE A CA 1
ATOM 2496 C C . PHE A 1 343 ? 14.417 5.213 -15.250 1.00 97.38 343 PHE A C 1
ATOM 2498 O O . PHE A 1 343 ? 15.136 4.733 -16.127 1.00 97.38 343 PHE A O 1
ATOM 2505 N N . TYR A 1 344 ? 13.265 5.819 -15.540 1.00 97.00 344 TYR A N 1
ATOM 2506 C CA . TYR A 1 344 ? 12.659 5.801 -16.875 1.00 97.00 344 TYR A CA 1
ATOM 2507 C C . TYR A 1 344 ? 13.369 6.706 -17.895 1.00 97.00 344 TYR A C 1
ATOM 2509 O O . TYR A 1 344 ? 13.074 6.647 -19.086 1.00 97.00 344 TYR A O 1
ATOM 2517 N N . ASP A 1 345 ? 14.328 7.518 -17.451 1.00 95.38 345 ASP A N 1
ATOM 2518 C CA . ASP A 1 345 ? 15.216 8.298 -18.321 1.00 95.38 345 ASP A CA 1
ATOM 2519 C C . ASP A 1 345 ? 16.578 7.607 -18.548 1.00 95.38 345 ASP A C 1
ATOM 2521 O O . ASP A 1 345 ? 17.454 8.123 -19.238 1.00 95.38 345 ASP A O 1
ATOM 2525 N N . THR A 1 346 ? 16.788 6.419 -17.974 1.00 96.31 346 THR A N 1
ATOM 2526 C CA . THR A 1 346 ? 18.056 5.692 -18.102 1.00 96.31 346 THR A CA 1
ATOM 2527 C C . THR A 1 346 ? 18.120 4.835 -19.365 1.00 96.31 346 THR A C 1
ATOM 2529 O O . THR A 1 346 ? 17.119 4.324 -19.873 1.00 96.31 346 THR A O 1
ATOM 2532 N N . ALA A 1 347 ? 19.350 4.542 -19.798 1.00 95.62 347 ALA A N 1
ATOM 2533 C CA . ALA A 1 347 ? 19.606 3.564 -20.852 1.00 95.62 347 ALA A CA 1
ATOM 2534 C C . ALA A 1 347 ? 19.111 2.145 -20.499 1.00 95.62 347 ALA A C 1
ATOM 2536 O O . ALA A 1 347 ? 18.838 1.366 -21.411 1.00 95.62 347 ALA A O 1
ATOM 2537 N N . ALA A 1 348 ? 19.007 1.796 -19.210 1.00 95.62 348 ALA A N 1
ATOM 2538 C CA . ALA A 1 348 ? 18.475 0.504 -18.778 1.00 95.62 348 ALA A CA 1
ATOM 2539 C C . ALA A 1 348 ? 17.007 0.352 -19.191 1.00 95.62 348 ALA A C 1
ATOM 2541 O O . ALA A 1 348 ? 16.649 -0.655 -19.797 1.00 95.62 348 ALA A O 1
ATOM 2542 N N . PHE A 1 349 ? 16.192 1.387 -18.956 1.00 96.75 349 PHE A N 1
ATOM 2543 C CA . PHE A 1 349 ? 14.814 1.417 -19.433 1.00 96.75 349 PHE A CA 1
ATOM 2544 C C . PHE A 1 349 ? 14.741 1.539 -20.956 1.00 96.75 349 PHE A C 1
ATOM 2546 O O . PHE A 1 349 ? 14.068 0.739 -21.594 1.00 96.75 349 PHE A O 1
ATOM 2553 N N . HIS A 1 350 ? 15.452 2.488 -21.575 1.00 95.81 350 HIS A N 1
ATOM 2554 C CA . HIS A 1 350 ? 15.321 2.746 -23.021 1.00 95.81 350 HIS A CA 1
ATOM 2555 C C . HIS A 1 350 ? 15.674 1.548 -23.908 1.00 95.81 350 HIS A C 1
ATOM 2557 O O . HIS A 1 350 ? 15.139 1.434 -25.009 1.00 95.81 350 HIS A O 1
ATOM 2563 N N . ASN A 1 351 ? 16.575 0.676 -23.450 1.00 96.25 351 ASN A N 1
ATOM 2564 C CA . ASN A 1 351 ? 17.008 -0.510 -24.190 1.00 96.25 351 ASN A CA 1
ATOM 2565 C C . ASN A 1 351 ? 16.273 -1.797 -23.770 1.00 96.25 351 ASN A C 1
ATOM 2567 O O . ASN A 1 351 ? 16.605 -2.873 -24.273 1.00 96.25 351 ASN A O 1
ATOM 2571 N N . ALA A 1 352 ? 15.319 -1.713 -22.838 1.00 96.62 352 ALA A N 1
ATOM 2572 C CA . ALA A 1 352 ? 14.563 -2.862 -22.356 1.00 96.62 352 ALA A CA 1
ATOM 2573 C C . ALA A 1 352 ? 13.541 -3.372 -23.392 1.00 96.62 352 ALA A C 1
ATOM 2575 O O . ALA A 1 352 ? 13.122 -2.605 -24.259 1.00 96.62 352 ALA A O 1
ATOM 2576 N N . PRO A 1 353 ? 13.075 -4.634 -23.289 1.00 96.56 353 PRO A N 1
ATOM 2577 C CA . PRO A 1 353 ? 12.085 -5.192 -24.214 1.00 96.56 353 PRO A CA 1
ATOM 2578 C C . PRO A 1 353 ? 10.776 -4.395 -24.313 1.00 96.56 353 PRO A C 1
ATOM 2580 O O . PRO A 1 353 ? 10.299 -4.174 -25.424 1.00 96.56 353 PRO A O 1
ATOM 2583 N N . ASP A 1 354 ? 10.234 -3.933 -23.180 1.00 95.88 354 ASP A N 1
ATOM 2584 C CA . ASP A 1 354 ? 9.059 -3.044 -23.129 1.00 95.88 354 ASP A CA 1
ATOM 2585 C C . ASP A 1 354 ? 9.450 -1.577 -22.867 1.00 95.88 354 ASP A C 1
ATOM 2587 O O . ASP A 1 354 ? 8.622 -0.730 -22.523 1.00 95.88 354 ASP A O 1
ATOM 2591 N N . GLY A 1 355 ? 10.740 -1.283 -23.021 1.00 94.88 355 GLY A N 1
ATOM 2592 C CA . GLY A 1 355 ? 11.318 0.042 -22.933 1.00 94.88 355 GLY A CA 1
ATOM 2593 C C . GLY A 1 355 ? 11.023 0.895 -24.158 1.00 94.88 355 GLY A C 1
ATOM 2594 O O . GLY A 1 355 ? 10.829 0.403 -25.270 1.00 94.88 355 GLY A O 1
ATOM 2595 N N . PHE A 1 356 ? 11.020 2.208 -23.969 1.00 94.62 356 PHE A N 1
ATOM 2596 C CA . PHE A 1 356 ? 10.940 3.163 -25.068 1.00 94.62 356 PHE A CA 1
ATOM 2597 C C . PHE A 1 356 ? 11.620 4.474 -24.686 1.00 94.62 356 PHE A C 1
ATOM 2599 O O . PHE A 1 356 ? 11.849 4.751 -23.512 1.00 94.62 356 PHE A O 1
ATOM 2606 N N . LEU A 1 357 ? 11.961 5.290 -25.685 1.00 92.44 357 LEU A N 1
ATOM 2607 C CA . LEU A 1 357 ? 12.596 6.581 -25.440 1.00 92.44 357 LEU A CA 1
ATOM 2608 C C . LEU A 1 357 ? 11.606 7.541 -24.776 1.00 92.44 357 LEU A C 1
ATOM 2610 O O . LEU A 1 357 ? 10.654 8.008 -25.401 1.00 92.44 357 LEU A O 1
ATOM 2614 N N . ILE A 1 358 ? 11.894 7.863 -23.521 1.00 90.00 358 ILE A N 1
ATOM 2615 C CA . ILE A 1 358 ? 11.285 8.948 -22.761 1.00 90.00 358 ILE A CA 1
ATOM 2616 C C . ILE A 1 358 ? 12.432 9.878 -22.396 1.00 90.00 358 ILE A C 1
ATOM 2618 O O . ILE A 1 358 ? 13.384 9.444 -21.760 1.00 90.00 358 ILE A O 1
ATOM 2622 N N . ASN A 1 359 ? 12.364 11.130 -22.839 1.00 85.38 359 ASN A N 1
ATOM 2623 C CA . ASN A 1 359 ? 13.383 12.126 -22.529 1.00 85.38 359 ASN A CA 1
ATOM 2624 C C . ASN A 1 359 ? 12.864 13.001 -21.388 1.00 85.38 359 ASN A C 1
ATOM 2626 O O . ASN A 1 359 ? 12.025 13.874 -21.631 1.00 85.38 359 ASN A O 1
ATOM 2630 N N . LEU A 1 360 ? 13.312 12.734 -20.161 1.00 96.00 360 LEU A N 1
ATOM 2631 C CA . LEU A 1 360 ? 12.946 13.528 -18.990 1.00 96.00 360 LEU A CA 1
ATOM 2632 C C . LEU A 1 360 ? 14.142 14.373 -18.568 1.00 96.00 360 LEU A C 1
ATOM 2634 O O . LEU A 1 360 ? 15.202 13.853 -18.236 1.00 96.00 360 LEU A O 1
ATOM 2638 N N . SER A 1 361 ? 13.971 15.691 -18.501 1.00 96.62 361 SER A N 1
ATOM 2639 C CA . SER A 1 361 ? 14.952 16.513 -17.794 1.00 96.62 361 SER A CA 1
ATOM 2640 C C . SER A 1 361 ? 14.887 16.252 -16.282 1.00 96.62 361 SER A C 1
ATOM 2642 O O . SER A 1 361 ? 13.875 15.782 -15.762 1.00 96.62 361 SER A O 1
ATOM 2644 N N . ALA A 1 362 ? 15.927 16.639 -15.536 1.00 97.44 362 ALA A N 1
ATOM 2645 C CA . ALA A 1 362 ? 15.882 16.609 -14.069 1.00 97.44 362 ALA A CA 1
ATOM 2646 C C . ALA A 1 362 ? 14.657 17.365 -13.507 1.00 97.44 362 ALA A C 1
ATOM 2648 O O . ALA A 1 362 ? 14.016 16.912 -12.566 1.00 97.44 362 ALA A O 1
ATOM 2649 N N . THR A 1 363 ? 14.278 18.479 -14.141 1.00 98.12 363 THR A N 1
ATOM 2650 C CA . THR A 1 363 ? 13.081 19.247 -13.773 1.00 98.12 363 THR A CA 1
ATOM 2651 C C . THR A 1 363 ? 11.782 18.505 -14.085 1.00 98.12 363 THR A C 1
ATOM 2653 O O . THR A 1 363 ? 10.827 18.620 -13.321 1.00 98.12 363 THR A O 1
ATOM 2656 N N . ASP A 1 364 ? 11.720 17.739 -15.177 1.00 98.50 364 ASP A N 1
ATOM 2657 C CA . ASP A 1 364 ? 10.554 16.901 -15.475 1.00 98.50 364 ASP A CA 1
ATOM 2658 C C . ASP A 1 364 ? 10.380 15.806 -14.421 1.00 98.50 364 ASP A C 1
ATOM 2660 O O . ASP A 1 364 ? 9.262 15.595 -13.952 1.00 98.50 364 ASP A O 1
ATOM 2664 N N . ILE A 1 365 ? 11.481 15.172 -14.004 1.00 98.56 365 ILE A N 1
ATOM 2665 C CA . ILE A 1 365 ? 11.490 14.169 -12.930 1.00 98.56 365 ILE A CA 1
ATOM 2666 C C . ILE A 1 365 ? 10.931 14.776 -11.635 1.00 98.56 365 ILE A C 1
ATOM 2668 O O . ILE A 1 365 ? 9.972 14.244 -11.075 1.00 98.56 365 ILE A O 1
ATOM 2672 N N . ASP A 1 366 ? 11.459 15.928 -11.208 1.00 98.50 366 ASP A N 1
ATOM 2673 C CA . ASP A 1 366 ? 10.996 16.628 -10.002 1.00 98.50 366 ASP A CA 1
ATOM 2674 C C . ASP A 1 366 ? 9.515 17.023 -10.086 1.00 98.50 366 ASP A C 1
ATOM 2676 O O . ASP A 1 366 ? 8.768 16.910 -9.114 1.00 98.50 366 ASP A O 1
ATOM 2680 N N . ASN A 1 367 ? 9.062 17.489 -11.251 1.00 98.69 367 ASN A N 1
ATOM 2681 C CA . ASN A 1 367 ? 7.676 17.895 -11.453 1.00 98.69 367 ASN A CA 1
ATOM 2682 C C . ASN A 1 367 ? 6.718 16.697 -11.406 1.00 98.69 367 ASN A C 1
ATOM 2684 O O . ASN A 1 367 ? 5.663 16.786 -10.772 1.00 98.69 367 ASN A O 1
ATOM 2688 N N . VAL A 1 368 ? 7.068 15.568 -12.035 1.00 98.75 368 VAL A N 1
ATOM 2689 C CA . VAL A 1 368 ? 6.278 14.329 -11.923 1.00 98.75 368 VAL A CA 1
ATOM 2690 C C . VAL A 1 368 ? 6.274 13.832 -10.472 1.00 98.75 368 VAL A C 1
ATOM 2692 O O . VAL A 1 368 ? 5.220 13.433 -9.979 1.00 98.75 368 VAL A O 1
ATOM 2695 N N . GLY A 1 369 ? 7.395 13.942 -9.754 1.00 98.62 369 GLY A N 1
ATOM 2696 C CA . GLY A 1 369 ? 7.474 13.644 -8.321 1.00 98.62 369 GLY A CA 1
ATOM 2697 C C . GLY A 1 369 ? 6.507 14.489 -7.488 1.00 98.62 369 GLY A C 1
ATOM 2698 O O . GLY A 1 369 ? 5.669 13.946 -6.766 1.00 98.62 369 GLY A O 1
ATOM 2699 N N . ARG A 1 370 ? 6.511 15.816 -7.685 1.00 98.75 370 ARG A N 1
ATOM 2700 C CA . ARG A 1 370 ? 5.537 16.749 -7.079 1.00 98.75 370 ARG A CA 1
ATOM 2701 C C . ARG A 1 370 ? 4.091 16.347 -7.358 1.00 98.75 370 ARG A C 1
ATOM 2703 O O . ARG A 1 370 ? 3.258 16.387 -6.455 1.00 98.75 370 ARG A O 1
ATOM 2710 N N . PHE A 1 371 ? 3.789 15.947 -8.593 1.00 98.88 371 PHE A N 1
ATOM 2711 C CA . PHE A 1 371 ? 2.457 15.484 -8.972 1.00 98.88 371 PHE A CA 1
ATOM 2712 C C . PHE A 1 371 ? 2.033 14.235 -8.191 1.00 98.88 371 PHE A C 1
ATOM 2714 O O . PHE A 1 371 ? 0.965 14.243 -7.577 1.00 98.88 371 PHE A O 1
ATOM 2721 N N . LEU A 1 372 ? 2.866 13.190 -8.167 1.00 98.81 372 LEU A N 1
ATOM 2722 C CA . LEU A 1 372 ? 2.549 11.941 -7.466 1.00 98.81 372 LEU A CA 1
ATOM 2723 C C . LEU A 1 372 ? 2.468 12.133 -5.944 1.00 98.81 372 LEU A C 1
ATOM 2725 O O . LEU A 1 372 ? 1.570 11.582 -5.310 1.00 98.81 372 LEU A O 1
ATOM 2729 N N . ARG A 1 373 ? 3.321 12.984 -5.360 1.00 98.81 373 ARG A N 1
ATOM 2730 C CA . ARG A 1 373 ? 3.239 13.376 -3.941 1.00 98.81 373 ARG A CA 1
ATOM 2731 C C . ARG A 1 373 ? 1.930 14.088 -3.610 1.00 98.81 373 ARG A C 1
ATOM 2733 O O . ARG A 1 373 ? 1.329 13.793 -2.582 1.00 98.81 373 ARG A O 1
ATOM 2740 N N . GLY A 1 374 ? 1.452 14.975 -4.485 1.00 98.69 374 GLY A N 1
ATOM 2741 C CA . GLY A 1 374 ? 0.148 15.624 -4.326 1.00 98.69 374 GLY A CA 1
ATOM 2742 C C . GLY A 1 374 ? -1.017 14.625 -4.357 1.00 98.69 374 GLY A C 1
ATOM 2743 O O . GLY A 1 374 ? -1.905 14.688 -3.505 1.00 98.69 374 GLY A O 1
ATOM 2744 N N . LEU A 1 375 ? -1.000 13.660 -5.290 1.00 98.75 375 LEU A N 1
ATOM 2745 C CA . LEU A 1 375 ? -2.008 12.589 -5.335 1.00 98.75 375 LEU A CA 1
ATOM 2746 C C . LEU A 1 375 ? -2.011 11.755 -4.047 1.00 98.75 375 LEU A C 1
ATOM 2748 O O . LEU A 1 375 ? -3.073 11.541 -3.461 1.00 98.75 375 LEU A O 1
ATOM 2752 N N . ASN A 1 376 ? -0.827 11.337 -3.598 1.00 98.81 376 ASN A N 1
ATOM 2753 C CA . ASN A 1 376 ? -0.644 10.527 -2.399 1.00 98.81 376 ASN A CA 1
ATOM 2754 C C . ASN A 1 376 ? -1.067 11.268 -1.123 1.00 98.81 376 ASN A C 1
ATOM 2756 O O . ASN A 1 376 ? -1.844 10.737 -0.335 1.00 98.81 376 ASN A O 1
ATOM 2760 N N . ALA A 1 377 ? -0.689 12.539 -0.964 1.00 98.88 377 ALA A N 1
ATOM 2761 C CA . ALA A 1 377 ? -1.119 13.350 0.173 1.00 98.88 377 ALA A CA 1
ATOM 2762 C C . ALA A 1 377 ? -2.650 13.519 0.230 1.00 98.88 377 ALA A C 1
ATOM 2764 O O . ALA A 1 377 ? -3.248 13.445 1.307 1.00 98.88 377 ALA A O 1
ATOM 2765 N N . ALA A 1 378 ? -3.306 13.711 -0.922 1.00 98.81 378 ALA A N 1
ATOM 2766 C CA . ALA A 1 378 ? -4.766 13.775 -0.998 1.00 98.81 378 ALA A CA 1
ATOM 2767 C C . ALA A 1 378 ? -5.425 12.424 -0.659 1.00 98.81 378 ALA A C 1
ATOM 2769 O O . ALA A 1 378 ? -6.471 12.390 -0.005 1.00 98.81 378 ALA A O 1
ATOM 2770 N N . PHE A 1 379 ? -4.814 11.314 -1.077 1.00 98.81 379 PHE A N 1
ATOM 2771 C CA . PHE A 1 379 ? -5.268 9.962 -0.760 1.00 98.81 379 PHE A CA 1
ATOM 2772 C C . PHE A 1 379 ? -5.147 9.647 0.741 1.00 98.81 379 PHE A C 1
ATOM 2774 O O . PHE A 1 379 ? -6.138 9.247 1.357 1.00 98.81 379 PHE A O 1
ATOM 2781 N N . ASN A 1 380 ? -4.000 9.938 1.357 1.00 98.88 380 ASN A N 1
ATOM 2782 C CA . ASN A 1 380 ? -3.775 9.767 2.795 1.00 98.88 380 ASN A CA 1
ATOM 2783 C C . ASN A 1 380 ? -4.758 10.613 3.622 1.00 98.88 380 ASN A C 1
ATOM 2785 O O . ASN A 1 380 ? -5.379 10.126 4.571 1.00 98.88 380 ASN A O 1
ATOM 2789 N N . ALA A 1 381 ? -5.018 11.861 3.210 1.00 98.88 381 ALA A N 1
ATOM 2790 C CA . ALA A 1 381 ? -6.048 12.692 3.836 1.00 98.88 381 ALA A CA 1
ATOM 2791 C C . ALA A 1 381 ? -7.452 12.059 3.744 1.00 98.88 381 ALA A C 1
ATOM 2793 O O . ALA A 1 381 ? -8.225 12.136 4.702 1.00 98.88 381 ALA A O 1
ATOM 2794 N N . ALA A 1 382 ? -7.790 11.401 2.630 1.00 98.88 382 ALA A N 1
ATOM 2795 C CA . ALA A 1 382 ? -9.068 10.708 2.475 1.00 98.88 382 ALA A CA 1
ATOM 2796 C C . ALA A 1 382 ? -9.187 9.479 3.398 1.00 98.88 382 ALA A C 1
ATOM 2798 O O . ALA A 1 382 ? -10.253 9.270 3.988 1.00 98.88 382 ALA A O 1
ATOM 2799 N N . ILE A 1 383 ? -8.113 8.699 3.587 1.00 98.81 383 ILE A N 1
ATOM 2800 C CA . ILE A 1 383 ? -8.089 7.604 4.576 1.00 98.81 383 ILE A CA 1
ATOM 2801 C C . ILE A 1 383 ? -8.239 8.161 5.997 1.00 98.81 383 ILE A C 1
ATOM 2803 O O . ILE A 1 383 ? -9.068 7.661 6.766 1.00 98.81 383 ILE A O 1
ATOM 2807 N N . ALA A 1 384 ? -7.507 9.226 6.339 1.00 98.88 384 ALA A N 1
ATOM 2808 C CA . ALA A 1 384 ? -7.609 9.880 7.642 1.00 98.88 384 ALA A CA 1
ATOM 2809 C C . ALA A 1 384 ? -9.048 10.336 7.936 1.00 98.88 384 ALA A C 1
ATOM 2811 O O . ALA A 1 384 ? -9.591 10.043 9.003 1.00 98.88 384 ALA A O 1
ATOM 2812 N N . ILE A 1 385 ? -9.700 10.992 6.968 1.00 98.94 385 ILE A N 1
ATOM 2813 C CA . ILE A 1 385 ? -11.104 11.416 7.076 1.00 98.94 385 ILE A CA 1
ATOM 2814 C C . ILE A 1 385 ? -12.023 10.209 7.285 1.00 98.94 385 ILE A C 1
ATOM 2816 O O . ILE A 1 385 ? -12.883 10.264 8.160 1.00 98.94 385 ILE A O 1
ATOM 2820 N N . LYS A 1 386 ? -11.827 9.101 6.555 1.00 98.81 386 LYS A N 1
ATOM 2821 C CA . LYS A 1 386 ? -12.632 7.878 6.717 1.00 98.81 386 LYS A CA 1
ATOM 2822 C C . LYS A 1 386 ? -12.540 7.307 8.138 1.00 98.81 386 LYS A C 1
ATOM 2824 O O . LYS A 1 386 ? -13.557 6.880 8.686 1.00 98.81 386 LYS A O 1
ATOM 2829 N N . ARG A 1 387 ? -11.348 7.320 8.746 1.00 98.81 387 ARG A N 1
ATOM 2830 C CA . ARG A 1 387 ? -11.131 6.878 10.137 1.00 98.81 387 ARG A CA 1
ATOM 2831 C C . ARG A 1 387 ? -11.762 7.837 11.150 1.00 98.81 387 ARG A C 1
ATOM 2833 O O . ARG A 1 387 ? -12.411 7.376 12.086 1.00 98.81 387 ARG A O 1
ATOM 2840 N N . ILE A 1 388 ? -11.640 9.149 10.937 1.00 98.88 388 ILE A N 1
ATOM 2841 C CA . ILE A 1 388 ? -12.291 10.163 11.784 1.00 98.88 388 ILE A CA 1
ATOM 2842 C C . ILE A 1 388 ? -13.819 10.055 11.698 1.00 98.88 388 ILE A C 1
ATOM 2844 O O . ILE A 1 388 ? -14.489 10.157 12.720 1.00 98.88 388 ILE A O 1
ATOM 2848 N N . ASP A 1 389 ? -14.375 9.806 10.512 1.00 98.88 389 ASP A N 1
ATOM 2849 C CA . ASP A 1 389 ? -15.819 9.632 10.320 1.00 98.88 389 ASP A CA 1
ATOM 2850 C C . ASP A 1 389 ? -16.358 8.401 11.050 1.00 98.88 389 ASP A C 1
ATOM 2852 O O . ASP A 1 389 ? -17.418 8.473 11.674 1.00 98.88 389 ASP A O 1
ATOM 2856 N N . ALA A 1 390 ? -15.613 7.291 11.036 1.00 98.75 390 ALA A N 1
ATOM 2857 C CA . ALA A 1 390 ? -15.958 6.119 11.836 1.00 98.75 390 ALA A CA 1
ATOM 2858 C C . ALA A 1 390 ? -15.948 6.444 13.336 1.00 98.75 390 ALA A C 1
ATOM 2860 O O . ALA A 1 390 ? -16.882 6.086 14.051 1.00 98.75 390 ALA A O 1
ATOM 2861 N N . GLU A 1 391 ? -14.938 7.174 13.806 1.00 98.50 391 GLU A N 1
ATOM 2862 C CA . GLU A 1 391 ? -14.834 7.552 15.214 1.00 98.50 391 GLU A CA 1
ATOM 2863 C C . GLU A 1 391 ? -15.954 8.504 15.662 1.00 98.50 391 GLU A C 1
ATOM 2865 O O . GLU A 1 391 ? -16.593 8.290 16.694 1.00 98.50 391 GLU A O 1
ATOM 2870 N N . LEU A 1 392 ? -16.264 9.520 14.854 1.00 98.69 392 LEU A N 1
ATOM 2871 C CA . LEU A 1 392 ? -17.370 10.446 15.110 1.00 98.69 392 LEU A CA 1
ATOM 2872 C C . LEU A 1 392 ? -18.736 9.740 15.129 1.00 98.69 392 LEU A C 1
ATOM 2874 O O . LEU A 1 392 ? -19.659 10.236 15.774 1.00 98.69 392 LEU A O 1
ATOM 2878 N N . ALA A 1 393 ? -18.874 8.589 14.463 1.00 98.50 393 ALA A N 1
ATOM 2879 C CA . ALA A 1 393 ? -20.067 7.749 14.546 1.00 98.50 393 ALA A CA 1
ATOM 2880 C C . ALA A 1 393 ? -20.088 6.858 15.804 1.00 98.50 393 ALA A C 1
ATOM 2882 O O . ALA A 1 393 ? -21.163 6.610 16.356 1.00 98.50 393 ALA A O 1
ATOM 2883 N N . ILE A 1 394 ? -18.922 6.395 16.274 1.00 98.44 394 ILE A N 1
ATOM 2884 C CA . ILE A 1 394 ? -18.773 5.541 17.466 1.00 98.44 394 ILE A CA 1
ATOM 2885 C C . ILE A 1 394 ? -19.058 6.318 18.750 1.00 98.44 394 ILE A C 1
ATOM 2887 O O . ILE A 1 394 ? -19.805 5.825 19.601 1.00 98.44 394 ILE A O 1
ATOM 2891 N N . ILE A 1 395 ? -18.488 7.518 18.899 1.00 97.44 395 ILE A N 1
ATOM 2892 C CA . ILE A 1 395 ? -18.561 8.293 20.148 1.00 97.44 395 ILE A CA 1
ATOM 2893 C C . ILE A 1 395 ? -20.006 8.452 20.664 1.00 97.44 395 ILE A C 1
ATOM 2895 O O . ILE A 1 395 ? -20.246 8.091 21.815 1.00 97.44 395 ILE A O 1
ATOM 2899 N N . PRO A 1 396 ? -20.998 8.902 19.867 1.00 97.06 396 PRO A N 1
ATOM 2900 C CA . PRO A 1 396 ? -22.348 9.150 20.376 1.00 97.06 396 PRO A CA 1
ATOM 2901 C C . PRO A 1 396 ? -23.100 7.897 20.842 1.00 97.06 396 PRO A C 1
ATOM 2903 O O . PRO A 1 396 ? -24.057 8.020 21.601 1.00 97.06 396 PRO A O 1
ATOM 2906 N N . GLN A 1 397 ? -22.720 6.708 20.360 1.00 97.38 397 GLN A N 1
ATOM 2907 C CA . GLN A 1 397 ? -23.392 5.449 20.705 1.00 97.38 397 GLN A CA 1
ATOM 2908 C C . GLN A 1 397 ? -22.706 4.717 21.857 1.00 97.38 397 GLN A C 1
ATOM 2910 O O . GLN A 1 397 ? -23.369 4.108 22.694 1.00 97.38 397 GLN A O 1
ATOM 2915 N N . PHE A 1 398 ? -21.375 4.758 21.888 1.00 97.31 398 PHE A N 1
ATOM 2916 C CA . PHE A 1 398 ? -20.579 3.985 22.836 1.00 97.31 398 PHE A CA 1
ATOM 2917 C C . PHE A 1 398 ? -20.016 4.831 23.974 1.00 97.31 398 PHE A C 1
ATOM 2919 O O . PHE A 1 398 ? -19.586 4.268 24.984 1.00 97.31 398 PHE A O 1
ATOM 2926 N N . HIS A 1 399 ? -20.012 6.160 23.848 1.00 95.50 399 HIS A N 1
ATOM 2927 C CA . HIS A 1 399 ? -19.344 7.068 24.781 1.00 95.50 399 HIS A CA 1
ATOM 2928 C C . HIS A 1 399 ? -17.920 6.576 25.092 1.00 95.50 399 HIS A C 1
ATOM 2930 O O . HIS A 1 399 ? -17.310 5.861 24.304 1.00 95.50 399 HIS A O 1
ATOM 2936 N N . ASN A 1 400 ? -17.375 6.849 26.271 1.00 93.69 400 ASN A N 1
ATOM 2937 C CA . ASN A 1 400 ? -16.058 6.337 26.666 1.00 93.69 400 ASN A CA 1
ATOM 2938 C C . ASN A 1 400 ? -16.002 4.816 26.984 1.00 93.69 400 ASN A C 1
ATOM 2940 O O . ASN A 1 400 ? -15.013 4.362 27.558 1.00 93.69 400 ASN A O 1
ATOM 2944 N N . THR A 1 401 ? -17.011 3.999 26.640 1.00 95.62 401 THR A N 1
ATOM 2945 C CA . THR A 1 401 ? -16.989 2.548 26.951 1.00 95.62 401 THR A CA 1
ATOM 2946 C C . THR A 1 401 ? -16.106 1.725 26.010 1.00 95.62 401 THR A C 1
ATOM 2948 O O . THR A 1 401 ? -15.697 0.625 26.369 1.00 95.62 401 THR A O 1
ATOM 2951 N N . GLN A 1 402 ? -15.775 2.262 24.831 1.00 95.12 402 GLN A N 1
ATOM 2952 C CA . GLN A 1 402 ? -14.957 1.605 23.800 1.00 95.12 402 GLN A CA 1
ATOM 2953 C C . GLN A 1 402 ? -13.684 2.402 23.494 1.00 95.12 402 GLN A C 1
ATOM 2955 O O . GLN A 1 402 ? -13.219 2.468 22.357 1.00 95.12 402 GLN A O 1
ATOM 2960 N N . ILE A 1 403 ? -13.118 3.024 24.533 1.00 95.06 403 ILE A N 1
ATOM 2961 C CA . ILE A 1 403 ? -12.040 4.011 24.412 1.00 95.06 403 ILE A CA 1
ATOM 2962 C C . ILE A 1 403 ? -10.802 3.486 23.670 1.00 95.06 403 ILE A C 1
ATOM 2964 O O . ILE A 1 403 ? -10.166 4.237 22.945 1.00 95.06 403 ILE A O 1
ATOM 2968 N N . ALA A 1 404 ? -10.470 2.198 23.791 1.00 96.06 404 ALA A N 1
ATOM 2969 C CA . ALA A 1 404 ? -9.308 1.629 23.109 1.00 96.06 404 ALA A CA 1
ATOM 2970 C C . ALA A 1 404 ? -9.452 1.676 21.577 1.00 96.06 404 ALA A C 1
ATOM 2972 O O . ALA A 1 404 ? -8.541 2.120 20.885 1.00 96.06 404 ALA A O 1
ATOM 2973 N N . ILE A 1 405 ? -10.616 1.276 21.049 1.00 96.62 405 ILE A N 1
ATOM 2974 C CA . ILE A 1 405 ? -10.903 1.333 19.606 1.00 96.62 405 ILE A CA 1
ATOM 2975 C C . ILE A 1 405 ? -10.945 2.785 19.137 1.00 96.62 405 ILE A C 1
ATOM 2977 O O . ILE A 1 405 ? -10.396 3.106 18.085 1.00 96.62 405 ILE A O 1
ATOM 2981 N N . GLN A 1 406 ? -11.540 3.654 19.954 1.00 97.50 406 GLN A N 1
ATOM 2982 C CA . GLN A 1 406 ? -11.634 5.080 19.677 1.00 97.50 406 GLN A CA 1
ATOM 2983 C C . GLN A 1 406 ? -10.262 5.722 19.511 1.00 97.50 406 GLN A C 1
ATOM 2985 O O . GLN A 1 406 ? -9.929 6.263 18.460 1.00 97.50 406 GLN A O 1
ATOM 2990 N N . LEU A 1 407 ? -9.410 5.586 20.527 1.00 97.75 407 LEU A N 1
ATOM 2991 C CA . LEU A 1 407 ? -8.060 6.134 20.500 1.00 97.75 407 LEU A CA 1
ATOM 2992 C C . LEU A 1 407 ? -7.219 5.525 19.376 1.00 97.75 407 LEU A C 1
ATOM 2994 O O . LEU A 1 407 ? -6.448 6.249 18.749 1.00 97.75 407 LEU A O 1
ATOM 2998 N N . GLN A 1 408 ? -7.405 4.241 19.060 1.00 98.19 408 GLN A N 1
ATOM 2999 C CA . GLN A 1 408 ? -6.681 3.603 17.965 1.00 98.19 408 GLN A CA 1
ATOM 3000 C C . GLN A 1 408 ? -7.114 4.119 16.584 1.00 98.19 408 GLN A C 1
ATOM 3002 O O . GLN A 1 408 ? -6.249 4.342 15.740 1.00 98.19 408 GLN A O 1
ATOM 3007 N N . LEU A 1 409 ? -8.405 4.389 16.347 1.00 98.62 409 LEU A N 1
ATOM 3008 C CA . LEU A 1 409 ? -8.861 5.049 15.114 1.00 98.62 409 LEU A CA 1
ATOM 3009 C C . LEU A 1 409 ? -8.251 6.446 14.967 1.00 98.62 409 LEU A C 1
ATOM 3011 O O . LEU A 1 409 ? -7.818 6.811 13.875 1.00 98.62 409 LEU A O 1
ATOM 3015 N N . ILE A 1 410 ? -8.163 7.207 16.060 1.00 98.75 410 ILE A N 1
ATOM 3016 C CA . ILE A 1 410 ? -7.559 8.547 16.055 1.00 98.75 410 ILE A CA 1
ATOM 3017 C C . ILE A 1 410 ? -6.042 8.462 15.841 1.00 98.75 410 ILE A C 1
ATOM 3019 O O . ILE A 1 410 ? -5.486 9.272 15.096 1.00 98.75 410 ILE A O 1
ATOM 3023 N N . ARG A 1 411 ? -5.362 7.484 16.457 1.00 98.75 411 ARG A N 1
ATOM 3024 C CA . ARG A 1 411 ? -3.938 7.185 16.221 1.00 98.75 411 ARG A CA 1
ATOM 3025 C C . ARG A 1 411 ? -3.682 6.916 14.758 1.00 98.75 411 ARG A C 1
ATOM 3027 O O . ARG A 1 411 ? -2.862 7.591 14.148 1.00 98.75 411 ARG A O 1
ATOM 3034 N N . LEU A 1 412 ? -4.415 5.967 14.202 1.00 98.75 412 LEU A N 1
ATOM 3035 C CA . LEU A 1 412 ? -4.282 5.565 12.818 1.00 98.75 412 LEU A CA 1
ATOM 3036 C C . LEU A 1 412 ? -4.671 6.692 11.860 1.00 98.75 412 LEU A C 1
ATOM 3038 O O . LEU A 1 412 ? -3.998 6.863 10.856 1.00 98.75 412 LEU A O 1
ATOM 3042 N N . ALA A 1 413 ? -5.677 7.518 12.155 1.00 98.88 413 ALA A N 1
ATOM 3043 C CA . ALA A 1 413 ? -5.927 8.721 11.361 1.00 98.88 413 ALA A CA 1
ATOM 3044 C C . ALA A 1 413 ? -4.704 9.652 11.359 1.00 98.88 413 ALA A C 1
ATOM 3046 O O . ALA A 1 413 ? -4.333 10.166 10.312 1.00 98.88 413 ALA A O 1
ATOM 3047 N N . ASN A 1 414 ? -4.049 9.835 12.510 1.00 98.88 414 ASN A N 1
ATOM 3048 C CA . ASN A 1 414 ? -2.871 10.694 12.617 1.00 98.88 414 ASN A CA 1
ATOM 3049 C C . ASN A 1 414 ? -1.628 10.118 11.919 1.00 98.88 414 ASN A C 1
ATOM 3051 O O . ASN A 1 414 ? -0.794 10.898 11.474 1.00 98.88 414 ASN A O 1
ATOM 3055 N N . VAL A 1 415 ? -1.515 8.790 11.794 1.00 98.69 415 VAL A N 1
ATOM 3056 C CA . VAL A 1 415 ? -0.474 8.145 10.971 1.00 98.69 415 VAL A CA 1
ATOM 3057 C C . VAL A 1 415 ? -0.599 8.608 9.518 1.00 98.69 415 VAL A C 1
ATOM 3059 O O . VAL A 1 415 ? 0.342 9.195 8.999 1.00 98.69 415 VAL A O 1
ATOM 3062 N N . GLU A 1 416 ? -1.791 8.499 8.928 1.00 98.81 416 GLU A N 1
ATOM 3063 C CA . GLU A 1 416 ? -2.046 8.928 7.541 1.00 98.81 416 GLU A CA 1
ATOM 3064 C C . GLU A 1 416 ? -1.793 10.435 7.345 1.00 98.81 416 GLU A C 1
ATOM 3066 O O . GLU A 1 416 ? -1.246 10.876 6.336 1.00 98.81 416 GLU A O 1
ATOM 3071 N N . VAL A 1 417 ? -2.166 11.266 8.330 1.00 98.88 417 VAL A N 1
ATOM 3072 C CA . VAL A 1 417 ? -1.851 12.705 8.287 1.00 98.88 417 VAL A CA 1
ATOM 3073 C C . VAL A 1 417 ? -0.342 12.937 8.358 1.00 98.88 417 VAL A C 1
ATOM 3075 O O . VAL A 1 417 ? 0.173 13.804 7.654 1.00 98.88 417 VAL A O 1
ATOM 3078 N N . GLY A 1 418 ? 0.375 12.171 9.180 1.00 98.75 418 GLY A N 1
ATOM 3079 C CA . GLY A 1 418 ? 1.833 12.194 9.254 1.00 98.75 418 GLY A CA 1
ATOM 3080 C C . GLY A 1 418 ? 2.488 11.811 7.928 1.00 98.75 418 GLY A C 1
ATOM 3081 O O . GLY A 1 418 ? 3.446 12.465 7.514 1.00 98.75 418 GLY A O 1
ATOM 3082 N N . ASP A 1 419 ? 1.936 10.824 7.228 1.00 98.50 419 ASP A N 1
ATOM 3083 C CA . ASP A 1 419 ? 2.386 10.424 5.898 1.00 98.50 419 ASP A CA 1
ATOM 3084 C C . ASP A 1 419 ? 2.155 11.537 4.867 1.00 98.50 419 ASP A C 1
ATOM 3086 O O . ASP A 1 419 ? 3.096 11.942 4.184 1.00 98.50 419 ASP A O 1
ATOM 3090 N N . ALA A 1 420 ? 0.960 12.143 4.842 1.00 98.81 420 ALA A N 1
ATOM 3091 C CA . ALA A 1 420 ? 0.669 13.309 4.001 1.00 98.81 420 ALA A CA 1
ATOM 3092 C C . ALA A 1 420 ? 1.605 14.503 4.290 1.00 98.81 420 ALA A C 1
ATOM 3094 O O . ALA A 1 420 ? 2.073 15.176 3.372 1.00 98.81 420 ALA A O 1
ATOM 3095 N N . ILE A 1 421 ? 1.912 14.773 5.564 1.00 98.88 421 ILE A N 1
ATOM 3096 C CA . ILE A 1 421 ? 2.879 15.810 5.956 1.00 98.88 421 ILE A CA 1
ATOM 3097 C C . ILE A 1 421 ? 4.270 15.461 5.430 1.00 98.88 421 ILE A C 1
ATOM 3099 O O . ILE A 1 421 ? 4.921 16.327 4.841 1.00 98.88 421 ILE A O 1
ATOM 3103 N N . ARG A 1 422 ? 4.725 14.217 5.628 1.00 98.19 422 ARG A N 1
ATOM 3104 C CA . ARG A 1 422 ? 6.053 13.759 5.207 1.00 98.19 422 ARG A CA 1
ATOM 3105 C C . ARG A 1 422 ? 6.232 13.968 3.708 1.00 98.19 422 ARG A C 1
ATOM 3107 O O . ARG A 1 422 ? 7.135 14.713 3.327 1.00 98.19 422 ARG A O 1
ATOM 3114 N N . VAL A 1 423 ? 5.332 13.427 2.883 1.00 97.81 423 VAL A N 1
ATOM 3115 C CA . VAL A 1 423 ? 5.479 13.486 1.419 1.00 97.81 423 VAL A CA 1
ATOM 3116 C C . VAL A 1 423 ? 5.485 14.907 0.868 1.00 97.81 423 VAL A C 1
ATOM 3118 O O . VAL A 1 423 ? 6.234 15.176 -0.070 1.00 97.81 423 VAL A O 1
ATOM 3121 N N . LEU A 1 424 ? 4.710 15.827 1.455 1.00 98.62 424 LEU A N 1
ATOM 3122 C CA . LEU A 1 424 ? 4.717 17.234 1.051 1.00 98.62 424 LEU A CA 1
ATOM 3123 C C . LEU A 1 424 ? 5.967 17.968 1.557 1.00 98.62 424 LEU A C 1
ATOM 3125 O O . LEU A 1 424 ? 6.538 18.783 0.839 1.00 98.62 424 LEU A O 1
ATOM 3129 N N . SER A 1 425 ? 6.412 17.685 2.784 1.00 98.19 425 SER A N 1
ATOM 3130 C CA . SER A 1 425 ? 7.529 18.397 3.421 1.00 98.19 425 SER A CA 1
ATOM 3131 C C . SER A 1 425 ? 8.913 18.025 2.884 1.00 98.19 425 SER A C 1
ATOM 3133 O O . SER A 1 425 ? 9.841 18.827 2.993 1.00 98.19 425 SER A O 1
ATOM 3135 N N . GLU A 1 426 ? 9.057 16.840 2.288 1.00 96.06 426 GLU A N 1
ATOM 3136 C CA . GLU A 1 426 ? 10.297 16.399 1.638 1.00 96.06 426 GLU A CA 1
ATOM 3137 C C . GLU A 1 426 ? 10.641 17.234 0.396 1.00 96.06 426 GLU A C 1
ATOM 3139 O O . GLU A 1 426 ? 11.811 17.327 0.024 1.00 96.06 426 GLU A O 1
ATOM 3144 N N . VAL A 1 427 ? 9.647 17.893 -0.213 1.00 96.75 427 VAL A N 1
ATOM 3145 C CA . VAL A 1 427 ? 9.844 18.763 -1.375 1.00 96.75 427 VAL A CA 1
ATOM 3146 C C . VAL A 1 427 ? 9.623 20.227 -0.984 1.00 96.75 427 VAL A C 1
ATOM 3148 O O . VAL A 1 427 ? 8.502 20.629 -0.664 1.00 96.75 427 VAL A O 1
ATOM 3151 N N . PRO A 1 428 ? 10.657 21.086 -1.061 1.00 94.94 428 PRO A N 1
ATOM 3152 C CA . PRO A 1 428 ? 10.524 22.490 -0.697 1.00 94.94 428 PRO A CA 1
ATOM 3153 C C . PRO A 1 428 ? 9.395 23.206 -1.453 1.00 94.94 428 PRO A C 1
ATOM 3155 O O . PRO A 1 428 ? 9.377 23.276 -2.687 1.00 94.94 428 PRO A O 1
ATOM 3158 N N . GLY A 1 429 ? 8.465 23.777 -0.686 1.00 94.50 429 GLY A N 1
ATOM 3159 C CA . GLY A 1 429 ? 7.380 24.619 -1.190 1.00 94.50 429 GLY A CA 1
ATOM 3160 C C . GLY A 1 429 ? 6.220 23.884 -1.867 1.00 94.50 429 GLY A C 1
ATOM 3161 O O . GLY A 1 429 ? 5.348 24.565 -2.397 1.00 94.50 429 GLY A O 1
ATOM 3162 N N . LEU A 1 430 ? 6.184 22.547 -1.858 1.00 98.00 430 LEU A N 1
ATOM 3163 C CA . LEU A 1 430 ? 5.064 21.783 -2.410 1.00 98.00 430 LEU A CA 1
ATOM 3164 C C . LEU A 1 430 ? 3.807 21.954 -1.539 1.00 98.00 430 LEU A C 1
ATOM 3166 O O . LEU A 1 430 ? 3.839 21.671 -0.342 1.00 98.00 430 LEU A O 1
ATOM 3170 N N . ASP A 1 431 ? 2.720 22.446 -2.144 1.00 97.62 431 ASP A N 1
ATOM 3171 C CA . ASP A 1 431 ? 1.384 22.584 -1.539 1.00 97.62 431 ASP A CA 1
ATOM 3172 C C . ASP A 1 431 ? 1.397 23.128 -0.093 1.00 97.62 431 ASP A C 1
ATOM 3174 O O . ASP A 1 431 ? 0.777 22.584 0.823 1.00 97.62 431 ASP A O 1
ATOM 3178 N N . ALA A 1 432 ? 2.121 24.232 0.129 1.00 96.88 432 ALA A N 1
ATOM 3179 C CA . ALA A 1 432 ? 2.404 24.763 1.468 1.00 96.88 432 ALA A CA 1
ATOM 3180 C C . ALA A 1 432 ? 1.150 25.064 2.320 1.00 96.88 432 ALA A C 1
ATOM 3182 O O . ALA A 1 432 ? 1.188 24.934 3.546 1.00 96.88 432 ALA A O 1
ATOM 3183 N N . SER A 1 433 ? 0.033 25.454 1.694 1.00 97.25 433 SER A N 1
ATOM 3184 C CA . SER A 1 433 ? -1.252 25.631 2.384 1.00 97.25 433 SER A CA 1
ATOM 3185 C C . SER A 1 433 ? -1.791 24.302 2.914 1.00 97.25 433 SER A C 1
ATOM 3187 O O . SER A 1 433 ? -2.152 24.218 4.088 1.00 97.25 433 SER A O 1
ATOM 3189 N N . SER A 1 434 ? -1.788 23.261 2.080 1.00 98.69 434 SER A N 1
ATOM 3190 C CA . SER A 1 434 ? -2.200 21.902 2.434 1.00 98.69 434 SER A CA 1
ATOM 3191 C C . SER A 1 434 ? -1.329 21.339 3.551 1.00 98.69 434 SER A C 1
ATOM 3193 O O . SER A 1 434 ? -1.858 20.852 4.548 1.00 98.69 434 SER A O 1
ATOM 3195 N N . LEU A 1 435 ? -0.006 21.508 3.447 1.00 98.69 435 LEU A N 1
ATOM 3196 C CA . LEU A 1 435 ? 0.944 21.119 4.490 1.00 98.69 435 LEU A CA 1
ATOM 3197 C C . LEU A 1 435 ? 0.610 21.783 5.836 1.00 98.69 435 LEU A C 1
ATOM 3199 O O . LEU A 1 435 ? 0.553 21.103 6.862 1.00 98.69 435 LEU A O 1
ATOM 3203 N N . SER A 1 436 ? 0.331 23.090 5.844 1.00 98.56 436 SER A N 1
ATOM 3204 C CA . SER A 1 436 ? -0.056 23.800 7.069 1.00 98.56 436 SER A CA 1
ATOM 3205 C C . SER A 1 436 ? -1.373 23.281 7.655 1.00 98.56 436 SER A C 1
ATOM 3207 O O . SER A 1 436 ? -1.470 23.077 8.869 1.00 98.56 436 SER A O 1
ATOM 3209 N N . SER A 1 437 ? -2.382 23.024 6.816 1.00 98.88 437 SER A N 1
ATOM 3210 C CA . SER A 1 437 ? -3.655 22.441 7.253 1.00 98.88 437 SER A CA 1
ATOM 3211 C C . SER A 1 437 ? -3.470 21.047 7.855 1.00 98.88 437 SER A C 1
ATOM 3213 O O . SER A 1 437 ? -4.043 20.760 8.907 1.00 98.88 437 SER A O 1
ATOM 3215 N N . PHE A 1 438 ? -2.641 20.198 7.246 1.00 98.88 438 PHE A N 1
ATOM 3216 C CA . PHE A 1 438 ? -2.358 18.854 7.751 1.00 98.88 438 PHE A CA 1
ATOM 3217 C C . PHE A 1 438 ? -1.587 18.884 9.075 1.00 98.88 438 PHE A C 1
ATOM 3219 O O . PHE A 1 438 ? -1.954 18.169 10.004 1.00 98.88 438 PHE A O 1
ATOM 3226 N N . GLN A 1 439 ? -0.602 19.772 9.237 1.00 98.88 439 GLN A N 1
ATOM 3227 C CA . GLN A 1 439 ? 0.110 19.957 10.513 1.00 98.88 439 GLN A CA 1
ATOM 3228 C C . GLN A 1 439 ? -0.828 20.392 11.652 1.00 98.88 439 GLN A C 1
ATOM 3230 O O . GLN A 1 439 ? -0.742 19.889 12.779 1.00 98.88 439 GLN A O 1
ATOM 3235 N N . GLN A 1 440 ? -1.765 21.298 11.363 1.00 98.88 440 GLN A N 1
ATOM 3236 C CA . GLN A 1 440 ? -2.786 21.710 12.328 1.00 98.88 440 GLN A CA 1
ATOM 3237 C C . GLN A 1 440 ? -3.755 20.563 12.652 1.00 98.88 440 GLN A C 1
ATOM 3239 O O . GLN A 1 440 ? -4.060 20.336 13.824 1.00 98.88 440 GLN A O 1
ATOM 3244 N N . ALA A 1 441 ? -4.192 19.798 11.645 1.00 98.94 441 ALA A N 1
ATOM 3245 C CA . ALA A 1 441 ? -5.025 18.615 11.853 1.00 98.94 441 ALA A CA 1
ATOM 3246 C C . ALA A 1 441 ? -4.315 17.565 12.721 1.00 98.94 441 ALA A C 1
ATOM 3248 O O . ALA A 1 441 ? -4.916 17.053 13.662 1.00 98.94 441 ALA A O 1
ATOM 3249 N N . SER A 1 442 ? -3.027 17.307 12.478 1.00 98.88 442 SER A N 1
ATOM 3250 C CA . SER A 1 442 ? -2.227 16.377 13.280 1.00 98.88 442 SER A CA 1
ATOM 3251 C C . SER A 1 442 ? -2.134 16.814 14.744 1.00 98.88 442 SER A C 1
ATOM 3253 O O . SER A 1 442 ? -2.337 16.013 15.655 1.00 98.88 442 SER A O 1
ATOM 3255 N N . THR A 1 443 ? -1.944 18.114 14.991 1.00 98.81 443 THR A N 1
ATOM 3256 C CA . THR A 1 443 ? -1.953 18.676 16.354 1.00 98.81 443 THR A CA 1
ATOM 3257 C C . THR A 1 443 ? -3.290 18.423 17.059 1.00 98.81 443 THR A C 1
ATOM 3259 O O . THR A 1 443 ? -3.322 18.038 18.230 1.00 98.81 443 THR A O 1
ATOM 3262 N N . LEU A 1 444 ? -4.409 18.595 16.350 1.00 98.88 444 LEU A N 1
ATOM 3263 C CA . LEU A 1 444 ? -5.743 18.316 16.885 1.00 98.88 444 LEU A CA 1
ATOM 3264 C C . LEU A 1 444 ? -5.977 16.824 17.137 1.00 98.88 444 LEU A C 1
ATOM 3266 O O . LEU A 1 444 ? -6.606 16.492 18.137 1.00 98.88 444 LEU A O 1
ATOM 3270 N N . LEU A 1 445 ? -5.463 15.932 16.287 1.00 98.81 445 LEU A N 1
ATOM 3271 C CA . LEU A 1 445 ? -5.568 14.484 16.488 1.00 98.81 445 LEU A CA 1
ATOM 3272 C C . LEU A 1 445 ? -4.747 14.018 17.697 1.00 98.81 445 LEU A C 1
ATOM 3274 O O . LEU A 1 445 ? -5.252 13.251 18.512 1.00 98.81 445 LEU A O 1
ATOM 3278 N N . THR A 1 446 ? -3.538 14.549 17.886 1.00 98.62 446 THR A N 1
ATOM 3279 C CA . THR A 1 446 ? -2.730 14.319 19.098 1.00 98.62 446 THR A CA 1
ATOM 3280 C C . THR A 1 446 ? -3.453 14.807 20.360 1.00 98.62 446 THR A C 1
ATOM 3282 O O . THR A 1 446 ? -3.472 14.129 21.390 1.00 98.62 446 THR A O 1
ATOM 3285 N N . ASN A 1 447 ? -4.118 15.964 20.289 1.00 97.69 447 ASN A N 1
ATOM 3286 C CA . ASN A 1 447 ? -4.961 16.448 21.382 1.00 97.69 447 ASN A CA 1
ATOM 3287 C C . ASN A 1 447 ? -6.157 15.504 21.625 1.00 97.69 447 ASN A C 1
ATOM 3289 O O . ASN A 1 447 ? -6.383 15.067 22.749 1.00 97.69 447 ASN A O 1
ATOM 3293 N N . ALA A 1 448 ? -6.873 15.106 20.570 1.00 97.94 448 ALA A N 1
ATOM 3294 C CA . ALA A 1 448 ? -8.007 14.185 20.651 1.00 97.94 448 ALA A CA 1
ATOM 3295 C C . ALA A 1 448 ? -7.637 12.833 21.297 1.00 97.94 448 ALA A C 1
ATOM 3297 O O . ALA A 1 448 ? -8.446 12.278 22.040 1.00 97.94 448 ALA A O 1
ATOM 3298 N N . GLN A 1 449 ? -6.415 12.337 21.073 1.00 96.94 449 GLN A N 1
ATOM 3299 C CA . GLN A 1 449 ? -5.917 11.103 21.696 1.00 96.94 449 GLN A CA 1
ATOM 3300 C C . GLN A 1 449 ? -5.667 11.228 23.203 1.00 96.94 449 GLN A C 1
ATOM 3302 O O . GLN A 1 449 ? -5.786 10.246 23.928 1.00 96.94 449 GLN A O 1
ATOM 3307 N N . SER A 1 450 ? -5.312 12.419 23.688 1.00 94.75 450 SER A N 1
ATOM 3308 C CA . SER A 1 450 ? -4.926 12.628 25.091 1.00 94.75 450 SER A CA 1
ATOM 3309 C C . SER A 1 450 ? -6.060 13.159 25.974 1.00 94.75 450 SER A C 1
ATOM 3311 O O . SER A 1 450 ? -5.999 13.043 27.200 1.00 94.75 450 SER A O 1
ATOM 3313 N N . VAL A 1 451 ? -7.122 13.724 25.391 1.00 93.94 451 VAL A N 1
ATOM 3314 C CA . VAL A 1 451 ? -8.236 14.293 26.166 1.00 93.94 451 VAL A CA 1
ATOM 3315 C C . VAL A 1 451 ? -9.217 13.238 26.683 1.00 93.94 451 VAL A C 1
ATOM 3317 O O . VAL A 1 451 ? -9.755 12.399 25.956 1.00 93.94 451 VAL A O 1
ATOM 3320 N N . VAL A 1 452 ? -9.546 13.356 27.972 1.00 90.94 452 VAL A N 1
ATOM 3321 C CA . VAL A 1 452 ? -10.535 12.498 28.652 1.00 90.94 452 VAL A CA 1
ATOM 3322 C C . VAL A 1 452 ? -11.979 12.920 28.332 1.00 90.94 452 VAL A C 1
ATOM 3324 O O . VAL A 1 452 ? -12.888 12.092 28.305 1.00 90.94 452 VAL A O 1
ATOM 3327 N N . SER A 1 453 ? -12.196 14.213 28.072 1.00 95.44 453 SER A N 1
ATOM 3328 C CA . SER A 1 453 ? -13.513 14.788 27.767 1.00 95.44 453 SER A CA 1
ATOM 3329 C C . SER A 1 453 ? -13.997 14.378 26.373 1.00 95.44 453 SER A C 1
ATOM 3331 O O . SER A 1 453 ? -13.384 14.740 25.368 1.00 95.44 453 SER A O 1
ATOM 3333 N N . GLU A 1 454 ? -15.140 13.691 26.318 1.00 95.88 454 GLU A N 1
ATOM 3334 C CA . GLU A 1 454 ? -15.807 13.271 25.078 1.00 95.88 454 GLU A CA 1
ATOM 3335 C C . GLU A 1 454 ? -16.154 14.464 24.174 1.00 95.88 454 GLU A C 1
ATOM 3337 O O . GLU A 1 454 ? -15.866 14.458 22.976 1.00 95.88 454 GLU A O 1
ATOM 3342 N N . THR A 1 455 ? -16.698 15.538 24.754 1.00 97.06 455 THR A N 1
ATOM 3343 C CA . THR A 1 455 ? -17.027 16.772 24.026 1.00 97.06 455 THR A CA 1
ATOM 3344 C C . THR A 1 455 ? -15.783 17.413 23.418 1.00 97.06 455 THR A C 1
ATOM 3346 O O . THR A 1 455 ? -15.806 17.865 22.270 1.00 97.06 455 THR A O 1
ATOM 3349 N N . SER A 1 456 ? -14.678 17.438 24.168 1.00 97.56 456 SER A N 1
ATOM 3350 C CA . SER A 1 456 ? -13.409 17.996 23.691 1.00 97.56 456 SER A CA 1
ATOM 3351 C C . SER A 1 456 ? -12.818 17.139 22.573 1.00 97.56 456 SER A C 1
ATOM 3353 O O . SER A 1 456 ? -12.379 17.690 21.565 1.00 97.56 456 SER A O 1
ATOM 3355 N N . ARG A 1 457 ? -12.873 15.806 22.708 1.00 97.69 457 ARG A N 1
ATOM 3356 C CA . ARG A 1 457 ? -12.431 14.860 21.675 1.00 97.69 457 ARG A CA 1
ATOM 3357 C C . ARG A 1 457 ? -13.220 15.043 20.383 1.00 97.69 457 ARG A C 1
ATOM 3359 O O . ARG A 1 457 ? -12.630 15.260 19.332 1.00 97.69 457 ARG A O 1
ATOM 3366 N N . THR A 1 458 ? -14.547 15.057 20.476 1.00 98.38 458 THR A N 1
ATOM 3367 C CA . THR A 1 458 ? -15.454 15.251 19.332 1.00 98.38 458 THR A CA 1
ATOM 3368 C C . THR A 1 458 ? -15.198 16.583 18.624 1.00 98.38 458 THR A C 1
ATOM 3370 O O . THR A 1 458 ? -15.146 16.642 17.393 1.00 98.38 458 THR A O 1
ATOM 3373 N N . SER A 1 459 ? -14.981 17.655 19.394 1.00 98.56 459 SER A N 1
ATOM 3374 C CA . SER A 1 459 ? -14.667 18.982 18.849 1.00 98.56 459 SER A CA 1
ATOM 3375 C C . SER A 1 459 ? -13.329 18.984 18.103 1.00 98.56 459 SER A C 1
ATOM 3377 O O . SER A 1 459 ? -13.248 19.498 16.988 1.00 98.56 459 SER A O 1
ATOM 3379 N N . ALA A 1 460 ? -12.294 18.369 18.686 1.00 98.69 460 ALA A N 1
ATOM 3380 C CA . ALA A 1 460 ? -10.980 18.251 18.061 1.00 98.69 460 ALA A CA 1
ATOM 3381 C C . ALA A 1 460 ? -11.029 17.413 16.772 1.00 98.69 460 ALA A C 1
ATOM 3383 O O . ALA A 1 460 ? -10.471 17.829 15.760 1.00 98.69 460 ALA A O 1
ATOM 3384 N N . LEU A 1 461 ? -11.758 16.293 16.774 1.00 98.81 461 LEU A N 1
ATOM 3385 C CA . LEU A 1 461 ? -11.945 15.441 15.596 1.00 98.81 461 LEU A CA 1
ATOM 3386 C C . LEU A 1 461 ? -12.684 16.159 14.468 1.00 98.81 461 LEU A C 1
ATOM 3388 O O . LEU A 1 461 ? -12.254 16.110 13.318 1.00 98.81 461 LEU A O 1
ATOM 3392 N N . THR A 1 462 ? -13.759 16.876 14.795 1.00 98.88 462 THR A N 1
ATOM 3393 C CA . THR A 1 462 ? -14.526 17.653 13.811 1.00 98.88 462 THR A CA 1
ATOM 3394 C C . THR A 1 462 ? -13.655 18.735 13.167 1.00 98.88 462 THR A C 1
ATOM 3396 O O . THR A 1 462 ? -13.648 18.883 11.944 1.00 98.88 462 THR A O 1
ATOM 3399 N N . ALA A 1 463 ? -12.870 19.453 13.976 1.00 98.88 463 ALA A N 1
ATOM 3400 C CA . ALA A 1 463 ? -11.943 20.467 13.484 1.00 98.88 463 ALA A CA 1
ATOM 3401 C C . ALA A 1 463 ? -10.809 19.858 12.636 1.00 98.88 463 ALA A C 1
ATOM 3403 O O . ALA A 1 463 ? -10.498 20.383 11.566 1.00 98.88 463 ALA A O 1
ATOM 3404 N N . ALA A 1 464 ? -10.238 18.722 13.054 1.00 98.94 464 ALA A N 1
ATOM 3405 C CA . ALA A 1 464 ? -9.213 18.010 12.291 1.00 98.94 464 ALA A CA 1
ATOM 3406 C C . ALA A 1 464 ? -9.749 17.551 10.929 1.00 98.94 464 ALA A C 1
ATOM 3408 O O . ALA A 1 464 ? -9.132 17.810 9.899 1.00 98.94 464 ALA A O 1
ATOM 3409 N N . ARG A 1 465 ? -10.945 16.951 10.899 1.00 98.88 465 ARG A N 1
ATOM 3410 C CA . ARG A 1 465 ? -11.628 16.539 9.666 1.00 98.88 465 ARG A CA 1
ATOM 3411 C C . ARG A 1 465 ? -11.838 17.705 8.697 1.00 98.88 465 ARG A C 1
ATOM 3413 O O . ARG A 1 465 ? -11.640 17.554 7.489 1.00 98.88 465 ARG A O 1
ATOM 3420 N N . GLN A 1 466 ? -12.248 18.865 9.213 1.00 98.88 466 GLN A N 1
ATOM 3421 C CA . GLN A 1 466 ? -12.436 20.071 8.408 1.00 98.88 466 GLN A CA 1
ATOM 3422 C C . GLN A 1 466 ? -11.110 20.552 7.808 1.00 98.88 466 GLN A C 1
ATOM 3424 O O . GLN A 1 466 ? -11.061 20.837 6.613 1.00 98.88 466 GLN A O 1
ATOM 3429 N N . LEU A 1 467 ? -10.038 20.599 8.603 1.00 98.94 467 LEU A N 1
ATOM 3430 C CA . LEU A 1 467 ? -8.704 20.969 8.127 1.00 98.94 467 LEU A CA 1
ATOM 3431 C C . LEU A 1 467 ? -8.165 19.984 7.087 1.00 98.94 467 LEU A C 1
ATOM 3433 O O . LEU A 1 467 ? -7.590 20.419 6.096 1.00 98.94 467 LEU A O 1
ATOM 3437 N N . LEU A 1 468 ? -8.401 18.680 7.253 1.00 98.88 468 LEU A N 1
ATOM 3438 C CA . LEU A 1 468 ? -8.029 17.676 6.252 1.00 98.88 468 LEU A CA 1
ATOM 3439 C C . LEU A 1 468 ? -8.783 17.882 4.940 1.00 98.88 468 LEU A C 1
ATOM 3441 O O . LEU A 1 468 ? -8.177 17.855 3.875 1.00 98.88 468 LEU A O 1
ATOM 3445 N N . SER A 1 469 ? -10.085 18.163 5.013 1.00 98.75 469 SER A N 1
ATOM 3446 C CA . SER A 1 469 ? -10.896 18.452 3.824 1.00 98.75 469 SER A CA 1
ATOM 3447 C C . SER A 1 469 ? -10.416 19.721 3.109 1.00 98.75 469 SER A C 1
ATOM 3449 O O . SER A 1 469 ? -10.342 19.754 1.883 1.00 98.75 469 SER A O 1
ATOM 3451 N N . GLN A 1 470 ? -10.059 20.760 3.870 1.00 98.56 470 GLN A N 1
ATOM 3452 C CA . GLN A 1 470 ? -9.502 22.006 3.337 1.00 98.56 470 GLN A CA 1
ATOM 3453 C C . GLN A 1 470 ? -8.126 21.793 2.705 1.00 98.56 470 GLN A C 1
ATOM 3455 O O . GLN A 1 470 ? -7.894 22.270 1.599 1.00 98.56 470 GLN A O 1
ATOM 3460 N N . GLY A 1 471 ? -7.239 21.058 3.379 1.00 98.56 471 GLY A N 1
ATOM 3461 C CA . GLY A 1 471 ? -5.911 20.737 2.870 1.00 98.56 471 GLY A CA 1
ATOM 3462 C C . GLY A 1 471 ? -5.979 19.899 1.595 1.00 98.56 471 GLY A C 1
ATOM 3463 O O . GLY A 1 471 ? -5.347 20.248 0.606 1.00 98.56 471 GLY A O 1
ATOM 3464 N N . ALA A 1 472 ? -6.823 18.864 1.554 1.00 98.38 472 ALA A N 1
ATOM 3465 C CA . ALA A 1 472 ? -6.988 18.049 0.351 1.00 98.38 472 ALA A CA 1
ATOM 3466 C C . ALA A 1 472 ? -7.547 18.870 -0.827 1.00 98.38 472 ALA A C 1
ATOM 3468 O O . ALA A 1 472 ? -7.053 18.763 -1.946 1.00 98.38 472 ALA A O 1
ATOM 3469 N N . ALA A 1 473 ? -8.523 19.751 -0.574 1.00 98.12 473 ALA A N 1
ATOM 3470 C CA . ALA A 1 473 ? -9.062 20.655 -1.593 1.00 98.12 473 ALA A CA 1
ATOM 3471 C C . ALA A 1 473 ? -8.055 21.726 -2.056 1.00 98.12 473 ALA A C 1
ATOM 3473 O O . ALA A 1 473 ? -8.196 22.266 -3.152 1.00 98.12 473 ALA A O 1
ATOM 3474 N N . ALA A 1 474 ? -7.053 22.050 -1.235 1.00 98.19 474 ALA A N 1
ATOM 3475 C CA . ALA A 1 474 ? -6.003 22.996 -1.587 1.00 98.19 474 ALA A CA 1
ATOM 3476 C C . ALA A 1 474 ? -4.912 22.377 -2.478 1.00 98.19 474 ALA A C 1
ATOM 3478 O O . ALA A 1 474 ? -4.303 23.120 -3.244 1.00 98.19 474 ALA A O 1
ATOM 3479 N N . ILE A 1 475 ? -4.714 21.050 -2.453 1.00 98.62 475 ILE A N 1
ATOM 3480 C CA . ILE A 1 475 ? -3.803 20.335 -3.374 1.00 98.62 475 ILE A CA 1
ATOM 3481 C C . ILE A 1 475 ? -4.274 20.477 -4.829 1.00 98.62 475 ILE A C 1
ATOM 3483 O O . ILE A 1 475 ? -3.475 20.670 -5.747 1.00 98.62 475 ILE A O 1
ATOM 3487 N N . GLY A 1 476 ? -5.584 20.389 -5.061 1.00 98.25 476 GLY A N 1
ATOM 3488 C CA . GLY A 1 476 ? -6.144 20.469 -6.402 1.00 98.25 476 GLY A CA 1
ATOM 3489 C C . GLY A 1 476 ? -7.628 20.130 -6.469 1.00 98.25 476 GLY A C 1
ATOM 3490 O O . GLY A 1 476 ? -8.301 19.916 -5.462 1.00 98.25 476 GLY A O 1
ATOM 3491 N N . THR A 1 477 ? -8.149 20.059 -7.692 1.00 98.31 477 THR A N 1
ATOM 3492 C CA . THR A 1 477 ? -9.549 19.709 -7.978 1.00 98.31 477 THR A CA 1
ATOM 3493 C C . THR A 1 477 ? -9.654 18.388 -8.735 1.00 98.31 477 THR A C 1
ATOM 3495 O O . THR A 1 477 ? -8.710 17.961 -9.403 1.00 98.31 477 THR A O 1
ATOM 3498 N N . ASN A 1 478 ? -10.822 17.742 -8.632 1.00 97.88 478 ASN A N 1
ATOM 3499 C CA . ASN A 1 478 ? -11.111 16.411 -9.184 1.00 97.88 478 ASN A CA 1
ATOM 3500 C C . ASN A 1 478 ? -10.243 15.280 -8.590 1.00 97.88 478 ASN A C 1
ATOM 3502 O O . ASN A 1 478 ? -9.969 14.281 -9.251 1.00 97.88 478 ASN A O 1
ATOM 3506 N N . LEU A 1 479 ? -9.854 15.429 -7.319 1.00 97.12 479 LEU A N 1
ATOM 3507 C CA . LEU A 1 479 ? -9.113 14.452 -6.511 1.00 97.12 479 LEU A CA 1
ATOM 3508 C C . LEU A 1 479 ? -10.047 13.751 -5.509 1.00 97.12 479 LEU A C 1
ATOM 3510 O O . LEU A 1 479 ? -9.904 13.890 -4.297 1.00 97.12 479 LEU A O 1
ATOM 3514 N N . THR A 1 480 ? -11.074 13.059 -6.004 1.00 96.25 480 THR A N 1
ATOM 3515 C CA . THR A 1 480 ? -12.049 12.370 -5.141 1.00 96.25 480 THR A CA 1
ATOM 3516 C C . THR A 1 480 ? -11.778 10.872 -5.091 1.00 96.25 480 THR A C 1
ATOM 3518 O O . THR A 1 480 ? -11.804 10.190 -6.117 1.00 96.25 480 THR A O 1
ATOM 3521 N N . PHE A 1 481 ? -11.584 10.357 -3.877 1.00 98.25 481 PHE A N 1
ATOM 3522 C CA . PHE A 1 481 ? -11.360 8.940 -3.611 1.00 98.25 481 PHE A CA 1
ATOM 3523 C C . PHE A 1 481 ? -12.522 8.333 -2.821 1.00 98.25 481 PHE A C 1
ATOM 3525 O O . PHE A 1 481 ? -12.920 8.837 -1.772 1.00 98.25 481 PHE A O 1
ATOM 3532 N N . ASN A 1 482 ? -13.027 7.205 -3.304 1.00 98.06 482 ASN A N 1
ATOM 3533 C CA . ASN A 1 482 ? -13.968 6.345 -2.607 1.00 98.06 482 ASN A CA 1
ATOM 3534 C C . ASN A 1 482 ? -13.171 5.361 -1.753 1.00 98.06 482 ASN A C 1
ATOM 3536 O O . ASN A 1 482 ? -12.771 4.296 -2.235 1.00 98.06 482 ASN A O 1
ATOM 3540 N N . ILE A 1 483 ? -12.928 5.729 -0.496 1.00 98.62 483 ILE A N 1
ATOM 3541 C CA . ILE A 1 483 ? -12.187 4.886 0.444 1.00 98.62 483 ILE A CA 1
ATOM 3542 C C . ILE A 1 483 ? -13.081 3.757 0.956 1.00 98.62 483 ILE A C 1
ATOM 3544 O O . ILE A 1 483 ? -14.161 3.994 1.513 1.00 98.62 483 ILE A O 1
ATOM 3548 N N . GLY A 1 484 ? -12.621 2.525 0.756 1.00 98.31 484 GLY A N 1
ATOM 3549 C CA . GLY A 1 484 ? -13.312 1.326 1.195 1.00 98.31 484 GLY A CA 1
ATOM 3550 C C . GLY A 1 484 ? -13.387 1.218 2.721 1.00 98.31 484 GLY A C 1
ATOM 3551 O O . GLY A 1 484 ? -12.611 1.807 3.472 1.00 98.31 484 GLY A O 1
ATOM 3552 N N . GLU A 1 485 ? -14.377 0.470 3.200 1.00 98.31 485 GLU A N 1
ATOM 3553 C CA . GLU A 1 485 ? -14.605 0.272 4.636 1.00 98.31 485 GLU A CA 1
ATOM 3554 C C . GLU A 1 485 ? -13.523 -0.568 5.333 1.00 98.31 485 GLU A C 1
ATOM 3556 O O . GLU A 1 485 ? -13.405 -0.504 6.548 1.00 98.31 485 GLU A O 1
ATOM 3561 N N . GLY A 1 486 ? -12.696 -1.318 4.601 1.00 98.38 486 GLY A N 1
ATOM 3562 C CA . GLY A 1 486 ? -11.575 -2.056 5.187 1.00 98.38 486 GLY A CA 1
ATOM 3563 C C . GLY A 1 486 ? -10.545 -1.127 5.834 1.00 98.38 486 GLY A C 1
ATOM 3564 O O . GLY A 1 486 ? -9.921 -1.499 6.821 1.00 98.38 486 GLY A O 1
ATOM 3565 N N . SER A 1 487 ? -10.433 0.122 5.367 1.00 98.44 487 SER A N 1
ATOM 3566 C CA . SER A 1 487 ? -9.460 1.103 5.871 1.00 98.44 487 SER A CA 1
ATOM 3567 C C . SER A 1 487 ? -9.678 1.551 7.328 1.00 98.44 487 SER A C 1
ATOM 3569 O O . SER A 1 487 ? -8.826 2.254 7.881 1.00 98.44 487 SER A O 1
ATOM 3571 N N . VAL A 1 488 ? -10.797 1.172 7.964 1.00 98.38 488 VAL A N 1
ATOM 3572 C CA . VAL A 1 488 ? -11.055 1.435 9.398 1.00 98.38 488 VAL A CA 1
ATOM 3573 C C . VAL A 1 488 ? -10.730 0.240 10.306 1.00 98.38 488 VAL A C 1
ATOM 3575 O O . VAL A 1 488 ? -10.883 0.336 11.528 1.00 98.38 488 VAL A O 1
ATOM 3578 N N . MET A 1 489 ? -10.296 -0.885 9.731 1.00 98.44 489 MET A N 1
ATOM 3579 C CA . MET A 1 489 ? -9.949 -2.100 10.467 1.00 98.44 489 MET A CA 1
ATOM 3580 C C . MET A 1 489 ? -8.457 -2.180 10.804 1.00 98.44 489 MET A C 1
ATOM 3582 O O . MET A 1 489 ? -7.624 -1.637 10.081 1.00 98.44 489 MET A O 1
ATOM 3586 N N . PHE A 1 490 ? -8.155 -2.844 11.924 1.00 95.06 490 PHE A N 1
ATOM 3587 C CA . PHE A 1 490 ? -6.818 -3.075 12.477 1.00 95.06 490 PHE A CA 1
ATOM 3588 C C . PHE A 1 490 ? -6.841 -4.207 13.515 1.00 95.06 490 PHE A C 1
ATOM 3590 O O . PHE A 1 490 ? -7.932 -4.489 14.087 1.00 95.06 490 PHE A O 1
#